Protein AF-A0A6I8LFM8-F1 (afdb_monomer)

InterPro domains:
  IPR029058 Alpha/Beta hydrolase fold [G3DSA:3.40.50.1820] (14-350)
  IPR029058 Alpha/Beta hydrolase fold [G3DSA:3.40.50.1820] (358-690)
  IPR029058 Alpha/Beta hydrolase fold [SSF53474] (108-346)
  IPR029058 Alpha/Beta hydrolase fold [SSF53474] (400-692)
  IPR041127 PET hydrolase/cutinase-like [PF12740] (112-236)

Sequence (700 aa):
MVTALTLALPVPASASPALSLAAPTGDRPVGITSLYLKDTSRPDPWVATVPYRELMVSLFYPAVSAQGMKKQFMTETEAQAVFDEAGITGIPASVMTAVRTDAAVDARPAGHHLPLIVLSPGFKRPRAELTSLAEDLASHGTAVVVVDHTYENVATTFPDGRVTGCAACGNYDEAFWKKLERGRAADVSFVLDSLTHSRWASLIDASRIGMAGHSVGGASALDAMVTDPRIKAGIDIDGTTDDPLLAPGLDRPFLFLGRANTYTPGTGVESGSWQRDWAQLTGWKRWLVVAGVAHPSFTDIGLVGEQLGLDFGATTPAARGQAVTAAYVRAFFEEHLEGRAQPLLDRPSSRYPEVSFAMTSTPYLPAPTGDRPVGSTQVYLKDTSRPDPWVPSMPYRELMVSLFYPAASPHGPKTRYVTAAESAALLSGSGLDVPPDLLTRLVTTSVADARPAGSRLPLVVLSPGYTKPRATLSALAEDLASHGYAVALVGHTYENTGTSFPDGRFAGCASCEVPHDAAFSEKLQRGRAADVSFVLDSLTHSKKWAPLIDASRIGMAGHSAGGASTLPTMVADARVRAGMDIDGTTAVPLTPPGLARPFMFVSHQLAATACAPNVPWERDWAQLTGWRRWIEVAGTQHASFTDVGLVGEELGVDIGATTTAVRTQEIIRTYVNAFFDRHLRGEARPVLDEPGYPEVSFCR

Foldseek 3Di:
DDDDDDDDDDDPDPDQDQFEFQAAPFDFQKAKEKDKDKAQPQAQPQDNVGNIFIKIKIKMAGAPDLDADFDQLDDQVQLVLVCVVVVNPPDRSCSSRPYTASHHYPGHHDDWAFFEEEEEEAFQDALSFCRNLQRNLRSHGHIYMGMDRALRHQWDADPVRDIGGRSLPDDDDLVSLVSVLLSVLVVVVSVLVVCCPDPNVGRHNLQRYAYDYAASSQLSSQNNVVVDVSHQEGEREAYQNSDAQDPVAAAGHYEYEHACCQQQQPNDPSVVSVVRNVVRHNHFYFYKHFYQDARSLCTRCLQSCVSVVHDRRGPDHSSLSPVVNSVVVSQRSCCRRVVDHDPVRVADDPVRNRMDTSAGLAFEFHAAPFDFAKAKEKDKDKAQPCAQPLDNVGNIFIKIKIKMAGAPDQDADFAQLDDLQLQLLVCVPLPDPHDSNRSRRYTYSHHYPGDHDDWAFFEEEEEEAFQAALSFCVSLNNNLRSNGHIYIRMGGFLRHSWDADPVRDIGGNSLVPPDPDLVSLVSLLLVVLVVVVSVLVCQCPDPVRVRRHNQQRYAYAYAASRLLSRQSNVVVDVSHQEGEREAYQHSDFADPVAAAGHYEYEHEQPDPDAQPDDPRCVRNVVRHPHHYWYKYFYQDDSSLCTVCQSRCSNSVNCPRGPDHSVVSPVVNSLVVSQRSCCRRVVDHDCCRVDPPDPRMDTND

Solvent-accessible surface area (backbone atoms only — not comparable to full-atom values): 36166 Å² total; per-residue (Å²): 137,84,89,83,87,83,86,80,77,80,77,77,78,79,72,76,80,76,75,61,71,64,77,54,84,43,90,39,30,19,13,32,41,79,47,83,45,76,41,73,90,39,54,28,93,68,46,83,91,38,70,36,32,55,36,46,33,41,40,28,24,21,16,75,44,56,72,65,60,53,36,62,55,38,54,46,69,41,34,38,36,52,29,60,73,70,67,58,73,98,65,70,36,61,64,47,44,72,22,54,48,83,30,3,50,70,34,58,73,45,84,56,55,19,42,32,35,38,37,28,37,34,76,51,41,43,36,59,36,51,43,42,53,34,43,27,46,5,9,67,58,26,32,23,37,28,41,34,59,69,32,44,13,42,40,46,82,46,98,89,70,52,68,43,47,39,65,62,67,78,86,83,51,69,68,50,46,36,53,48,26,51,49,49,18,54,50,49,53,51,50,51,53,54,41,63,73,40,93,52,27,64,43,42,27,78,86,25,24,32,31,32,15,33,25,50,20,4,30,17,22,56,46,24,36,77,74,32,83,54,42,53,35,30,25,24,35,59,31,59,48,68,60,76,59,54,87,98,41,40,66,50,38,38,37,41,42,26,38,37,90,44,47,31,84,83,65,41,73,52,13,46,31,50,55,57,32,53,74,24,49,71,32,56,48,41,31,36,23,30,52,46,47,32,88,48,20,70,34,46,59,26,35,44,34,44,76,73,69,51,84,75,82,46,78,42,57,33,68,56,35,40,52,50,47,46,52,54,55,47,38,54,47,38,30,74,62,66,71,43,86,43,69,78,83,67,44,79,37,90,92,45,73,48,45,44,78,57,32,45,84,62,54,64,64,73,76,50,86,38,92,39,36,25,13,30,45,81,44,83,45,74,42,74,90,40,54,27,93,66,46,83,89,37,70,37,32,57,36,47,29,43,38,26,23,21,20,70,51,78,74,67,61,56,30,60,54,42,51,56,68,36,20,30,38,64,48,55,90,64,84,65,96,63,66,48,51,52,49,43,74,22,49,44,90,26,16,48,70,42,59,71,43,84,56,51,20,42,32,37,38,36,28,35,32,70,51,41,39,35,58,39,46,46,55,57,36,44,24,46,6,10,65,54,24,30,26,41,29,40,28,64,68,31,44,13,45,33,45,80,45,98,89,72,49,74,41,44,37,58,46,74,80,49,76,88,48,70,68,44,46,32,51,51,25,52,49,49,20,52,50,50,51,50,50,49,55,55,40,64,68,27,89,83,44,23,64,43,41,26,77,88,23,25,31,33,36,16,32,25,52,20,4,31,15,26,59,52,23,36,74,76,31,81,56,44,52,33,34,28,25,38,54,31,76,48,63,66,78,60,55,88,96,38,39,61,53,38,37,37,41,38,33,42,46,83,48,96,54,82,70,55,90,49,70,53,55,55,55,33,52,76,26,50,70,36,57,70,42,30,37,27,33,52,42,34,32,89,53,30,84,30,44,58,23,38,41,28,44,29,68,69,48,85,77,81,48,78,47,55,33,69,58,41,45,54,51,51,49,50,54,52,49,38,52,48,35,36,74,61,69,69,39,90,46,67,63,82,82,46,74,80,44,97,48,44,42,78,65,87

pLDDT: mean 93.22, std 10.13, range [30.89, 98.94]

Organism: NCBI:txid2606593

Secondary structure (DSSP, 8-state):
--------PPPP--PPPPP-PPPP-SSS-EEEEEEEEEESSS--SS-TT--SEEEEEEEEEEBS-S-SPEEES--HHHHHHHHHHTT--SS-THHHHT-EEEEEETPPB--SSEEEEEEE--TB--GGGGHHHHHHHHHTT-EEEEEEETTTBS-EE-TTS-EE--TT-S---HHHHHHHHHHHHHHHHHHHHHHHTSTTTTTEEEEEEEEEEETHHHHHHHHHHHH-TTEEEEEEES----S---TT-B-S-EEEEEEHHHHSTTSSHHHHHHHHHHTTB-SSEEEEEETT--GGGGSHHHHHHHHTT---S-SS-HHHHHHHHHHHHHHHHHHHHH----GGGTS-BTTBTTEEEEEESS---PPP-SSS-EEEEEEEEEETTS--SS-TT-SSEEEEEEEEEEBS-S-SPEEESS-HHHHHHHHTTS---S-TTGGGG-EEEEEETPPBPSSSEEEEEEEPPTB--GGGGHHHHHHHHHTT-EEEEEEETTSBS-EE-TTS-EE--GGGGS--SHHHHHHHHHHHHHHHHHHHHHHHH-TTTGGGEEEEEEEEEEETHHHHTHHHHHHH-TTEEEEEEES----S---TT-B-S-EEEEEE--SSSSS---HHHHHHHTTB-SSEEEEEETT--GGGGSHHHHHHHHTT---S-SS-HHHHHHHHHHHHHHHHIIIII----GGGTS--STTEEE--

Nearest PDB structures (foldseek):
  5yae-assembly1_A  TM=9.103E-01  e=8.572E-37  Streptomyces cinnamoneus
  5ye7-assembly1_A  TM=8.162E-01  e=2.878E-21  Homo sapiens
  5ye9-assembly1_A  TM=8.122E-01  e=9.240E-21  Homo sapiens
  5i8p-assembly2_B  TM=8.052E-01  e=1.070E-19  Homo sapiens
  3f98-assembly1_A  TM=7.819E-01  e=5.014E-20  Homo sapiens

Mean predicted aligned error: 9.93 Å

Structure (mmCIF, N/CA/C/O backbone):
data_AF-A0A6I8LFM8-F1
#
_entry.id   AF-A0A6I8LFM8-F1
#
loop_
_atom_site.group_PDB
_atom_site.id
_atom_site.type_symbol
_atom_site.label_atom_id
_atom_site.label_alt_id
_atom_site.label_comp_id
_atom_site.label_asym_id
_atom_site.label_entity_id
_atom_site.label_seq_id
_atom_site.pdbx_PDB_ins_code
_atom_site.Cartn_x
_atom_site.Cartn_y
_atom_site.Cartn_z
_atom_site.occupancy
_atom_site.B_iso_or_equiv
_atom_site.auth_seq_id
_atom_site.auth_com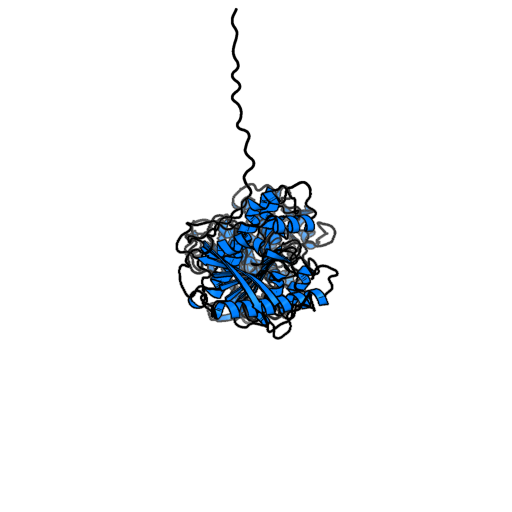p_id
_atom_site.auth_asym_id
_atom_site.auth_atom_id
_atom_site.pdbx_PDB_model_num
ATOM 1 N N . MET A 1 1 ? -60.903 45.041 -18.100 1.00 33.06 1 MET A N 1
ATOM 2 C CA . MET A 1 1 ? -61.269 43.664 -18.481 1.00 33.06 1 MET A CA 1
ATOM 3 C C . MET A 1 1 ? -60.042 42.783 -18.316 1.00 33.06 1 MET A C 1
ATOM 5 O O . MET A 1 1 ? -59.028 43.079 -18.923 1.00 33.06 1 MET A O 1
ATOM 9 N N . VAL A 1 2 ? -60.197 41.761 -17.472 1.00 31.78 2 VAL A N 1
ATOM 10 C CA . VAL A 1 2 ? -59.503 40.459 -17.440 1.00 31.78 2 VAL A CA 1
ATOM 11 C C . VAL A 1 2 ? -57.983 40.436 -17.190 1.00 31.78 2 VAL A C 1
ATOM 13 O O . VAL A 1 2 ? -57.155 40.410 -18.090 1.00 31.78 2 VAL A O 1
ATOM 16 N N . THR A 1 3 ? -57.690 40.392 -15.892 1.00 34.59 3 THR A N 1
ATOM 17 C CA . THR A 1 3 ? -56.731 39.550 -15.155 1.00 34.59 3 THR A CA 1
ATOM 18 C C . THR A 1 3 ? -56.159 38.326 -15.892 1.00 34.59 3 THR A C 1
ATOM 20 O O . THR A 1 3 ? -56.911 37.468 -16.346 1.00 34.59 3 THR A O 1
ATOM 23 N N . ALA A 1 4 ? -54.832 38.164 -15.854 1.00 31.64 4 ALA A N 1
ATOM 24 C CA . ALA A 1 4 ? -54.153 36.874 -15.999 1.00 31.64 4 ALA A CA 1
ATOM 25 C C . ALA A 1 4 ? -53.350 36.582 -14.721 1.00 31.64 4 ALA A C 1
ATOM 27 O O . ALA A 1 4 ? -52.559 37.399 -14.258 1.00 31.64 4 ALA A O 1
ATOM 28 N N . LEU A 1 5 ? -53.656 35.428 -14.135 1.00 32.91 5 LEU A N 1
ATOM 29 C CA . LEU A 1 5 ? -53.237 34.921 -12.835 1.00 32.91 5 LEU A CA 1
ATOM 30 C C . LEU A 1 5 ? -51.917 34.142 -13.000 1.00 32.91 5 LEU A C 1
ATOM 32 O O . LEU A 1 5 ? -51.900 33.128 -13.695 1.00 32.91 5 LEU A O 1
ATOM 36 N N . THR A 1 6 ? -50.824 34.571 -12.371 1.00 30.89 6 THR A N 1
ATOM 37 C CA . THR A 1 6 ? -49.602 33.760 -12.230 1.00 30.89 6 THR A CA 1
ATOM 38 C C . THR A 1 6 ? -49.638 33.031 -10.888 1.00 30.89 6 THR A C 1
ATOM 40 O O . THR A 1 6 ? -49.447 33.634 -9.835 1.00 30.89 6 THR A O 1
ATOM 43 N N . LEU A 1 7 ? -49.903 31.719 -10.917 1.00 34.72 7 LEU A N 1
ATOM 44 C CA . LEU A 1 7 ? -49.681 30.840 -9.768 1.00 34.72 7 LEU A CA 1
ATOM 45 C C . LEU A 1 7 ? -48.171 30.650 -9.566 1.00 34.72 7 LEU A C 1
ATOM 47 O O . LEU A 1 7 ? -47.516 29.997 -10.375 1.00 34.72 7 LEU A O 1
ATOM 51 N N . ALA A 1 8 ? -47.635 31.178 -8.468 1.00 33.62 8 ALA A N 1
ATOM 52 C CA . ALA A 1 8 ? -46.362 30.729 -7.922 1.00 33.62 8 ALA A CA 1
ATOM 53 C C . ALA A 1 8 ? -46.630 29.523 -7.008 1.00 33.62 8 ALA A C 1
ATOM 55 O O . ALA A 1 8 ? -47.299 29.652 -5.983 1.00 33.62 8 ALA A O 1
ATOM 56 N N . LEU A 1 9 ? -46.138 28.344 -7.392 1.00 37.53 9 LEU A N 1
ATOM 57 C CA . LEU A 1 9 ? -46.043 27.201 -6.484 1.00 37.53 9 LEU A CA 1
ATOM 58 C C . LEU A 1 9 ? -44.900 27.468 -5.491 1.00 37.53 9 LEU A C 1
ATOM 60 O O . LEU A 1 9 ? -43.814 27.854 -5.930 1.00 37.53 9 LEU A O 1
ATOM 64 N N . PRO A 1 10 ? -45.098 27.270 -4.177 1.00 37.16 10 PRO A N 1
ATOM 65 C CA . PRO A 1 10 ? -44.005 27.359 -3.226 1.00 37.16 10 PRO A CA 1
ATOM 66 C C . PRO A 1 10 ? -43.050 26.186 -3.462 1.00 37.16 10 PRO A C 1
ATOM 68 O O . PRO A 1 10 ? -43.445 25.021 -3.424 1.00 37.16 10 PRO A O 1
ATOM 71 N N . VAL A 1 11 ? -41.783 26.508 -3.710 1.00 37.06 11 VAL A N 1
ATOM 72 C CA . VAL A 1 11 ? -40.679 25.553 -3.591 1.00 37.06 11 VAL A CA 1
ATOM 73 C C . VAL A 1 11 ? -40.661 25.096 -2.127 1.00 37.06 11 VAL A C 1
ATOM 75 O O . VAL A 1 11 ? -40.646 25.962 -1.247 1.00 37.06 11 VAL A O 1
ATOM 78 N N . PRO A 1 12 ? -40.713 23.787 -1.818 1.00 38.00 12 PRO A N 1
ATOM 79 C CA . PRO A 1 12 ? -40.602 23.350 -0.438 1.00 38.00 12 PRO A CA 1
ATOM 80 C C . PRO A 1 12 ? -39.221 23.760 0.070 1.00 38.00 12 PRO A C 1
ATOM 82 O O . PRO A 1 12 ? -38.209 23.484 -0.573 1.00 38.00 12 PRO A O 1
ATOM 85 N N . ALA A 1 13 ? -39.194 24.455 1.206 1.00 38.81 13 ALA A N 1
ATOM 86 C CA . ALA A 1 13 ? -37.970 24.698 1.945 1.00 38.81 13 ALA A CA 1
ATOM 87 C C . ALA A 1 13 ? -37.310 23.339 2.208 1.00 38.81 13 ALA A C 1
ATOM 89 O O . ALA A 1 13 ? -37.890 22.496 2.893 1.00 38.81 13 ALA A O 1
ATOM 90 N N . SER A 1 14 ? -36.140 23.106 1.614 1.00 39.28 14 SER A N 1
ATOM 91 C CA . SER A 1 14 ? -35.315 21.945 1.921 1.00 39.28 14 SER A CA 1
ATOM 92 C C . SER A 1 14 ? -35.035 21.963 3.420 1.00 39.28 14 SER A C 1
ATOM 94 O O . SER A 1 14 ? -34.308 22.826 3.906 1.00 39.28 14 SER A O 1
ATOM 96 N N . ALA A 1 15 ? -35.669 21.056 4.163 1.00 40.69 15 ALA A N 1
ATOM 97 C CA . ALA A 1 15 ? -35.320 20.808 5.549 1.00 40.69 15 ALA A CA 1
ATOM 98 C C . ALA A 1 15 ? -33.843 20.400 5.579 1.00 40.69 15 ALA A C 1
ATOM 100 O O . ALA A 1 15 ? -33.455 19.468 4.871 1.00 40.69 15 ALA A O 1
ATOM 101 N N . SER A 1 16 ? -33.019 21.108 6.353 1.00 52.22 16 SER A N 1
ATOM 102 C CA . SER A 1 16 ? -31.657 20.656 6.637 1.00 52.22 16 SER A CA 1
ATOM 103 C C . SER A 1 16 ? -31.721 19.203 7.128 1.00 52.22 16 SER A C 1
ATOM 105 O O . SER A 1 16 ? -32.587 18.901 7.958 1.00 52.22 16 SER A O 1
ATOM 107 N N . PRO A 1 17 ? -30.882 18.288 6.611 1.00 56.84 17 PRO A N 1
ATOM 108 C CA . PRO A 1 17 ? -30.905 16.904 7.062 1.00 56.84 17 PRO A CA 1
ATOM 109 C C . PRO A 1 17 ? -30.646 16.858 8.572 1.00 56.84 17 PRO A C 1
ATOM 111 O O . PRO A 1 17 ? -29.787 17.571 9.088 1.00 56.84 17 PRO A O 1
ATOM 114 N N . ALA A 1 18 ? -31.436 16.058 9.288 1.00 83.50 18 ALA A N 1
ATOM 115 C CA . ALA A 1 18 ? -31.236 15.837 10.713 1.00 83.50 18 ALA A CA 1
ATOM 116 C C . ALA A 1 18 ? -29.858 15.198 10.956 1.00 83.50 18 ALA A C 1
ATOM 118 O O . ALA A 1 18 ? -29.428 14.353 10.169 1.00 83.50 18 ALA A O 1
ATOM 119 N N . LEU A 1 19 ? -29.192 15.587 12.050 1.00 92.56 19 LEU A N 1
ATOM 120 C CA . LEU A 1 19 ? -27.900 15.019 12.434 1.00 92.56 19 LEU A CA 1
ATOM 121 C C . LEU A 1 19 ? -28.001 13.496 12.594 1.00 92.56 19 LEU A C 1
ATOM 123 O O . LEU A 1 19 ? -28.939 12.994 13.220 1.00 92.56 19 LEU A O 1
ATOM 127 N N . SER A 1 20 ? -27.031 12.766 12.050 1.00 94.38 20 SER A N 1
ATOM 128 C CA . SER A 1 20 ? -27.011 11.300 12.061 1.00 94.38 20 SER A CA 1
ATOM 129 C C . SER A 1 20 ? -25.596 10.733 12.155 1.00 94.38 20 SER A C 1
ATOM 131 O O . SER A 1 20 ? -24.627 11.367 11.736 1.00 94.38 20 SER A O 1
ATOM 133 N N . LEU A 1 21 ? -25.497 9.530 12.720 1.00 95.88 21 LEU A N 1
ATOM 134 C CA . LEU A 1 21 ? -24.278 8.725 12.742 1.00 95.88 21 LEU A CA 1
ATOM 135 C C . LEU A 1 21 ? -24.168 7.866 11.475 1.00 95.88 21 LEU A C 1
ATOM 137 O O . LEU A 1 21 ? -25.112 7.791 10.682 1.00 95.88 21 LEU A O 1
ATOM 141 N N . ALA A 1 22 ? -23.018 7.224 11.267 1.00 95.75 22 ALA A N 1
ATOM 142 C CA . ALA A 1 22 ? -22.859 6.305 10.149 1.00 95.75 22 ALA A CA 1
ATOM 143 C C . ALA A 1 22 ? -23.629 5.008 10.432 1.00 95.75 22 ALA A C 1
ATOM 145 O O . ALA A 1 22 ? -23.439 4.378 11.468 1.00 95.75 22 ALA A O 1
ATOM 146 N N . ALA A 1 23 ? -24.482 4.603 9.491 1.00 94.94 23 ALA A N 1
ATOM 147 C CA . ALA A 1 23 ? -25.263 3.383 9.635 1.00 94.94 23 ALA A CA 1
ATOM 148 C C . ALA A 1 23 ? -24.352 2.135 9.608 1.00 94.94 23 ALA A C 1
ATOM 150 O O . ALA A 1 23 ? -23.475 2.048 8.736 1.00 94.94 23 ALA A O 1
ATOM 151 N N . PRO A 1 24 ? -24.586 1.138 10.481 1.00 96.56 24 PRO A N 1
ATOM 152 C CA . PRO A 1 24 ? -23.895 -0.147 10.433 1.00 96.56 24 PRO A CA 1
ATOM 153 C C . PRO A 1 24 ? -24.098 -0.844 9.088 1.00 96.56 24 PRO A C 1
ATOM 155 O O . PRO A 1 24 ? -25.194 -0.838 8.524 1.00 96.56 24 PRO A O 1
ATOM 158 N N . THR A 1 25 ? -23.048 -1.480 8.575 1.00 97.12 25 THR A N 1
ATOM 159 C CA . THR A 1 25 ? -23.082 -2.146 7.262 1.00 97.12 25 THR A CA 1
ATOM 160 C C . THR A 1 25 ? -23.419 -3.636 7.333 1.00 97.12 25 THR A C 1
ATOM 162 O O . THR A 1 25 ? -23.565 -4.273 6.289 1.00 97.12 25 THR A O 1
ATOM 165 N N . GLY A 1 26 ? -23.526 -4.196 8.541 1.00 96.50 26 GLY A N 1
ATOM 166 C CA . GLY A 1 26 ? -23.776 -5.617 8.770 1.00 96.50 26 GLY A CA 1
ATOM 167 C C . GLY A 1 26 ? -25.252 -5.981 8.777 1.00 96.50 26 GLY A C 1
ATOM 168 O O . GLY A 1 26 ? -26.140 -5.131 8.750 1.00 96.50 26 GLY A O 1
ATOM 169 N N . ASP A 1 27 ? -25.519 -7.283 8.809 1.00 96.31 27 ASP A N 1
ATOM 170 C CA . ASP A 1 27 ? -26.867 -7.844 8.708 1.00 96.31 27 ASP A CA 1
ATOM 171 C C . ASP A 1 27 ? -27.525 -8.117 10.070 1.00 96.31 27 ASP A C 1
ATOM 173 O O . ASP A 1 27 ? -28.718 -8.435 10.133 1.00 96.31 27 ASP A O 1
ATOM 177 N N . ARG A 1 28 ? -26.775 -7.987 11.173 1.00 97.38 28 ARG A N 1
ATOM 178 C CA . ARG A 1 28 ? -27.281 -8.268 12.520 1.00 97.38 28 ARG A CA 1
ATOM 179 C C . ARG A 1 28 ? -27.783 -7.002 13.210 1.00 97.38 28 ARG A C 1
ATOM 181 O O . ARG A 1 28 ? -27.079 -5.993 13.221 1.00 97.38 28 ARG A O 1
ATOM 188 N N . PRO A 1 29 ? -28.946 -7.061 13.886 1.00 97.81 29 PRO A N 1
ATOM 189 C CA . PRO A 1 29 ? -29.331 -6.030 14.837 1.00 97.81 29 PRO A CA 1
ATOM 190 C C . PRO A 1 29 ? -28.260 -5.826 15.906 1.00 97.81 29 PRO A C 1
ATOM 192 O O . PRO A 1 29 ? -27.627 -6.790 16.333 1.00 97.81 29 PRO A O 1
ATOM 195 N N . VAL A 1 30 ? -28.118 -4.597 16.395 1.00 98.50 30 VAL A N 1
ATOM 196 C CA . VAL A 1 30 ? -27.153 -4.260 17.447 1.00 98.50 30 VAL A CA 1
ATOM 197 C C . VAL A 1 30 ? -27.883 -3.950 18.751 1.00 98.50 30 VAL A C 1
ATOM 199 O O . VAL A 1 30 ? -28.892 -3.240 18.769 1.00 98.50 30 VAL A O 1
ATOM 202 N N . GLY A 1 31 ? -27.378 -4.503 19.848 1.00 98.38 31 GLY A N 1
ATOM 203 C CA . GLY A 1 31 ? -27.748 -4.155 21.214 1.00 98.38 31 GLY A CA 1
ATOM 204 C C . GLY A 1 31 ? -26.612 -3.411 21.907 1.00 98.38 31 GLY A C 1
ATOM 205 O O . GLY A 1 31 ? -25.450 -3.581 21.541 1.00 98.38 31 GLY A O 1
ATOM 206 N N . ILE A 1 32 ? -26.948 -2.601 22.910 1.00 98.31 32 ILE A N 1
ATOM 207 C CA . ILE A 1 32 ? -25.970 -1.894 23.745 1.00 98.31 32 ILE A CA 1
ATOM 208 C C . ILE A 1 32 ? -26.371 -1.950 25.221 1.00 98.31 32 ILE A C 1
ATOM 210 O O . ILE A 1 32 ? -27.513 -1.649 25.567 1.00 98.31 32 ILE A O 1
ATOM 214 N N . THR A 1 33 ? -25.412 -2.241 26.100 1.00 97.94 33 THR A N 1
ATOM 215 C CA . THR A 1 33 ? -25.549 -2.056 27.552 1.00 97.94 33 THR A CA 1
ATOM 216 C C . THR A 1 33 ? -24.421 -1.172 28.083 1.00 97.94 33 THR A C 1
ATOM 218 O O . THR A 1 33 ? -23.250 -1.398 27.783 1.00 97.94 33 THR A O 1
ATOM 221 N N . SER A 1 34 ? -24.754 -0.175 28.909 1.00 97.50 34 SER A N 1
ATOM 222 C CA . SER A 1 34 ? -23.759 0.605 29.658 1.00 97.50 34 SER A CA 1
ATOM 223 C C . SER A 1 34 ? -23.449 -0.069 30.996 1.00 97.50 34 SER A C 1
ATOM 225 O O . SER A 1 34 ? -24.366 -0.452 31.721 1.00 97.50 34 SER A O 1
ATOM 227 N N . LEU A 1 35 ? -22.168 -0.203 31.334 1.00 97.94 35 LEU A N 1
ATOM 228 C CA . LEU A 1 35 ? -21.706 -0.806 32.584 1.00 97.94 35 LEU A CA 1
ATOM 229 C C . LEU A 1 35 ? -20.848 0.199 33.356 1.00 97.94 35 LEU A C 1
ATOM 231 O O . LEU A 1 35 ? -20.052 0.928 32.767 1.00 97.94 35 LEU A O 1
ATOM 235 N N . TYR A 1 36 ? -21.010 0.195 34.675 1.00 98.12 36 TYR A N 1
ATOM 236 C CA . TYR A 1 36 ? -20.142 0.891 35.616 1.00 98.12 36 TYR A CA 1
ATOM 237 C C . TYR A 1 36 ? -19.242 -0.138 36.289 1.00 98.12 36 TYR A C 1
ATOM 239 O O . TYR A 1 36 ? -19.737 -1.094 36.894 1.00 98.12 36 TYR A O 1
ATOM 247 N N . LEU A 1 37 ? -17.934 0.048 36.155 1.00 98.44 37 LEU A N 1
ATOM 248 C CA . LEU A 1 37 ? -16.918 -0.841 36.699 1.00 98.44 37 LEU A CA 1
ATOM 249 C C . LEU A 1 37 ? -16.070 -0.071 37.711 1.00 98.44 37 LEU A C 1
ATOM 251 O O . LEU A 1 37 ? -15.690 1.075 37.475 1.00 98.44 37 LEU A O 1
ATOM 255 N N . LYS A 1 38 ? -15.777 -0.707 38.845 1.00 97.81 38 LYS A N 1
ATOM 256 C CA . LYS A 1 38 ? -15.017 -0.109 39.944 1.00 97.81 38 LYS A CA 1
ATOM 257 C C . LYS A 1 38 ? -13.873 -1.027 40.347 1.00 97.81 38 LYS A C 1
ATOM 259 O O . LYS A 1 38 ? -14.098 -2.061 40.972 1.00 97.81 38 LYS A O 1
ATOM 264 N N . ASP A 1 39 ? -12.660 -0.624 40.009 1.00 98.19 39 ASP A N 1
ATOM 265 C CA . ASP A 1 39 ? -11.427 -1.296 40.386 1.00 98.19 39 ASP A CA 1
ATOM 266 C C . ASP A 1 39 ? -10.971 -0.795 41.758 1.00 98.19 39 ASP A C 1
ATOM 268 O O . ASP A 1 39 ? -10.412 0.292 41.905 1.00 98.19 39 ASP A O 1
ATOM 272 N N . THR A 1 40 ? -11.236 -1.587 42.793 1.00 97.75 40 THR A N 1
ATOM 273 C CA . THR A 1 40 ? -10.801 -1.277 44.161 1.00 97.75 40 THR A CA 1
ATOM 274 C C . THR A 1 40 ? -9.353 -1.681 44.437 1.00 97.75 40 THR A C 1
ATOM 276 O O . THR A 1 40 ? -8.889 -1.493 45.559 1.00 97.75 40 THR A O 1
ATOM 279 N N . SER A 1 41 ? -8.652 -2.278 43.467 1.00 97.44 41 SER A N 1
ATOM 280 C CA . SER A 1 41 ? -7.252 -2.696 43.617 1.00 97.44 41 SER A CA 1
ATOM 281 C C . SER A 1 41 ? -6.257 -1.595 43.241 1.00 97.44 41 SER A C 1
ATOM 283 O O . SER A 1 41 ? -5.113 -1.627 43.696 1.00 97.44 41 SER A O 1
ATOM 285 N N . ARG A 1 42 ? -6.690 -0.598 42.456 1.00 97.06 42 ARG A N 1
ATOM 286 C CA . ARG A 1 42 ? -5.865 0.530 42.005 1.00 97.06 42 ARG A CA 1
ATOM 287 C C . ARG A 1 42 ? -6.485 1.864 42.425 1.00 97.06 42 ARG A C 1
ATOM 289 O O . ARG A 1 42 ? -7.672 2.053 42.179 1.00 97.06 42 ARG A O 1
ATOM 296 N N . PRO A 1 43 ? -5.721 2.808 43.004 1.00 97.62 43 PRO A N 1
ATOM 297 C CA . PRO A 1 43 ? -6.188 4.183 43.169 1.00 97.62 43 PRO A CA 1
ATOM 298 C C . PRO A 1 43 ? -6.353 4.877 41.810 1.00 97.62 43 PRO A C 1
ATOM 300 O O . PRO A 1 43 ? -5.763 4.447 40.816 1.00 97.62 43 PRO A O 1
ATOM 303 N N . ASP A 1 44 ? -7.122 5.967 41.764 1.00 97.88 44 ASP A N 1
ATOM 304 C CA . ASP A 1 44 ? -7.230 6.756 40.538 1.00 97.88 44 ASP A CA 1
ATOM 305 C C . ASP A 1 44 ? -5.881 7.436 40.210 1.00 97.88 44 ASP A C 1
ATOM 307 O O . ASP A 1 44 ? -5.269 8.054 41.089 1.00 97.88 44 ASP A O 1
ATOM 311 N N . PRO A 1 45 ? -5.384 7.341 38.962 1.00 96.19 45 PRO A N 1
ATOM 312 C CA . PRO A 1 45 ? -4.075 7.877 38.601 1.00 96.19 45 PRO A CA 1
ATOM 313 C C . PRO A 1 45 ? -4.027 9.411 38.536 1.00 96.19 45 PRO A C 1
ATOM 315 O O . PRO A 1 45 ? -2.926 9.973 38.547 1.00 96.19 45 PRO A O 1
ATOM 318 N N . TRP A 1 46 ? -5.168 10.098 38.459 1.00 96.56 46 TRP A N 1
ATOM 319 C CA . TRP A 1 46 ? -5.247 11.550 38.257 1.00 96.56 46 TRP A CA 1
ATOM 320 C C . TRP A 1 46 ? -5.729 12.283 39.508 1.00 96.56 46 TRP A C 1
ATOM 322 O O . TRP A 1 46 ? -5.267 13.389 39.791 1.00 96.56 46 TRP A O 1
ATOM 332 N N . VAL A 1 47 ? -6.599 11.656 40.298 1.00 96.31 47 VAL A N 1
ATOM 333 C CA . VAL A 1 47 ? -7.166 12.231 41.519 1.00 96.31 47 VAL A CA 1
ATOM 334 C C . VAL A 1 47 ? -6.712 11.430 42.738 1.00 96.31 47 VAL A C 1
ATOM 336 O O . VAL A 1 47 ? -7.363 10.483 43.167 1.00 96.31 47 VAL A O 1
ATOM 339 N N . ALA A 1 48 ? -5.609 11.864 43.355 1.00 94.19 48 ALA A N 1
ATOM 340 C CA . ALA A 1 48 ? -4.946 11.152 44.457 1.00 94.19 48 ALA A CA 1
ATOM 341 C C . ALA A 1 48 ? -5.834 10.876 45.690 1.00 94.19 48 ALA A C 1
ATOM 343 O O . ALA A 1 48 ? -5.531 9.990 46.487 1.00 94.19 48 ALA A O 1
ATOM 344 N N . THR A 1 49 ? -6.916 11.636 45.877 1.00 96.50 49 THR A N 1
ATOM 345 C CA . THR A 1 49 ? -7.872 11.436 46.976 1.00 96.50 49 THR A CA 1
ATOM 346 C C . THR A 1 49 ? -8.882 10.317 46.712 1.00 96.50 49 THR A C 1
ATOM 348 O O . THR A 1 49 ? -9.612 9.947 47.632 1.00 96.50 49 THR A O 1
ATOM 351 N N . VAL A 1 50 ? -8.939 9.768 45.495 1.00 97.00 50 VAL A N 1
ATOM 352 C CA . VAL A 1 50 ? -9.855 8.688 45.112 1.00 97.00 50 VAL A CA 1
ATOM 353 C C . VAL A 1 50 ? -9.101 7.347 45.163 1.00 97.00 50 VAL A C 1
ATOM 355 O O . VAL A 1 50 ? -8.254 7.078 44.312 1.00 97.00 50 VAL A O 1
ATOM 358 N N . PRO A 1 51 ? -9.385 6.467 46.146 1.00 97.44 51 PRO A N 1
ATOM 359 C CA . PRO A 1 51 ? -8.599 5.254 46.393 1.00 97.44 51 PRO A CA 1
ATOM 360 C C . PRO A 1 51 ? -9.017 4.058 45.517 1.00 97.44 51 PRO A C 1
ATOM 362 O O . PRO A 1 51 ? -8.741 2.914 45.863 1.00 97.44 51 PRO A O 1
ATOM 365 N N . TYR A 1 52 ? -9.730 4.306 44.421 1.00 97.75 52 TYR A N 1
ATOM 366 C CA . TYR A 1 52 ? -10.213 3.298 43.478 1.00 97.75 52 TYR A CA 1
ATOM 367 C C . TYR A 1 52 ? -10.263 3.895 42.064 1.00 97.75 52 TYR A C 1
ATOM 369 O O . TYR A 1 52 ? -10.440 5.104 41.920 1.00 97.75 52 TYR A O 1
ATOM 377 N N . ARG A 1 53 ? -10.176 3.066 41.024 1.00 98.12 53 ARG A N 1
ATOM 378 C CA . ARG A 1 53 ? -10.318 3.488 39.625 1.00 98.12 53 ARG A CA 1
ATOM 379 C C . ARG A 1 53 ? -11.702 3.105 39.111 1.00 98.12 53 ARG A C 1
ATOM 381 O O . ARG A 1 53 ? -12.082 1.939 39.121 1.00 98.12 53 ARG A O 1
ATOM 388 N N . GLU A 1 54 ? -12.490 4.088 38.695 1.00 97.75 54 GLU A N 1
ATOM 389 C CA . GLU A 1 54 ? -13.825 3.861 38.124 1.00 97.75 54 GLU A CA 1
ATOM 390 C C . GLU A 1 54 ? -13.765 3.963 36.606 1.00 97.75 54 GLU A C 1
ATOM 392 O O . GLU A 1 54 ? -13.017 4.788 36.089 1.00 97.75 54 GLU A O 1
ATOM 397 N N . LEU A 1 55 ? -14.566 3.170 35.896 1.00 98.38 55 LEU A N 1
ATOM 398 C CA . LEU A 1 55 ? -14.684 3.214 34.440 1.00 98.38 55 LEU A CA 1
ATOM 399 C C . LEU A 1 55 ? -16.149 3.057 34.034 1.00 98.38 55 LEU A C 1
ATOM 401 O O . LEU A 1 55 ? -16.865 2.191 34.548 1.00 98.38 55 LEU A O 1
ATOM 405 N N . MET A 1 56 ? -16.575 3.866 33.070 1.00 98.12 56 MET A N 1
ATOM 406 C CA . MET A 1 56 ? -17.817 3.639 32.340 1.00 98.12 56 MET A CA 1
ATOM 407 C C . MET A 1 56 ? -17.491 2.941 31.027 1.00 98.12 56 MET A C 1
ATOM 409 O O . MET A 1 56 ? -16.596 3.362 30.300 1.00 98.12 56 MET A O 1
ATOM 413 N N . VAL A 1 57 ? -18.228 1.884 30.695 1.00 98.31 57 VAL A N 1
ATOM 414 C CA . VAL A 1 57 ? -18.048 1.184 29.419 1.00 98.31 57 VAL A CA 1
ATOM 415 C C . VAL A 1 57 ? -19.375 0.989 28.698 1.00 98.31 57 VAL A C 1
ATOM 417 O O . VAL A 1 57 ? -20.427 0.838 29.325 1.00 98.31 57 VAL A O 1
ATOM 420 N N . SER A 1 58 ? -19.332 0.986 27.369 1.00 98.50 58 SER A N 1
ATOM 421 C CA . SER A 1 58 ? -20.456 0.612 26.507 1.00 98.50 58 SER A CA 1
ATOM 422 C C . SER A 1 58 ? -20.153 -0.729 25.847 1.00 98.50 58 SER A C 1
ATOM 424 O O . SER A 1 58 ? -19.221 -0.813 25.052 1.00 98.50 58 SER A O 1
ATOM 426 N N . LEU A 1 59 ? -20.928 -1.765 26.170 1.00 98.62 59 LEU A N 1
ATOM 427 C CA . LEU A 1 59 ? -20.836 -3.081 25.541 1.00 98.62 59 LEU A CA 1
ATOM 428 C C . LEU A 1 59 ? -21.871 -3.178 24.415 1.00 98.62 59 LEU A C 1
ATOM 430 O O . LEU A 1 59 ? -23.069 -3.255 24.691 1.00 98.62 59 LEU A O 1
ATOM 434 N N . PHE A 1 60 ? -21.402 -3.181 23.172 1.00 98.75 60 PHE A N 1
ATOM 435 C CA . PHE A 1 60 ? -22.180 -3.432 21.963 1.00 98.75 60 PHE A CA 1
ATOM 436 C C . PHE A 1 60 ? -22.084 -4.905 21.566 1.00 98.75 60 PHE A C 1
ATOM 438 O O . PHE A 1 60 ? -21.048 -5.548 21.750 1.00 98.75 60 PHE A O 1
ATOM 445 N N . TYR A 1 61 ? -23.166 -5.462 21.035 1.00 98.62 61 TYR A N 1
ATOM 446 C CA . TYR A 1 61 ? -23.222 -6.874 20.659 1.00 98.62 61 TYR A CA 1
ATOM 447 C C . TYR A 1 61 ? -24.331 -7.147 19.635 1.00 98.62 61 TYR A C 1
ATOM 449 O O . TYR A 1 61 ? -25.311 -6.399 19.585 1.00 98.62 61 TYR A O 1
ATOM 457 N N . PRO A 1 62 ? -24.245 -8.242 18.858 1.00 98.50 62 PRO A N 1
ATOM 458 C CA . PRO A 1 62 ? -25.362 -8.708 18.048 1.00 98.50 62 PRO A CA 1
ATOM 459 C C . PRO A 1 62 ? -26.584 -8.964 18.931 1.00 98.50 62 PRO A C 1
ATOM 461 O O . PRO A 1 62 ? -26.485 -9.647 19.951 1.00 98.50 62 PRO A O 1
ATOM 464 N N . ALA A 1 63 ? -27.743 -8.447 18.547 1.00 98.00 63 ALA A N 1
ATOM 465 C CA . ALA A 1 63 ? -28.997 -8.583 19.272 1.00 98.00 63 ALA A CA 1
ATOM 466 C C . ALA A 1 63 ? -30.005 -9.446 18.509 1.00 98.00 63 ALA A C 1
ATOM 468 O O . ALA A 1 63 ? -29.984 -9.548 17.284 1.00 98.00 63 ALA A O 1
ATOM 469 N N . VAL A 1 64 ? -30.936 -10.053 19.248 1.00 97.12 64 VAL A N 1
ATOM 470 C CA . VAL A 1 64 ? -32.016 -10.872 18.665 1.00 97.12 64 VAL A CA 1
ATOM 471 C C . VAL A 1 64 ? -32.997 -10.019 17.848 1.00 97.12 64 VAL A C 1
ATOM 473 O O . VAL A 1 64 ? -33.640 -10.521 16.931 1.00 97.12 64 VAL A O 1
ATOM 476 N N . SER A 1 65 ? -33.138 -8.734 18.180 1.00 94.12 65 SER A N 1
ATOM 477 C CA . SER A 1 65 ? -34.047 -7.807 17.508 1.00 94.12 65 SER A CA 1
ATOM 478 C C . SER A 1 65 ? -33.500 -6.386 17.554 1.00 94.12 65 SER A C 1
ATOM 480 O O . SER A 1 65 ? -32.874 -5.991 18.535 1.00 94.12 65 SER A O 1
ATOM 482 N N . ALA A 1 66 ? -33.788 -5.610 16.508 1.00 91.75 66 ALA A N 1
ATOM 483 C CA . ALA A 1 66 ? -33.508 -4.175 16.460 1.00 91.75 66 ALA A CA 1
ATOM 484 C C . ALA A 1 66 ? -34.585 -3.341 17.180 1.00 91.75 66 ALA A C 1
ATOM 486 O O . ALA A 1 66 ? -34.425 -2.124 17.314 1.00 91.75 66 ALA A O 1
ATOM 487 N N . GLN A 1 67 ? -35.691 -3.974 17.595 1.00 91.69 67 GLN A N 1
ATOM 488 C CA . GLN A 1 67 ? -36.801 -3.322 18.288 1.00 91.69 67 GLN A CA 1
ATOM 489 C C . GLN A 1 67 ? -36.391 -2.910 19.702 1.00 91.69 67 GLN A C 1
ATOM 491 O O . GLN A 1 67 ? -35.812 -3.697 20.447 1.00 91.69 67 GLN A O 1
ATOM 496 N N . GLY A 1 68 ? -36.755 -1.690 20.084 1.00 91.38 68 GLY A N 1
ATOM 497 C CA . GLY A 1 68 ? -36.473 -1.139 21.403 1.00 91.38 68 GLY A CA 1
ATOM 498 C C . GLY A 1 68 ? -36.130 0.342 21.331 1.00 91.38 68 GLY A C 1
ATOM 499 O O . GLY A 1 68 ? -36.109 0.945 20.257 1.00 91.38 68 GLY A O 1
ATOM 500 N N . MET A 1 69 ? -35.861 0.927 22.495 1.00 95.06 69 MET A N 1
ATOM 501 C CA . MET A 1 69 ? -35.371 2.296 22.585 1.00 95.06 69 MET A CA 1
ATOM 502 C C . MET A 1 69 ? -33.948 2.358 22.028 1.00 95.06 69 MET A C 1
ATOM 504 O O . MET A 1 69 ? -33.068 1.629 22.485 1.00 95.06 69 MET A O 1
ATOM 508 N N . LYS A 1 70 ? -33.728 3.235 21.047 1.00 95.50 70 LYS A N 1
ATOM 509 C CA . LYS A 1 70 ? -32.391 3.509 20.518 1.00 95.50 70 LYS A CA 1
ATOM 510 C C . LYS A 1 70 ? -31.592 4.361 21.492 1.00 95.50 70 LYS A C 1
ATOM 512 O O . LYS A 1 70 ? -32.145 5.273 22.118 1.00 95.50 70 LYS A O 1
ATOM 517 N N . LYS A 1 71 ? -30.303 4.060 21.636 1.00 94.19 71 LYS A N 1
ATOM 518 C CA . LYS A 1 71 ? -29.425 4.807 22.538 1.00 94.19 71 LYS A CA 1
ATOM 519 C C . LYS A 1 71 ? -29.309 6.260 22.060 1.00 94.19 71 LYS A C 1
ATOM 521 O O . LYS A 1 71 ? -29.339 6.565 20.871 1.00 94.19 71 LYS A O 1
ATOM 526 N N . GLN A 1 72 ? -29.257 7.180 23.018 1.00 93.88 72 GLN A N 1
ATOM 527 C CA . GLN A 1 72 ? -28.895 8.571 22.763 1.00 93.88 72 GLN A CA 1
ATOM 528 C C . GLN A 1 72 ? -27.392 8.670 22.528 1.00 93.88 72 GLN A C 1
ATOM 530 O O . GLN A 1 72 ? -26.648 8.086 23.315 1.00 93.88 72 GLN A O 1
ATOM 535 N N . PHE A 1 73 ? -26.965 9.430 21.520 1.00 93.81 73 PHE A N 1
ATOM 536 C CA . PHE A 1 73 ? -25.542 9.614 21.244 1.00 93.81 73 PHE A CA 1
ATOM 537 C C . PHE A 1 73 ? -24.801 10.263 22.423 1.00 93.81 73 PHE A C 1
ATOM 539 O O . PHE A 1 73 ? -23.876 9.670 22.970 1.00 93.81 73 PHE A O 1
ATOM 546 N N . MET A 1 74 ? -25.261 11.438 22.863 1.00 92.00 74 MET A N 1
ATOM 547 C CA . MET A 1 74 ? -24.706 12.163 24.011 1.00 92.00 74 MET A CA 1
ATOM 548 C C . MET A 1 74 ? -25.812 12.813 24.842 1.00 92.00 74 MET A C 1
ATOM 550 O O . MET A 1 74 ? -26.857 13.215 24.316 1.00 92.00 74 MET A O 1
ATOM 554 N N . THR A 1 75 ? -25.573 12.943 26.146 1.00 91.69 75 THR A N 1
ATOM 555 C CA . THR A 1 75 ? -26.365 13.850 26.987 1.00 91.69 75 THR A CA 1
ATOM 556 C C . THR A 1 75 ? -26.041 15.309 26.653 1.00 91.69 75 THR A C 1
ATOM 558 O O . THR A 1 75 ? -25.004 15.608 26.063 1.00 91.69 75 THR A O 1
ATOM 561 N N . GLU A 1 76 ? -26.912 16.244 27.043 1.00 92.62 76 GLU A N 1
ATOM 562 C CA . GLU A 1 76 ? -26.660 17.675 26.818 1.00 92.62 76 GLU A CA 1
ATOM 563 C C . GLU A 1 76 ? -25.402 18.155 27.554 1.00 92.62 76 GLU A C 1
ATOM 565 O O . GLU A 1 76 ? -24.630 18.931 27.005 1.00 92.62 76 GLU A O 1
ATOM 570 N N . THR A 1 77 ? -25.152 17.644 28.764 1.00 91.81 77 THR A N 1
ATOM 571 C CA . THR A 1 77 ? -23.957 17.981 29.548 1.00 91.81 77 THR A CA 1
ATOM 572 C C . THR A 1 77 ? -22.673 17.478 28.891 1.00 91.81 77 THR A C 1
ATOM 574 O O . THR A 1 77 ? -21.697 18.219 28.827 1.00 91.81 77 THR A O 1
ATOM 577 N N . GLU A 1 78 ? -22.670 16.248 28.368 1.00 92.75 78 GLU A N 1
ATOM 578 C CA . GLU A 1 78 ? -21.521 15.713 27.625 1.00 92.75 78 GLU A CA 1
ATOM 579 C C . GLU A 1 78 ? -21.283 16.498 26.332 1.00 92.75 78 GLU A C 1
ATOM 581 O O . GLU A 1 78 ? -20.154 16.901 26.060 1.00 92.75 78 GLU A O 1
ATOM 586 N N . ALA A 1 79 ? -22.346 16.782 25.576 1.00 94.19 79 ALA A N 1
ATOM 587 C CA . ALA A 1 79 ? -22.263 17.569 24.351 1.00 94.19 79 ALA A CA 1
ATOM 588 C C . ALA A 1 79 ? -21.748 18.994 24.610 1.00 94.19 79 ALA A C 1
ATOM 590 O O . ALA A 1 79 ? -20.910 19.486 23.857 1.00 94.19 79 ALA A O 1
ATOM 591 N N . GLN A 1 80 ? -22.199 19.638 25.692 1.00 95.00 80 GLN A N 1
ATOM 592 C CA . GLN A 1 80 ? -21.728 20.969 26.068 1.00 95.00 80 GLN A CA 1
ATOM 593 C C . GLN A 1 80 ? -20.238 20.950 26.412 1.00 95.00 80 GLN A C 1
ATOM 595 O O . GLN A 1 80 ? -19.500 21.789 25.910 1.00 95.00 80 GLN A O 1
ATOM 600 N N . ALA A 1 81 ? -19.770 19.968 27.187 1.00 94.12 81 ALA A N 1
ATOM 601 C CA . ALA A 1 81 ? -18.352 19.849 27.528 1.00 94.12 81 ALA A CA 1
ATOM 602 C C . ALA A 1 81 ? -17.464 19.607 26.293 1.00 94.12 81 ALA A C 1
ATOM 604 O O . ALA A 1 81 ? -16.358 20.142 26.211 1.00 94.12 81 ALA A O 1
ATOM 605 N N . VAL A 1 82 ? -17.951 18.830 25.320 1.00 92.94 82 VAL A N 1
ATOM 606 C CA . VAL A 1 82 ? -17.275 18.627 24.029 1.00 92.94 82 VAL A CA 1
ATOM 607 C C . VAL A 1 82 ? -17.213 19.929 23.226 1.00 92.94 82 VAL A C 1
ATOM 609 O O . VAL A 1 82 ? -16.163 20.253 22.672 1.00 92.94 82 VAL A O 1
ATOM 612 N N . PHE A 1 83 ? -18.305 20.696 23.176 1.00 94.12 83 PHE A N 1
ATOM 613 C CA . PHE A 1 83 ? -18.338 21.982 22.472 1.00 94.12 83 PHE A CA 1
ATOM 614 C C . PHE A 1 83 ? -17.427 23.017 23.134 1.00 94.12 83 PHE A C 1
ATOM 616 O O . PHE A 1 83 ? -16.683 23.699 22.431 1.00 94.12 83 PHE A O 1
ATOM 623 N N . ASP A 1 84 ? -17.438 23.092 24.465 1.00 93.81 84 ASP A N 1
ATOM 624 C CA . ASP A 1 84 ? -16.592 24.000 25.239 1.00 93.81 84 ASP A CA 1
ATOM 625 C C . ASP A 1 84 ? -15.103 23.701 25.013 1.00 93.81 84 ASP A C 1
ATOM 627 O O . ASP A 1 84 ? -14.313 24.624 24.810 1.00 93.81 84 ASP A O 1
ATOM 631 N N . GLU A 1 85 ? -14.714 22.421 24.988 1.00 91.06 85 GLU A N 1
ATOM 632 C CA . GLU A 1 85 ? -13.332 22.021 24.694 1.00 91.06 85 GLU A CA 1
ATOM 633 C C . GLU A 1 85 ? -12.906 22.379 23.270 1.00 91.06 85 GLU A C 1
ATOM 635 O O . GLU A 1 85 ? -11.788 22.857 23.071 1.00 91.06 85 GLU A O 1
ATOM 640 N N . ALA A 1 86 ? -13.801 22.202 22.300 1.00 88.62 86 ALA A N 1
ATOM 641 C CA . ALA A 1 86 ? -13.546 22.529 20.902 1.00 88.62 86 ALA A CA 1
ATOM 642 C C . ALA A 1 86 ? -13.680 24.035 20.593 1.00 88.62 86 ALA A C 1
ATOM 644 O O . ALA A 1 86 ? -13.441 24.452 19.459 1.00 88.62 86 ALA A O 1
ATOM 645 N N . GLY A 1 87 ? -14.079 24.862 21.568 1.00 91.12 87 GLY A N 1
ATOM 646 C CA . GLY A 1 87 ? -14.336 26.292 21.372 1.00 91.12 87 GLY A CA 1
ATOM 647 C C . GLY A 1 87 ? -15.532 26.587 20.457 1.00 91.12 87 GLY A C 1
ATOM 648 O O . GLY A 1 87 ? -15.614 27.669 19.870 1.00 91.12 87 GLY A O 1
ATOM 649 N N . ILE A 1 88 ? -16.457 25.636 20.311 1.00 90.06 88 ILE A N 1
ATOM 650 C CA . ILE A 1 88 ? -17.642 25.773 19.465 1.00 90.06 88 ILE A CA 1
ATOM 651 C C . ILE A 1 88 ? -18.639 26.690 20.172 1.00 90.06 88 ILE A C 1
ATOM 653 O O . ILE A 1 88 ? -19.147 26.388 21.248 1.00 90.06 88 ILE A O 1
ATOM 657 N N . THR A 1 89 ? -18.954 27.817 19.535 1.00 89.81 89 THR A N 1
ATOM 658 C CA . THR A 1 89 ? -19.945 28.782 20.025 1.00 89.81 89 THR A CA 1
ATOM 659 C C . THR A 1 89 ? -21.051 28.980 18.993 1.00 89.81 89 THR A C 1
ATOM 661 O O . THR A 1 89 ? -20.854 28.774 17.798 1.00 89.81 89 THR A O 1
ATOM 664 N N . GLY A 1 90 ? -22.250 29.354 19.446 1.00 90.12 90 GLY A N 1
ATOM 665 C CA . GLY A 1 90 ? -23.389 29.636 18.562 1.00 90.12 90 GLY A CA 1
ATOM 666 C C . GLY A 1 90 ? -24.192 28.414 18.097 1.00 90.12 90 GLY A C 1
ATOM 667 O O . GLY A 1 90 ? -25.268 28.597 17.531 1.00 90.12 90 GLY A O 1
ATOM 668 N N . ILE A 1 91 ? -23.740 27.190 18.388 1.00 92.44 91 ILE A N 1
ATOM 669 C CA . ILE A 1 91 ? -24.501 25.949 18.181 1.00 92.44 91 ILE A CA 1
ATOM 670 C C . ILE A 1 91 ? -24.960 25.428 19.552 1.00 92.44 91 ILE A C 1
ATOM 672 O O . ILE A 1 91 ? -24.112 25.151 20.399 1.00 92.44 91 ILE A O 1
ATOM 676 N N . PRO A 1 92 ? -26.273 25.287 19.814 1.00 93.56 92 PRO A N 1
ATOM 677 C CA . PRO A 1 92 ? -26.751 24.727 21.077 1.00 93.56 92 PRO A CA 1
ATOM 678 C C . PRO A 1 92 ? -26.338 23.259 21.228 1.00 93.56 92 PRO A C 1
ATOM 680 O O . PRO A 1 92 ? -26.645 22.455 20.353 1.00 93.56 92 PRO A O 1
ATOM 683 N N . ALA A 1 93 ? -25.727 22.873 22.353 1.00 93.06 93 ALA A N 1
ATOM 684 C CA . ALA A 1 93 ? -25.344 21.479 22.617 1.00 93.06 93 ALA A CA 1
ATOM 685 C C . ALA A 1 93 ? -26.536 20.501 22.575 1.00 93.06 93 ALA A C 1
ATOM 687 O O . ALA A 1 93 ? -26.381 19.323 22.244 1.00 93.06 93 ALA A O 1
ATOM 688 N N . SER A 1 94 ? -27.752 21.000 22.828 1.00 93.25 94 SER A N 1
ATOM 689 C CA . SER A 1 94 ? -28.993 20.230 22.738 1.00 93.25 94 SER A CA 1
ATOM 690 C C . SER A 1 94 ? -29.235 19.594 21.363 1.00 93.25 94 SER A C 1
ATOM 692 O O . SER A 1 94 ? -29.929 18.578 21.299 1.00 93.25 94 SER A O 1
ATOM 694 N N . VAL A 1 95 ? -28.624 20.084 20.274 1.00 93.31 95 VAL A N 1
ATOM 695 C CA . VAL A 1 95 ? -28.731 19.441 18.946 1.00 93.31 95 VAL A CA 1
ATOM 696 C C . VAL A 1 95 ? -28.191 18.007 18.949 1.00 93.31 95 VAL A C 1
ATOM 698 O O . VAL A 1 95 ? -28.755 17.135 18.289 1.00 93.31 95 VAL A O 1
ATOM 701 N N . MET A 1 96 ? -27.167 17.728 19.761 1.00 92.62 96 MET A N 1
ATOM 702 C CA . MET A 1 96 ? -26.554 16.399 19.881 1.00 92.62 96 MET A CA 1
ATOM 703 C C . MET A 1 96 ? -27.469 15.402 20.599 1.00 92.62 96 MET A C 1
ATOM 705 O O . MET A 1 96 ? -27.392 14.195 20.374 1.00 92.62 96 MET A O 1
ATOM 709 N N . THR A 1 97 ? -28.392 15.897 21.428 1.00 91.94 97 THR A N 1
ATOM 710 C CA . THR A 1 97 ? -29.318 15.060 22.205 1.00 91.94 97 THR A CA 1
ATOM 711 C C . THR A 1 97 ? -30.380 14.388 21.334 1.00 91.94 97 THR A C 1
ATOM 713 O O . THR A 1 97 ? -30.963 13.377 21.745 1.00 91.94 97 THR A O 1
ATOM 716 N N . ALA A 1 98 ? -30.634 14.941 20.143 1.00 91.62 98 ALA A N 1
ATOM 717 C CA . ALA A 1 98 ? -31.578 14.405 19.173 1.00 91.62 98 ALA A CA 1
ATOM 718 C C . ALA A 1 98 ? -30.987 13.248 18.352 1.00 91.62 98 ALA A C 1
ATOM 720 O O . ALA A 1 98 ? -31.750 12.455 17.796 1.00 91.62 98 ALA A O 1
ATOM 721 N N . VAL A 1 99 ? -29.656 13.118 18.312 1.00 94.81 99 VAL A N 1
ATOM 722 C CA . VAL A 1 99 ? -28.967 12.058 17.573 1.00 94.81 99 VAL A CA 1
ATOM 723 C C . VAL A 1 99 ? -29.190 10.717 18.274 1.00 94.81 99 VAL A C 1
ATOM 725 O O . VAL A 1 99 ? -28.939 10.553 19.476 1.00 94.81 99 VAL A O 1
ATOM 728 N N . ARG A 1 100 ? -29.694 9.746 17.512 1.00 94.25 100 ARG A N 1
ATOM 729 C CA . ARG A 1 100 ? -29.904 8.365 17.955 1.00 94.25 100 ARG A CA 1
ATOM 730 C C . ARG A 1 100 ? -28.928 7.448 17.243 1.00 94.25 100 ARG A C 1
ATOM 732 O O . ARG A 1 100 ? -28.643 7.653 16.069 1.00 94.25 100 ARG A O 1
ATOM 739 N N . THR A 1 101 ? -28.451 6.456 17.978 1.00 95.19 101 THR A N 1
ATOM 740 C CA . THR A 1 101 ? -27.624 5.377 17.440 1.00 95.19 101 THR A CA 1
ATOM 741 C C . THR A 1 101 ? -28.518 4.270 16.864 1.00 95.19 101 THR A C 1
ATOM 743 O O . THR A 1 101 ? -29.739 4.275 17.081 1.00 95.19 101 THR A O 1
ATOM 746 N N . ASP A 1 102 ? -27.945 3.299 16.155 1.00 95.38 102 ASP A N 1
ATOM 747 C CA . ASP A 1 102 ? -28.701 2.166 15.610 1.00 95.38 102 ASP A CA 1
ATOM 748 C C . ASP A 1 102 ? -28.900 1.018 16.623 1.00 95.38 102 ASP A C 1
ATOM 750 O O . ASP A 1 102 ? -29.764 0.150 16.435 1.00 95.38 102 ASP A O 1
ATOM 754 N N . ALA A 1 103 ? -28.190 1.029 17.750 1.00 97.38 103 ALA A N 1
ATOM 755 C CA . ALA A 1 103 ? -28.273 0.025 18.803 1.00 97.38 103 ALA A CA 1
ATOM 756 C C . ALA A 1 103 ? -29.505 0.184 19.707 1.00 97.38 103 ALA A C 1
ATOM 758 O O . ALA A 1 103 ? -29.841 1.267 20.200 1.00 97.38 103 ALA A O 1
ATOM 759 N N . ALA A 1 104 ? -30.164 -0.941 19.983 1.00 98.00 104 ALA A N 1
ATOM 760 C CA . ALA A 1 104 ? -31.251 -1.028 20.950 1.00 98.00 104 ALA A CA 1
ATOM 761 C C . ALA A 1 104 ? -30.701 -1.221 22.377 1.00 98.00 104 ALA A C 1
ATOM 763 O O . ALA A 1 104 ? -29.940 -2.153 22.650 1.00 98.00 104 ALA A O 1
ATOM 764 N N . VAL A 1 105 ? -31.103 -0.341 23.296 1.00 97.81 105 VAL A N 1
ATOM 765 C CA . VAL A 1 105 ? -30.666 -0.371 24.700 1.00 97.81 105 VAL A CA 1
ATOM 766 C C . VAL A 1 105 ? -31.143 -1.653 25.381 1.00 97.81 105 VAL A C 1
ATOM 768 O O . VAL A 1 105 ? -32.327 -1.984 25.324 1.00 97.81 105 VAL A O 1
ATOM 771 N N . ASP A 1 106 ? -30.206 -2.362 26.014 1.00 96.81 106 ASP A N 1
ATOM 772 C CA . ASP A 1 106 ? -30.408 -3.596 26.782 1.00 96.81 106 ASP A CA 1
ATOM 773 C C . ASP A 1 106 ? -31.186 -4.688 26.029 1.00 96.81 106 ASP A C 1
ATOM 775 O O . ASP A 1 106 ? -31.841 -5.551 26.624 1.00 96.81 106 ASP A O 1
ATOM 779 N N . ALA A 1 107 ? -31.093 -4.684 24.695 1.00 97.06 107 ALA A N 1
ATOM 780 C CA . ALA A 1 107 ? -31.652 -5.740 23.870 1.00 97.06 107 ALA A CA 1
ATOM 781 C C . ALA A 1 107 ? -31.021 -7.091 24.232 1.00 97.06 107 ALA A C 1
ATOM 783 O O . ALA A 1 107 ? -29.858 -7.176 24.633 1.00 97.06 107 ALA A O 1
ATOM 784 N N . ARG A 1 108 ? -31.782 -8.177 24.070 1.00 96.94 108 ARG A N 1
ATOM 785 C CA . ARG A 1 108 ? -31.273 -9.526 24.340 1.00 96.94 108 ARG A CA 1
ATOM 786 C C . ARG A 1 108 ? -30.127 -9.858 23.366 1.00 96.94 108 ARG A C 1
ATOM 788 O O . ARG A 1 108 ? -30.365 -9.791 22.156 1.00 96.94 108 ARG A O 1
ATOM 795 N N . PRO A 1 109 ? -28.940 -10.270 23.855 1.00 97.19 109 PRO A N 1
ATOM 796 C CA . PRO A 1 109 ? -27.846 -10.699 22.989 1.00 97.19 109 PRO A CA 1
ATOM 797 C C . PRO A 1 109 ? -28.227 -11.902 22.123 1.00 97.19 109 PRO A C 1
ATOM 799 O O . PRO A 1 109 ? -28.948 -12.801 22.569 1.00 97.19 109 PRO A O 1
ATOM 802 N N . ALA A 1 110 ? -27.713 -11.924 20.899 1.00 96.44 110 ALA A N 1
ATOM 803 C CA . ALA A 1 110 ? -27.757 -13.043 19.973 1.00 96.44 110 ALA A CA 1
ATOM 804 C C . ALA A 1 110 ? -26.357 -13.655 19.830 1.00 96.44 110 ALA A C 1
ATOM 806 O O . ALA A 1 110 ? -25.371 -12.949 19.635 1.00 96.44 110 ALA A O 1
ATOM 807 N N . GLY A 1 111 ? -26.284 -14.986 19.881 1.00 91.81 111 GLY A N 1
ATOM 808 C CA . GLY A 1 111 ? -25.026 -15.731 19.804 1.00 91.81 111 GLY A CA 1
ATOM 809 C C . GLY A 1 111 ? -24.404 -16.046 21.168 1.00 91.81 111 GLY A C 1
ATOM 810 O O . GLY A 1 111 ? -25.003 -15.822 22.219 1.00 91.81 111 GLY A O 1
ATOM 811 N N . HIS A 1 112 ? -23.220 -16.645 21.119 1.00 94.88 112 HIS A N 1
ATOM 812 C CA . HIS A 1 112 ? -22.376 -17.049 22.244 1.00 94.88 112 HIS A CA 1
ATOM 813 C C . HIS A 1 112 ? -20.933 -17.137 21.735 1.00 94.88 112 HIS A C 1
ATOM 815 O O . HIS A 1 112 ? -20.741 -17.340 20.535 1.00 94.88 112 HIS A O 1
ATOM 821 N N . HIS A 1 113 ? -19.942 -17.010 22.623 1.00 96.44 113 HIS A N 1
ATOM 822 C CA . HIS A 1 113 ? -18.519 -17.078 22.258 1.00 96.44 113 HIS A CA 1
ATOM 823 C C . HIS A 1 113 ? -18.172 -16.216 21.027 1.00 96.44 113 HIS A C 1
ATOM 825 O O . HIS A 1 113 ? -17.651 -16.703 20.028 1.00 96.44 113 HIS A O 1
ATOM 831 N N . LEU A 1 114 ? -18.521 -14.936 21.059 1.00 98.19 114 LEU A N 1
ATOM 832 C CA . LEU A 1 114 ? -18.174 -13.970 20.023 1.00 98.19 114 LEU A CA 1
ATOM 833 C C . LEU A 1 114 ? -16.737 -13.472 20.237 1.00 98.19 114 LEU A C 1
ATOM 835 O O . LEU A 1 114 ? -16.324 -13.353 21.395 1.00 98.19 114 LEU A O 1
ATOM 839 N N . PRO A 1 115 ? -15.988 -13.122 19.173 1.00 98.38 115 PRO A N 1
ATOM 840 C CA . PRO A 1 115 ? -14.798 -12.292 19.334 1.00 98.38 115 PRO A CA 1
ATOM 841 C C . PRO A 1 115 ? -15.135 -11.036 20.147 1.00 98.38 115 PRO A C 1
ATOM 843 O O . PRO A 1 115 ? -16.262 -10.538 20.068 1.00 98.38 115 PRO A O 1
ATOM 846 N N . LEU A 1 116 ? -14.177 -10.528 20.919 1.00 98.81 116 LEU A N 1
ATOM 847 C CA . LEU A 1 116 ? -14.312 -9.271 21.653 1.00 98.81 116 LEU A CA 1
ATOM 848 C C . LEU A 1 116 ? -13.310 -8.248 21.125 1.00 98.81 116 LEU A C 1
ATOM 850 O O . LEU A 1 116 ? -12.111 -8.511 21.113 1.00 98.81 116 LEU A O 1
ATOM 854 N N . ILE A 1 117 ? -13.788 -7.067 20.750 1.00 98.88 117 ILE A N 1
ATOM 855 C CA . ILE A 1 117 ? -12.937 -5.926 20.404 1.00 98.88 117 ILE A CA 1
ATOM 856 C C . ILE A 1 117 ? -13.071 -4.864 21.492 1.00 98.88 117 ILE A C 1
ATOM 858 O O . ILE A 1 117 ? -14.175 -4.423 21.811 1.00 98.88 117 ILE A O 1
ATOM 862 N N . VAL A 1 118 ? -11.947 -4.443 22.059 1.00 98.94 118 VAL A N 1
ATOM 863 C CA . VAL A 1 118 ? -11.878 -3.277 22.943 1.00 98.94 118 VAL A CA 1
ATOM 864 C C . VAL A 1 118 ? -11.611 -2.038 22.093 1.00 98.94 118 VAL A C 1
ATOM 866 O O . VAL A 1 118 ? -10.681 -2.040 21.292 1.00 98.94 118 VAL A O 1
ATOM 869 N N . LEU A 1 119 ? -12.412 -0.989 22.270 1.00 98.94 119 LEU A N 1
ATOM 870 C CA . LEU A 1 119 ? -12.222 0.315 21.646 1.00 98.94 119 LEU A CA 1
ATOM 871 C C . LEU A 1 119 ? -11.870 1.371 22.702 1.00 98.94 119 LEU A C 1
ATOM 873 O O . LEU A 1 119 ? -12.600 1.538 23.683 1.00 98.94 119 LEU A O 1
ATOM 877 N N . SER A 1 120 ? -10.772 2.099 22.488 1.00 98.75 120 SER A N 1
ATOM 878 C CA . SER A 1 120 ? -10.349 3.219 23.343 1.00 98.75 120 SER A CA 1
ATOM 879 C C . SER A 1 120 ? -10.386 4.549 22.562 1.00 98.75 120 SER A C 1
ATOM 881 O O . SER A 1 120 ? -9.809 4.623 21.474 1.00 98.75 120 SER A O 1
ATOM 883 N N . PRO A 1 121 ? -11.084 5.592 23.057 1.00 98.25 121 PRO A N 1
ATOM 884 C CA . PRO A 1 121 ? -11.212 6.890 22.380 1.00 98.25 121 PRO A CA 1
ATOM 885 C C . PRO A 1 121 ? -9.930 7.730 22.479 1.00 98.25 121 PRO A C 1
ATOM 887 O O . PRO A 1 121 ? -9.005 7.375 23.198 1.00 98.25 121 PRO A O 1
ATOM 890 N N . GLY A 1 122 ? -9.873 8.884 21.813 1.00 97.56 122 GLY A N 1
ATOM 891 C CA . GLY A 1 122 ? -8.757 9.822 21.969 1.00 97.56 122 GLY A CA 1
ATOM 892 C C . GLY A 1 122 ? -8.674 10.489 23.351 1.00 97.56 122 GLY A C 1
ATOM 893 O O . GLY A 1 122 ? -9.555 10.347 24.203 1.00 97.56 122 GLY A O 1
ATOM 894 N N . PHE A 1 123 ? -7.599 11.244 23.598 1.00 97.06 123 PHE A N 1
ATOM 895 C CA . PHE A 1 123 ? -7.493 12.066 24.807 1.00 97.06 123 PHE A CA 1
ATOM 896 C C . PHE A 1 123 ? -8.534 13.188 24.762 1.00 97.06 123 PHE A C 1
ATOM 898 O O . PHE A 1 123 ? -8.770 13.760 23.701 1.00 97.06 123 PHE A O 1
ATOM 905 N N . LYS A 1 124 ? -9.156 13.508 25.902 1.00 95.25 124 LYS A N 1
ATOM 906 C CA . LYS A 1 124 ? -10.279 14.456 26.045 1.00 95.25 124 LYS A CA 1
ATOM 907 C C . LYS A 1 124 ? -11.605 14.002 25.427 1.00 95.25 124 LYS A C 1
ATOM 909 O O . LYS A 1 124 ? -12.626 14.630 25.697 1.00 95.25 124 LYS A O 1
ATOM 914 N N . ARG A 1 125 ? -11.626 12.907 24.667 1.00 94.00 125 ARG A N 1
ATOM 915 C CA . ARG A 1 125 ? -12.797 12.451 23.909 1.00 94.00 125 ARG A CA 1
ATOM 916 C C . ARG A 1 125 ? -13.594 11.392 24.684 1.00 94.00 125 ARG A C 1
ATOM 918 O O . ARG A 1 125 ? -12.987 10.492 25.266 1.00 94.00 125 ARG A O 1
ATOM 925 N N . PRO A 1 126 ? -14.936 11.480 24.729 1.00 93.06 126 PRO A N 1
ATOM 926 C CA . PRO A 1 126 ? -15.770 10.465 25.364 1.00 93.06 126 PRO A CA 1
ATOM 927 C C . PRO A 1 126 ? -15.880 9.201 24.499 1.00 93.06 126 PRO A C 1
ATOM 929 O O . PRO A 1 126 ? -15.805 9.259 23.269 1.00 93.06 126 PRO A O 1
ATOM 932 N N . ARG A 1 127 ? -16.191 8.060 25.124 1.00 94.69 127 ARG A N 1
ATOM 933 C CA . ARG A 1 127 ? -16.433 6.769 24.447 1.00 94.69 127 ARG A CA 1
ATOM 934 C C . ARG A 1 127 ? -17.534 6.832 23.385 1.00 94.69 127 ARG A C 1
ATOM 936 O O . ARG A 1 127 ? -17.576 5.990 22.496 1.00 94.69 127 ARG A O 1
ATOM 943 N N . ALA A 1 128 ? -18.431 7.816 23.483 1.00 94.44 128 ALA A N 1
ATOM 944 C CA . ALA A 1 128 ? -19.489 8.038 22.505 1.00 94.44 128 ALA A CA 1
ATOM 945 C C . ALA A 1 128 ? -18.939 8.264 21.088 1.00 94.44 128 ALA A C 1
ATOM 947 O O . ALA A 1 128 ? -19.608 7.880 20.140 1.00 94.44 128 ALA A O 1
ATOM 948 N N . GLU A 1 129 ? -17.726 8.799 20.920 1.00 94.75 129 GLU A N 1
ATOM 949 C CA . GLU A 1 129 ? -17.173 9.098 19.590 1.00 94.75 129 GLU A CA 1
ATOM 950 C C . GLU A 1 129 ? -16.799 7.872 18.741 1.00 94.75 129 GLU A C 1
ATOM 952 O O . GLU A 1 129 ? -16.514 8.017 17.553 1.00 94.75 129 GLU A O 1
ATOM 957 N N . LEU A 1 130 ? -16.782 6.674 19.329 1.00 98.19 130 LEU A N 1
ATOM 958 C CA . LEU A 1 130 ? -16.513 5.417 18.622 1.00 98.19 130 LEU A CA 1
ATOM 959 C C . LEU A 1 130 ? -17.778 4.555 18.473 1.00 98.19 130 LEU A C 1
ATOM 961 O O . LEU A 1 130 ? -17.683 3.336 18.314 1.00 98.19 130 LEU A O 1
ATOM 965 N N . THR A 1 131 ? -18.964 5.166 18.540 1.00 98.12 131 THR A N 1
ATOM 966 C CA . THR A 1 131 ? -20.252 4.466 18.473 1.00 98.12 131 THR A CA 1
ATOM 967 C C . THR A 1 131 ? -20.474 3.842 17.104 1.00 98.12 131 THR A C 1
ATOM 969 O O . THR A 1 131 ? -20.732 2.641 17.058 1.00 98.12 131 THR A O 1
ATOM 972 N N . SER A 1 132 ? -20.331 4.585 15.997 1.00 98.25 132 SER A N 1
ATOM 973 C CA . SER A 1 132 ? -20.598 4.002 14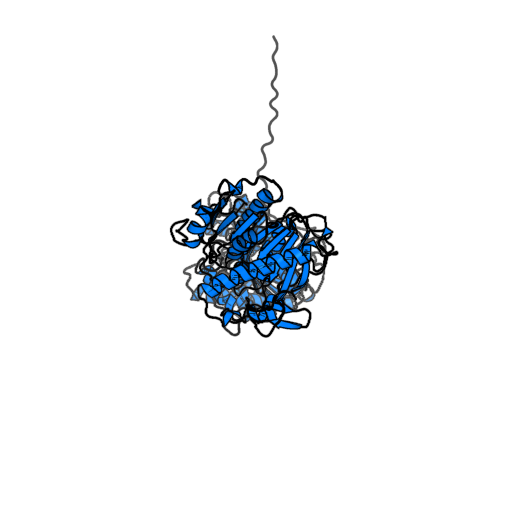.666 1.00 98.25 132 SER A CA 1
ATOM 974 C C . SER A 1 132 ? -19.668 2.827 14.366 1.00 98.25 132 SER A C 1
ATOM 976 O O . SER A 1 132 ? -20.104 1.809 13.833 1.00 98.25 132 SER A O 1
ATOM 978 N N . LEU A 1 133 ? -18.392 2.924 14.762 1.00 98.69 133 LEU A N 1
ATOM 979 C CA . LEU A 1 133 ? -17.431 1.829 14.608 1.00 98.69 133 LEU A CA 1
ATOM 980 C C . LEU A 1 133 ? -17.825 0.606 15.450 1.00 98.69 133 LEU A C 1
ATOM 982 O O . LEU A 1 133 ? -17.759 -0.526 14.966 1.00 98.69 133 LEU A O 1
ATOM 986 N N . ALA A 1 134 ? -18.258 0.818 16.696 1.00 98.81 134 ALA A N 1
ATOM 987 C CA . ALA A 1 134 ? -18.713 -0.263 17.562 1.00 98.81 134 ALA A CA 1
ATOM 988 C C . ALA A 1 134 ? -19.988 -0.937 17.032 1.00 98.81 134 ALA A C 1
ATOM 990 O O . ALA A 1 134 ? -20.090 -2.165 17.068 1.00 98.81 134 ALA A O 1
ATOM 991 N N . GLU A 1 135 ? -20.942 -0.159 16.514 1.00 98.62 135 GLU A N 1
ATOM 992 C CA . GLU A 1 135 ? -22.172 -0.685 15.921 1.00 98.62 135 GLU A CA 1
ATOM 993 C C . GLU A 1 135 ? -21.896 -1.436 14.614 1.00 98.62 135 GLU A C 1
ATOM 995 O O . GLU A 1 135 ? -22.448 -2.521 14.418 1.00 98.62 135 GLU A O 1
ATOM 1000 N N . ASP A 1 136 ? -20.997 -0.938 13.758 1.00 98.75 136 ASP A N 1
ATOM 1001 C CA . ASP A 1 136 ? -20.600 -1.647 12.538 1.00 98.75 136 ASP A CA 1
ATOM 1002 C C . ASP A 1 136 ? -19.962 -3.000 12.870 1.00 98.75 136 ASP A C 1
ATOM 1004 O O . ASP A 1 136 ? -20.439 -4.032 12.395 1.00 98.75 136 ASP A O 1
ATOM 1008 N N . LEU A 1 137 ? -18.973 -3.043 13.765 1.00 98.75 137 LEU A N 1
ATOM 1009 C CA . LEU A 1 137 ? -18.343 -4.297 14.192 1.00 98.75 137 LEU A CA 1
ATOM 1010 C C . LEU A 1 137 ? -19.352 -5.261 14.843 1.00 98.75 137 LEU A C 1
ATOM 1012 O O . LEU A 1 137 ? -19.364 -6.457 14.533 1.00 98.75 137 LEU A O 1
ATOM 1016 N N . ALA A 1 138 ? -20.247 -4.756 15.696 1.00 98.69 138 ALA A N 1
ATOM 1017 C CA . ALA A 1 138 ? -21.272 -5.579 16.330 1.00 98.69 138 ALA A CA 1
ATOM 1018 C C . ALA A 1 138 ? -22.291 -6.139 15.332 1.00 98.69 138 ALA A C 1
ATOM 1020 O O . ALA A 1 138 ? -22.678 -7.307 15.433 1.00 98.69 138 ALA A O 1
ATOM 1021 N N . SER A 1 139 ? -22.663 -5.360 14.316 1.00 98.62 139 SER A N 1
ATOM 1022 C CA . SER A 1 139 ? -23.552 -5.816 13.242 1.00 98.62 139 SER A CA 1
ATOM 1023 C C . SER A 1 139 ? -22.951 -6.952 12.395 1.00 98.62 139 SER A C 1
ATOM 1025 O O . SER A 1 139 ? -23.697 -7.654 11.714 1.00 98.62 139 SER A O 1
A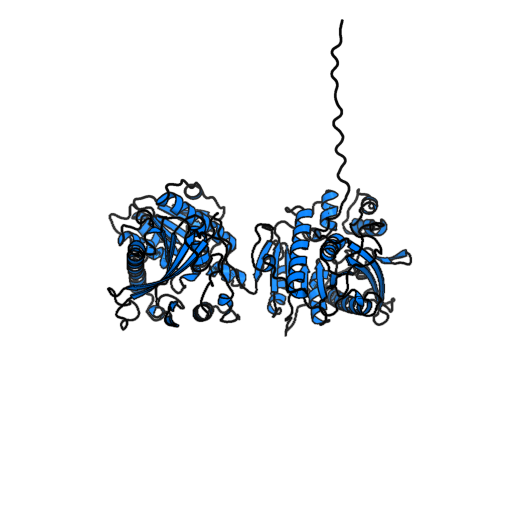TOM 1027 N N . HIS A 1 140 ? -21.636 -7.203 12.495 1.00 97.94 140 HIS A N 1
ATOM 1028 C CA . HIS A 1 140 ? -20.921 -8.304 11.827 1.00 97.94 140 HIS A CA 1
ATOM 1029 C C . HIS A 1 140 ? -20.690 -9.540 12.703 1.00 97.94 140 HIS A C 1
ATOM 1031 O O . HIS A 1 140 ? -20.088 -10.514 12.250 1.00 97.94 140 HIS A O 1
ATOM 1037 N N . GLY A 1 141 ? -21.215 -9.558 13.931 1.00 97.25 141 GLY A N 1
ATOM 1038 C CA . GLY A 1 141 ? -21.111 -10.730 14.802 1.00 97.25 141 GLY A CA 1
ATOM 1039 C C . GLY A 1 141 ? -20.052 -10.642 15.897 1.00 97.25 141 GLY A C 1
ATOM 1040 O O . GLY A 1 141 ? -19.742 -11.674 16.486 1.00 97.25 141 GLY A O 1
ATOM 1041 N N . THR A 1 142 ? -19.547 -9.450 16.203 1.00 97.94 142 THR A N 1
ATOM 1042 C CA . THR A 1 142 ? -18.496 -9.239 17.210 1.00 97.94 142 THR A CA 1
ATOM 1043 C C . THR A 1 142 ? -19.057 -8.571 18.466 1.00 97.94 142 THR A C 1
ATOM 1045 O O . THR A 1 142 ? -19.925 -7.708 18.385 1.00 97.94 142 THR A O 1
ATOM 1048 N N . ALA A 1 143 ? -18.596 -8.955 19.655 1.00 98.62 143 ALA A N 1
ATOM 1049 C CA . ALA A 1 143 ? -18.836 -8.152 20.852 1.00 98.62 143 ALA A CA 1
ATOM 1050 C C . ALA A 1 143 ? -17.827 -6.995 20.877 1.00 98.62 143 ALA A C 1
ATOM 1052 O O . ALA A 1 143 ? -16.648 -7.197 20.592 1.00 98.62 143 ALA A O 1
ATOM 1053 N N . VAL A 1 144 ? -18.262 -5.788 21.226 1.00 98.88 144 VAL A N 1
ATOM 1054 C CA . VAL A 1 144 ? -17.389 -4.610 21.269 1.00 98.88 144 VAL A CA 1
ATOM 1055 C C . VAL A 1 144 ? -17.567 -3.895 22.594 1.00 98.88 144 VAL A C 1
ATOM 1057 O O . VAL A 1 144 ? -18.691 -3.595 22.981 1.00 98.88 144 VAL A O 1
ATOM 1060 N N . VAL A 1 145 ? -16.478 -3.598 23.295 1.00 98.88 145 VAL A N 1
ATOM 1061 C CA . VAL A 1 145 ? -16.508 -2.775 24.506 1.00 98.88 145 VAL A CA 1
ATOM 1062 C C . VAL A 1 145 ? -15.764 -1.471 24.261 1.00 98.88 145 VAL A C 1
ATOM 1064 O O . VAL A 1 145 ? -14.580 -1.486 23.952 1.00 98.88 145 VAL A O 1
ATOM 1067 N N . VAL A 1 146 ? -16.452 -0.341 24.410 1.00 98.75 146 VAL A N 1
ATOM 1068 C CA . VAL A 1 146 ? -15.840 0.992 24.329 1.00 98.75 146 VAL A CA 1
ATOM 1069 C C . VAL A 1 146 ? -15.637 1.538 25.737 1.00 98.75 146 VAL A C 1
ATOM 1071 O O . VAL A 1 146 ? -16.589 1.552 26.525 1.00 98.75 146 VAL A O 1
ATOM 1074 N N . VAL A 1 147 ? -14.417 1.967 26.060 1.00 98.62 147 VAL A N 1
ATOM 1075 C CA . VAL A 1 147 ? -14.009 2.342 27.424 1.00 98.62 147 VAL A CA 1
ATOM 1076 C C . VAL A 1 147 ? -13.904 3.859 27.572 1.00 98.62 147 VAL A C 1
ATOM 1078 O O . VAL A 1 147 ? -13.190 4.503 26.812 1.00 98.62 147 VAL A O 1
ATOM 1081 N N . ASP A 1 148 ? -14.578 4.429 28.575 1.00 96.25 148 ASP A N 1
ATOM 1082 C CA . ASP A 1 148 ? -14.239 5.760 29.085 1.00 96.25 148 ASP A CA 1
ATOM 1083 C C . ASP A 1 148 ? -13.192 5.648 30.186 1.00 96.25 148 ASP A C 1
ATOM 1085 O O . ASP A 1 148 ? -13.410 5.002 31.215 1.00 96.25 148 ASP A O 1
ATOM 1089 N N . HIS A 1 149 ? -12.076 6.338 29.978 1.00 97.81 149 HIS A N 1
ATOM 1090 C CA . HIS A 1 149 ? -11.005 6.460 30.953 1.00 97.81 149 HIS A CA 1
ATOM 1091 C C . HIS A 1 149 ? -11.261 7.699 31.818 1.00 97.81 149 HIS A C 1
ATOM 1093 O O . HIS A 1 149 ? -11.074 8.839 31.387 1.00 97.81 149 HIS A O 1
ATOM 1099 N N . THR A 1 150 ? -11.769 7.477 33.031 1.00 97.12 150 THR A N 1
ATOM 1100 C CA . THR A 1 150 ? -12.247 8.547 33.919 1.00 97.12 150 THR A CA 1
ATOM 1101 C C . THR A 1 150 ? -11.174 9.613 34.150 1.00 97.12 150 THR A C 1
ATOM 1103 O O . THR A 1 150 ? -9.998 9.302 34.333 1.00 97.12 150 THR A O 1
ATOM 1106 N N . TYR A 1 151 ? -11.586 10.882 34.136 1.00 96.88 151 TYR A N 1
ATOM 1107 C CA . TYR A 1 151 ? -10.725 12.068 34.228 1.00 96.88 151 TYR A CA 1
ATOM 1108 C C . TYR A 1 151 ? -9.780 12.336 33.046 1.00 96.88 151 TYR A C 1
ATOM 1110 O O . TYR A 1 151 ? -9.056 13.333 33.083 1.00 96.88 151 TYR A O 1
ATOM 1118 N N . GLU A 1 152 ? -9.813 11.523 31.989 1.00 96.75 152 GLU A N 1
ATOM 1119 C CA . GLU A 1 152 ? -9.047 11.753 30.753 1.00 96.75 152 GLU A CA 1
ATOM 1120 C C . GLU A 1 152 ? -9.906 12.295 29.608 1.00 96.75 152 GLU A C 1
ATOM 1122 O O . GLU A 1 152 ? -9.365 12.719 28.589 1.00 96.75 152 GLU A O 1
ATOM 1127 N N . ASN A 1 153 ? -11.232 12.300 29.768 1.00 92.69 153 ASN A N 1
ATOM 1128 C CA . ASN A 1 153 ? -12.179 12.941 28.860 1.00 92.69 153 ASN A CA 1
ATOM 1129 C C . ASN A 1 153 ? -12.851 14.164 29.510 1.00 92.69 153 ASN A C 1
ATOM 1131 O O . ASN A 1 153 ? -12.781 14.362 30.725 1.00 92.69 153 ASN A O 1
ATOM 1135 N N . VAL A 1 154 ? -13.479 15.011 28.690 1.00 93.25 154 VAL A N 1
ATOM 1136 C CA . VAL A 1 154 ? -14.102 16.270 29.147 1.00 93.25 154 VAL A CA 1
ATOM 1137 C C . VAL A 1 154 ? -15.389 16.071 29.943 1.00 93.25 154 VAL A C 1
ATOM 1139 O O . VAL A 1 154 ? -15.750 16.945 30.730 1.00 93.25 154 VAL A O 1
ATOM 1142 N N . ALA A 1 155 ? -16.063 14.938 29.759 1.00 92.69 155 ALA A N 1
ATOM 1143 C CA . ALA A 1 155 ? -17.272 14.584 30.483 1.00 92.69 155 ALA A CA 1
ATOM 1144 C C . ALA A 1 155 ? -17.490 13.068 30.475 1.00 92.69 155 ALA A C 1
ATOM 1146 O O . ALA A 1 155 ? -17.570 12.448 29.416 1.00 92.69 155 ALA A O 1
ATOM 1147 N N . THR A 1 156 ? -17.666 12.488 31.664 1.00 91.38 156 THR A N 1
ATOM 1148 C CA . THR A 1 156 ? -18.182 11.122 31.841 1.00 91.38 156 THR A CA 1
ATOM 1149 C C . THR A 1 156 ? -19.351 11.149 32.808 1.00 91.38 156 THR A C 1
ATOM 1151 O O . THR A 1 156 ? -19.172 11.518 33.970 1.00 91.38 156 THR A O 1
ATOM 1154 N N . THR A 1 157 ? -20.531 10.728 32.350 1.00 91.44 157 THR A N 1
ATOM 1155 C CA . THR A 1 157 ? -21.719 10.597 33.206 1.00 91.44 157 THR A CA 1
ATOM 1156 C C . THR A 1 157 ? -21.781 9.217 33.864 1.00 91.44 157 THR A C 1
ATOM 1158 O O . THR A 1 157 ? -21.802 8.188 33.180 1.00 91.44 157 THR A O 1
ATOM 1161 N N . PHE A 1 158 ? -21.859 9.194 35.194 1.00 93.88 158 PHE A N 1
ATOM 1162 C CA . PHE A 1 158 ? -21.987 7.991 36.018 1.00 93.88 158 PHE A CA 1
ATOM 1163 C C . PHE A 1 158 ? -23.453 7.679 36.376 1.00 93.88 158 PHE A C 1
ATOM 1165 O O . PHE A 1 158 ? -24.314 8.558 36.295 1.00 93.88 158 PHE A O 1
ATOM 1172 N N . PRO A 1 159 ? -23.773 6.438 36.805 1.00 92.44 159 PRO A N 1
ATOM 1173 C CA . PRO A 1 159 ? -25.147 6.044 37.135 1.00 92.44 159 PRO A CA 1
ATOM 1174 C C . PRO A 1 159 ? -25.778 6.821 38.298 1.00 92.44 159 PRO A C 1
ATOM 1176 O O . PRO A 1 159 ? -27.000 6.889 38.393 1.00 92.44 159 PRO A O 1
ATOM 1179 N N . ASP A 1 160 ? -24.960 7.393 39.182 1.00 92.31 160 ASP A N 1
ATOM 1180 C CA . ASP A 1 160 ? -25.387 8.248 40.298 1.00 92.31 160 ASP A CA 1
ATOM 1181 C C . ASP A 1 160 ? -25.699 9.697 39.865 1.00 92.31 160 ASP A C 1
ATOM 1183 O O . ASP A 1 160 ? -26.076 10.522 40.696 1.00 92.31 160 ASP A O 1
ATOM 1187 N N . GLY A 1 161 ? -25.556 10.012 38.572 1.00 89.38 161 GLY A N 1
ATOM 1188 C CA . GLY A 1 161 ? -25.755 11.344 38.001 1.00 89.38 161 GLY A CA 1
ATOM 1189 C C . GLY A 1 161 ? -24.527 12.253 38.091 1.00 89.38 161 GLY A C 1
ATOM 1190 O O . GLY A 1 161 ? -24.576 13.380 37.598 1.00 89.38 161 GLY A O 1
ATOM 1191 N N . ARG A 1 162 ? -23.418 11.794 38.687 1.00 93.06 162 ARG A N 1
ATOM 1192 C CA . ARG A 1 162 ? -22.162 12.547 38.704 1.00 93.06 162 ARG A CA 1
ATOM 1193 C C . ARG A 1 162 ? -21.599 12.639 37.290 1.00 93.06 162 ARG A C 1
ATOM 1195 O O . ARG A 1 162 ? -21.486 11.633 36.595 1.00 93.06 162 ARG A O 1
ATOM 1202 N N . VAL A 1 163 ? -21.174 13.840 36.907 1.00 91.88 163 VAL A N 1
ATOM 1203 C CA . VAL A 1 163 ? -20.387 14.070 35.693 1.00 91.88 163 VAL A CA 1
ATOM 1204 C C . VAL A 1 163 ? -18.983 14.483 36.105 1.00 91.88 163 VAL A C 1
ATOM 1206 O O . VAL A 1 163 ? -18.807 15.483 36.802 1.00 91.88 163 VAL A O 1
ATOM 1209 N N . THR A 1 164 ? -17.979 13.697 35.728 1.00 93.62 164 THR A N 1
ATOM 1210 C CA . THR A 1 164 ? -16.574 14.054 35.966 1.00 93.62 164 THR A CA 1
ATOM 1211 C C . THR A 1 164 ? -16.017 14.828 34.779 1.00 93.62 164 THR A C 1
ATOM 1213 O O . THR A 1 164 ? -16.240 14.416 33.644 1.00 93.62 164 THR A O 1
ATOM 1216 N N . GLY A 1 165 ? -15.267 15.901 35.041 1.00 92.25 165 GLY A N 1
ATOM 1217 C CA . GLY A 1 165 ? -14.457 16.586 34.028 1.00 92.25 165 GLY A CA 1
ATOM 1218 C C . GLY A 1 165 ? -13.073 15.952 33.842 1.00 92.25 165 GLY A C 1
ATOM 1219 O O . GLY A 1 165 ? -12.776 14.905 34.416 1.00 92.25 165 GLY A O 1
ATOM 1220 N N . CYS A 1 166 ? -12.198 16.627 33.098 1.00 95.50 166 CYS A N 1
ATOM 1221 C CA . CYS A 1 166 ? -10.855 16.140 32.775 1.00 95.50 166 CYS A CA 1
ATOM 1222 C C . CYS A 1 166 ? -9.808 16.576 33.820 1.00 95.50 166 CYS A C 1
ATOM 1224 O O . CYS A 1 166 ? -9.216 17.647 33.695 1.00 95.50 166 CYS A O 1
ATOM 1226 N N . ALA A 1 167 ? -9.553 15.764 34.852 1.00 96.00 167 ALA A N 1
ATOM 1227 C CA . ALA A 1 167 ? -8.498 16.065 35.835 1.00 96.00 167 ALA A CA 1
ATOM 1228 C C . ALA A 1 167 ? -7.077 15.849 35.278 1.00 96.00 167 ALA A C 1
ATOM 1230 O O . ALA A 1 167 ? -6.124 16.421 35.800 1.00 96.00 167 ALA A O 1
ATOM 1231 N N . ALA A 1 168 ? -6.934 15.055 34.212 1.00 95.31 168 ALA A N 1
ATOM 1232 C CA . ALA A 1 168 ? -5.674 14.876 33.493 1.00 95.31 168 ALA A CA 1
ATOM 1233 C C . ALA A 1 168 ? -5.326 16.071 32.580 1.00 95.31 168 ALA A C 1
ATOM 1235 O O . ALA A 1 168 ? -4.205 16.165 32.086 1.00 95.31 168 ALA A O 1
ATOM 1236 N N . CYS A 1 169 ? -6.271 16.983 32.325 1.00 92.56 169 CYS A N 1
ATOM 1237 C CA . CYS A 1 169 ? -6.052 18.124 31.443 1.00 92.56 169 CYS A CA 1
ATOM 1238 C C . CYS A 1 169 ? -5.154 19.175 32.111 1.00 92.56 169 CYS A C 1
ATOM 1240 O O . CYS A 1 169 ? -5.421 19.629 33.222 1.00 92.56 169 CYS A O 1
ATOM 1242 N N . GLY A 1 170 ? -4.099 19.593 31.410 1.00 87.12 170 GLY A N 1
ATOM 1243 C CA . GLY A 1 170 ? -3.101 20.520 31.937 1.00 87.12 170 GLY A CA 1
ATOM 1244 C C . GLY A 1 170 ? -1.880 20.619 31.027 1.00 87.12 170 GLY A C 1
ATOM 1245 O O . GLY A 1 170 ? -2.025 20.835 29.825 1.00 87.12 170 GLY A O 1
ATOM 1246 N N . ASN A 1 171 ? -0.691 20.469 31.610 1.00 86.19 171 ASN A N 1
ATOM 1247 C CA . ASN A 1 171 ? 0.570 20.429 30.871 1.00 86.19 171 ASN A CA 1
ATOM 1248 C C . ASN A 1 171 ? 0.885 18.992 30.447 1.00 86.19 171 ASN A C 1
ATOM 1250 O O . ASN A 1 171 ? 0.795 18.081 31.269 1.00 86.19 171 ASN A O 1
ATOM 1254 N N . TYR A 1 172 ? 1.290 18.817 29.191 1.00 92.88 172 TYR A N 1
ATOM 1255 C CA . TYR A 1 172 ? 1.589 17.512 28.605 1.00 92.88 172 TYR A CA 1
ATOM 1256 C C . TYR A 1 172 ? 3.074 17.451 28.258 1.00 92.88 172 TYR A C 1
ATOM 1258 O O . TYR A 1 172 ? 3.558 18.227 27.434 1.00 92.88 172 TYR A O 1
ATOM 1266 N N . ASP A 1 173 ? 3.790 16.551 28.916 1.00 92.62 173 ASP A N 1
ATOM 1267 C CA . ASP A 1 173 ? 5.160 16.174 28.598 1.00 92.62 173 ASP A CA 1
ATOM 1268 C C . ASP A 1 173 ? 5.222 14.672 28.275 1.00 92.62 173 ASP A C 1
ATOM 1270 O O . ASP A 1 173 ? 4.221 13.958 28.328 1.00 92.62 173 ASP A O 1
ATOM 1274 N N . GLU A 1 174 ? 6.403 14.173 27.926 1.00 90.75 174 GLU A N 1
ATOM 1275 C CA . GLU A 1 174 ? 6.600 12.752 27.616 1.00 90.75 174 GLU A CA 1
ATOM 1276 C C . GLU A 1 174 ? 6.201 11.835 28.792 1.00 90.75 174 GLU A C 1
ATOM 1278 O O . GLU A 1 174 ? 5.651 10.751 28.598 1.00 90.75 174 GLU A O 1
ATOM 1283 N N . ALA A 1 175 ? 6.438 12.270 30.035 1.00 94.88 175 ALA A N 1
ATOM 1284 C CA . ALA A 1 175 ? 6.092 11.490 31.221 1.00 94.88 175 ALA A CA 1
ATOM 1285 C C . ALA A 1 175 ? 4.572 11.386 31.419 1.00 94.88 175 ALA A C 1
ATOM 1287 O O . ALA A 1 175 ? 4.081 10.341 31.859 1.00 94.88 175 ALA A O 1
ATOM 1288 N N . PHE A 1 176 ? 3.828 12.443 31.084 1.00 96.88 176 PHE A N 1
ATOM 1289 C CA . PHE A 1 176 ? 2.372 12.439 31.069 1.00 96.88 176 PHE A CA 1
ATOM 1290 C C . PHE A 1 176 ? 1.829 11.389 30.099 1.00 96.88 176 PHE A C 1
ATOM 1292 O O . PHE A 1 176 ? 1.016 10.560 30.514 1.00 96.88 176 PHE A O 1
ATOM 1299 N N . TRP A 1 177 ? 2.297 11.389 28.848 1.00 96.19 177 TRP A N 1
ATOM 1300 C CA . TRP A 1 177 ? 1.782 10.479 27.825 1.00 96.19 177 TRP A CA 1
ATOM 1301 C C . TRP A 1 177 ? 2.078 9.017 28.157 1.00 96.19 177 TRP A C 1
ATOM 1303 O O . TRP A 1 177 ? 1.154 8.210 28.207 1.00 96.19 177 TRP A O 1
ATOM 1313 N N . LYS A 1 178 ? 3.308 8.706 28.586 1.00 96.06 178 LYS A N 1
ATOM 1314 C CA . LYS A 1 178 ? 3.671 7.363 29.077 1.00 96.06 178 LYS A CA 1
ATOM 1315 C C . LYS A 1 178 ? 2.816 6.904 30.254 1.00 96.06 178 LYS A C 1
ATOM 1317 O O . LYS A 1 178 ? 2.427 5.741 30.349 1.00 96.06 178 LYS A O 1
ATOM 1322 N N . LYS A 1 179 ? 2.535 7.805 31.201 1.00 96.81 179 LYS A N 1
ATOM 1323 C CA . LYS A 1 179 ? 1.663 7.497 32.342 1.00 96.81 179 LYS A CA 1
ATOM 1324 C C . LYS A 1 179 ? 0.236 7.206 31.877 1.00 96.81 179 LYS A C 1
ATOM 1326 O O . LYS A 1 179 ? -0.392 6.295 32.417 1.00 96.81 179 LYS A O 1
ATOM 1331 N N . LEU A 1 180 ? -0.269 7.989 30.928 1.00 97.88 180 LEU A N 1
ATOM 1332 C CA . LEU A 1 180 ? -1.608 7.837 30.383 1.00 97.88 180 LEU A CA 1
ATOM 1333 C C . LEU A 1 180 ? -1.744 6.507 29.632 1.00 97.88 180 LEU A C 1
ATOM 1335 O O . LEU A 1 180 ? -2.623 5.724 29.985 1.00 97.88 180 LEU A O 1
ATOM 1339 N N . GLU A 1 181 ? -0.858 6.210 28.682 1.00 97.75 181 GLU A N 1
ATOM 1340 C CA . GLU A 1 181 ? -0.921 4.996 27.851 1.00 97.75 181 GLU A CA 1
ATOM 1341 C C . GLU A 1 181 ? -0.862 3.713 28.701 1.00 97.75 181 GLU A C 1
ATOM 1343 O O . GLU A 1 181 ? -1.755 2.860 28.637 1.00 97.75 181 GLU A O 1
ATOM 1348 N N . ARG A 1 182 ? 0.091 3.634 29.642 1.00 97.25 182 ARG A N 1
ATOM 1349 C CA . ARG A 1 182 ? 0.174 2.528 30.618 1.00 97.25 182 ARG A CA 1
ATOM 1350 C C . ARG A 1 182 ? -1.046 2.443 31.536 1.00 97.25 182 ARG A C 1
ATOM 1352 O O . ARG A 1 182 ? -1.471 1.349 31.916 1.00 97.25 182 ARG A O 1
ATOM 1359 N N . GLY A 1 183 ? -1.608 3.588 31.923 1.00 98.00 183 GLY A N 1
ATOM 1360 C CA . GLY A 1 183 ? -2.832 3.655 32.719 1.00 98.00 183 GLY A CA 1
ATOM 1361 C C . GLY A 1 183 ? -4.017 3.038 31.978 1.00 98.00 183 GLY A C 1
ATOM 1362 O O . GLY A 1 183 ? -4.750 2.227 32.553 1.00 98.00 183 GLY A O 1
ATOM 1363 N N . ARG A 1 184 ? -4.152 3.349 30.685 1.00 98.44 184 ARG A N 1
ATOM 1364 C CA . ARG A 1 184 ? -5.183 2.779 29.813 1.00 98.44 184 ARG A CA 1
ATOM 1365 C C . ARG A 1 184 ? -4.991 1.289 29.576 1.00 98.44 184 ARG A C 1
ATOM 1367 O O . ARG A 1 184 ? -5.980 0.562 29.626 1.00 98.44 184 ARG A O 1
ATOM 1374 N N . ALA A 1 185 ? -3.757 0.816 29.409 1.00 98.44 185 ALA A N 1
ATOM 1375 C CA . ALA A 1 185 ? -3.464 -0.616 29.345 1.00 98.44 185 ALA A CA 1
ATOM 1376 C C . ALA A 1 185 ? -3.978 -1.359 30.592 1.00 98.44 185 ALA A C 1
ATOM 1378 O O . ALA A 1 185 ? -4.678 -2.365 30.474 1.00 98.44 185 ALA A O 1
ATOM 1379 N N . ALA A 1 186 ? -3.719 -0.821 31.788 1.00 98.56 186 ALA A N 1
ATOM 1380 C CA . ALA A 1 186 ? -4.222 -1.398 33.035 1.00 98.56 186 ALA A CA 1
ATOM 1381 C C . ALA A 1 186 ? -5.759 -1.327 33.157 1.00 98.56 186 ALA A C 1
ATOM 1383 O O . ALA A 1 186 ? -6.383 -2.266 33.656 1.00 98.56 186 ALA A O 1
ATOM 1384 N N . ASP A 1 187 ? -6.380 -0.243 32.682 1.00 98.81 187 ASP A N 1
ATOM 1385 C CA . ASP A 1 187 ? -7.841 -0.123 32.614 1.00 98.81 187 ASP A CA 1
ATOM 1386 C C . ASP A 1 187 ? -8.456 -1.186 31.697 1.00 98.81 187 ASP A C 1
ATOM 1388 O O . ASP A 1 187 ? -9.437 -1.826 32.077 1.00 98.81 187 ASP A O 1
ATOM 1392 N N . VAL A 1 188 ? -7.862 -1.428 30.526 1.00 98.75 188 VAL A N 1
ATOM 1393 C CA . VAL A 1 188 ? -8.318 -2.460 29.587 1.00 98.75 188 VAL A CA 1
ATOM 1394 C C . VAL A 1 188 ? -8.226 -3.850 30.211 1.00 98.75 188 VAL A C 1
ATOM 1396 O O . VAL A 1 188 ? -9.217 -4.580 30.180 1.00 98.75 188 VAL A O 1
ATOM 1399 N N . SER A 1 189 ? -7.106 -4.203 30.848 1.00 98.75 189 SER A N 1
ATOM 1400 C CA . SER A 1 189 ? -6.967 -5.494 31.536 1.00 98.75 189 SER A CA 1
ATOM 1401 C C . SER A 1 189 ? -8.056 -5.702 32.596 1.00 98.75 189 SER A C 1
ATOM 1403 O O . SER A 1 189 ? -8.660 -6.777 32.663 1.00 98.75 189 SER A O 1
ATOM 1405 N N . PHE A 1 190 ? -8.376 -4.659 33.370 1.00 98.81 190 PHE A N 1
ATOM 1406 C CA . PHE A 1 190 ? -9.448 -4.698 34.367 1.00 98.81 190 PHE A CA 1
ATOM 1407 C C . PHE A 1 190 ? -10.851 -4.821 33.740 1.00 98.81 190 PHE A C 1
ATOM 1409 O O . PHE A 1 190 ? -11.703 -5.553 34.257 1.00 98.81 190 PHE A O 1
ATOM 1416 N N . VAL A 1 191 ? -11.114 -4.140 32.619 1.00 98.81 191 VAL A N 1
ATOM 1417 C CA . VAL A 1 191 ? -12.374 -4.283 31.868 1.00 98.81 191 VAL A CA 1
ATOM 1418 C C . VAL A 1 191 ? -12.529 -5.714 31.358 1.00 98.81 191 VAL A C 1
ATOM 1420 O O . VAL A 1 191 ? -13.602 -6.301 31.513 1.00 98.81 191 VAL A O 1
ATOM 1423 N N . LEU A 1 192 ? -11.465 -6.295 30.796 1.00 98.69 192 LEU A N 1
ATOM 1424 C CA . LEU A 1 192 ? -11.464 -7.680 30.332 1.00 98.69 192 LEU A CA 1
ATOM 1425 C C . LEU A 1 192 ? -11.759 -8.643 31.485 1.00 98.69 192 LEU A C 1
ATOM 1427 O O . LEU A 1 192 ? -12.678 -9.452 31.358 1.00 98.69 192 LEU A O 1
ATOM 1431 N N . ASP A 1 193 ? -11.077 -8.497 32.627 1.00 98.38 193 ASP A N 1
ATOM 1432 C CA . ASP A 1 193 ? -11.351 -9.292 33.832 1.00 98.38 193 ASP A CA 1
ATOM 1433 C C . ASP A 1 193 ? -12.811 -9.167 34.273 1.00 98.38 193 ASP A C 1
ATOM 1435 O O . ASP A 1 193 ? -13.478 -10.171 34.537 1.00 98.38 193 ASP A O 1
ATOM 1439 N N . SER A 1 194 ? -13.331 -7.942 34.316 1.00 98.38 194 SER A N 1
ATOM 1440 C CA . SER A 1 194 ? -14.704 -7.670 34.736 1.00 98.38 194 SER A CA 1
ATOM 1441 C C . SER A 1 194 ? -15.726 -8.329 33.810 1.00 98.38 194 SER A C 1
ATOM 1443 O O . SER A 1 194 ? -16.705 -8.911 34.279 1.00 98.38 194 SER A O 1
ATOM 1445 N N . LEU A 1 195 ? -15.513 -8.281 32.492 1.00 98.06 195 LEU A N 1
ATOM 1446 C CA . LEU A 1 195 ? -16.426 -8.880 31.521 1.00 98.06 195 LEU A CA 1
ATOM 1447 C C . LEU A 1 195 ? -16.367 -10.411 31.549 1.00 98.06 195 LEU A C 1
ATOM 1449 O O . LEU A 1 195 ? -17.425 -11.048 31.612 1.00 98.06 195 LEU A O 1
ATOM 1453 N N . THR A 1 196 ? -15.168 -11.003 31.568 1.00 95.62 196 THR A N 1
ATOM 1454 C CA . THR A 1 196 ? -14.985 -12.465 31.520 1.00 95.62 196 THR A CA 1
ATOM 1455 C C . THR A 1 196 ? -15.389 -13.179 32.810 1.00 95.62 196 THR A C 1
ATOM 1457 O O . THR A 1 196 ? -15.573 -14.392 32.790 1.00 95.62 196 THR A O 1
ATOM 1460 N N . HIS A 1 197 ? -15.580 -12.450 33.914 1.00 95.12 197 HIS A N 1
ATOM 1461 C CA . HIS A 1 197 ? -16.075 -12.988 35.189 1.00 95.12 197 HIS A CA 1
ATOM 1462 C C . HIS A 1 197 ? -17.504 -12.533 35.533 1.00 95.12 197 HIS A C 1
ATOM 1464 O O . HIS A 1 197 ? -17.948 -12.658 36.674 1.00 95.12 197 HIS A O 1
ATOM 1470 N N . SER A 1 198 ? -18.248 -12.013 34.555 1.00 95.94 198 SER A N 1
ATOM 1471 C CA . SER A 1 198 ? -19.628 -11.548 34.735 1.00 95.94 198 SER A CA 1
ATOM 1472 C C . SER A 1 198 ? -20.639 -12.404 33.966 1.00 95.94 198 SER A C 1
ATOM 1474 O O . SER A 1 198 ? -20.297 -13.381 33.300 1.00 95.94 198 SER A O 1
ATOM 1476 N N . ARG A 1 199 ? -21.913 -11.986 33.972 1.00 95.62 199 ARG A N 1
ATOM 1477 C CA . ARG A 1 199 ? -22.964 -12.580 33.123 1.00 95.62 199 ARG A CA 1
ATOM 1478 C C . ARG A 1 199 ? -22.640 -12.551 31.621 1.00 95.62 199 ARG A C 1
ATOM 1480 O O . ARG A 1 199 ? -23.254 -13.295 30.861 1.00 95.62 199 ARG A O 1
ATOM 1487 N N . TRP A 1 200 ? -21.701 -11.706 31.197 1.00 97.25 200 TRP A N 1
ATOM 1488 C CA . TRP A 1 200 ? -21.272 -11.571 29.804 1.00 97.25 200 TRP A CA 1
ATOM 1489 C C . TRP A 1 200 ? -20.237 -12.615 29.377 1.00 97.25 200 TRP A C 1
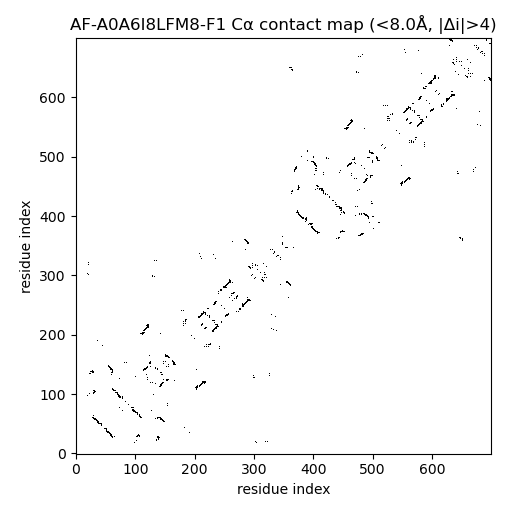ATOM 1491 O O . TRP A 1 200 ? -19.995 -12.757 28.183 1.00 97.25 200 TRP A O 1
ATOM 1501 N N . ALA A 1 201 ? -19.681 -13.395 30.310 1.00 96.69 201 ALA A N 1
ATOM 1502 C CA . ALA A 1 201 ? -18.643 -14.385 30.021 1.00 96.69 201 ALA A CA 1
ATOM 1503 C C . ALA A 1 201 ? -19.057 -15.400 28.941 1.00 96.69 201 ALA A C 1
ATOM 1505 O O . ALA A 1 201 ? -18.260 -15.753 28.084 1.00 96.69 201 ALA A O 1
ATOM 1506 N N . SER A 1 202 ? -20.324 -15.830 28.936 1.00 96.50 202 SER A N 1
ATOM 1507 C CA . SER A 1 202 ? -20.849 -16.765 27.923 1.00 96.50 202 SER A CA 1
ATOM 1508 C C . SER A 1 202 ? -20.993 -16.155 26.521 1.00 96.50 202 SER A C 1
ATOM 1510 O O . SER A 1 202 ? -21.009 -16.877 25.522 1.00 96.50 202 SER A O 1
ATOM 1512 N N . LEU A 1 203 ? -21.090 -14.826 26.432 1.00 97.75 203 LEU A N 1
ATOM 1513 C CA . LEU A 1 203 ? -21.175 -14.109 25.164 1.00 97.75 203 LEU A CA 1
ATOM 1514 C C . LEU A 1 203 ? -19.800 -13.956 24.512 1.00 97.75 203 LEU A C 1
ATOM 1516 O O . LEU A 1 203 ? -19.735 -13.854 23.296 1.00 97.75 203 LEU A O 1
ATOM 1520 N N . ILE A 1 204 ? -18.725 -13.945 25.300 1.00 97.75 204 ILE A N 1
ATOM 1521 C CA . ILE A 1 204 ? -17.372 -13.600 24.860 1.00 97.75 204 ILE A CA 1
ATOM 1522 C C . ILE A 1 204 ? -16.529 -14.866 24.692 1.00 97.75 204 ILE A C 1
ATOM 1524 O O . ILE A 1 204 ? -16.565 -15.788 25.505 1.00 97.75 204 ILE A O 1
ATOM 1528 N N . ASP A 1 205 ? -15.738 -14.908 23.630 1.00 97.44 205 ASP A N 1
ATOM 1529 C CA . ASP A 1 205 ? -14.646 -15.856 23.474 1.00 97.44 205 ASP A CA 1
ATOM 1530 C C . ASP A 1 205 ? -13.331 -15.208 23.916 1.00 97.44 205 ASP A C 1
ATOM 1532 O O . ASP A 1 205 ? -12.735 -14.404 23.200 1.00 97.44 205 ASP A O 1
ATOM 1536 N N . ALA A 1 206 ? -12.856 -15.588 25.103 1.00 94.75 206 ALA A N 1
ATOM 1537 C CA . ALA A 1 206 ? -11.631 -15.039 25.678 1.00 94.75 206 ALA A CA 1
ATOM 1538 C C . ALA A 1 206 ? -10.351 -15.408 24.899 1.00 94.75 206 ALA A C 1
ATOM 1540 O O . ALA A 1 206 ? -9.289 -14.854 25.178 1.00 94.75 206 ALA A O 1
ATOM 1541 N N . SER A 1 207 ? -10.425 -16.332 23.932 1.00 96.50 207 SER A N 1
ATOM 1542 C CA . SER A 1 207 ? -9.302 -16.651 23.041 1.00 96.50 207 SER A CA 1
ATOM 1543 C C . SER A 1 207 ? -9.205 -15.719 21.826 1.00 96.50 207 SER A C 1
ATOM 1545 O O . SER A 1 207 ? -8.155 -15.675 21.184 1.00 96.50 207 SER A O 1
ATOM 1547 N N . ARG A 1 208 ? -10.263 -14.947 21.538 1.00 98.25 208 ARG A N 1
ATOM 1548 C CA . ARG A 1 208 ? -10.388 -14.055 20.375 1.00 98.25 208 ARG A CA 1
ATOM 1549 C C . ARG A 1 208 ? -10.664 -12.621 20.818 1.00 98.25 208 ARG A C 1
ATOM 1551 O O . ARG A 1 208 ? -11.759 -12.098 20.622 1.00 98.25 208 ARG A O 1
ATOM 1558 N N . ILE A 1 209 ? -9.658 -11.996 21.425 1.00 98.88 209 ILE A N 1
ATOM 1559 C CA . ILE A 1 209 ? -9.731 -10.605 21.879 1.00 98.88 209 ILE A CA 1
ATOM 1560 C C . ILE A 1 209 ? -8.817 -9.738 21.017 1.00 98.88 209 ILE A C 1
ATOM 1562 O O . ILE A 1 209 ? -7.655 -10.079 20.823 1.00 98.88 209 ILE A O 1
ATOM 1566 N N . GLY A 1 210 ? -9.323 -8.616 20.522 1.00 98.81 210 GLY A N 1
ATOM 1567 C CA . GLY A 1 210 ? -8.545 -7.577 19.854 1.00 98.81 210 GLY A CA 1
ATOM 1568 C C . GLY A 1 210 ? -8.723 -6.222 20.532 1.00 98.81 210 GLY A C 1
ATOM 1569 O O . GLY A 1 210 ? -9.657 -6.032 21.314 1.00 98.81 210 GLY A O 1
ATOM 1570 N N . MET A 1 211 ? -7.841 -5.276 20.229 1.00 98.81 211 MET A N 1
ATOM 1571 C CA . MET A 1 211 ? -7.973 -3.892 20.680 1.00 98.81 211 MET A CA 1
ATOM 1572 C C . MET A 1 211 ? -7.700 -2.929 19.531 1.00 98.81 211 MET A C 1
ATOM 1574 O O . MET A 1 211 ? -6.769 -3.125 18.758 1.00 98.81 211 MET A O 1
ATOM 1578 N N . ALA A 1 212 ? -8.509 -1.888 19.420 1.00 98.88 212 ALA A N 1
ATOM 1579 C CA . ALA A 1 212 ? -8.243 -0.755 18.553 1.00 98.88 212 ALA A CA 1
ATOM 1580 C C . ALA A 1 212 ? -8.518 0.537 19.317 1.00 98.88 212 ALA A C 1
ATOM 1582 O O . ALA A 1 212 ? -9.261 0.553 20.301 1.00 98.88 212 ALA A O 1
ATOM 1583 N N . GLY A 1 213 ? -7.968 1.644 18.854 1.00 98.44 213 GLY A N 1
ATOM 1584 C CA . GLY A 1 213 ? -8.338 2.933 19.407 1.00 98.44 213 GLY A CA 1
ATOM 1585 C C . GLY A 1 213 ? -7.933 4.079 18.512 1.00 98.44 213 GLY A C 1
ATOM 1586 O O . GLY A 1 213 ? -7.136 3.909 17.594 1.00 98.44 213 GLY A O 1
ATOM 1587 N N . HIS A 1 214 ? -8.525 5.235 18.781 1.00 98.62 214 HIS A N 1
ATOM 1588 C CA . HIS A 1 214 ? -8.222 6.475 18.077 1.00 98.62 214 HIS A CA 1
ATOM 1589 C C . HIS A 1 214 ? -7.255 7.325 18.891 1.00 98.62 214 HIS A C 1
ATOM 1591 O O . HIS A 1 214 ? -7.409 7.437 20.111 1.00 98.62 214 HIS A O 1
ATOM 1597 N N . SER A 1 215 ? -6.298 7.966 18.216 1.00 98.00 215 SER A N 1
ATOM 1598 C CA . SER A 1 215 ? -5.329 8.859 18.849 1.00 98.00 215 SER A CA 1
ATOM 1599 C C . SER A 1 215 ? -4.585 8.121 19.976 1.00 98.00 215 SER A C 1
ATOM 1601 O O . SER A 1 215 ? -4.191 6.972 19.800 1.00 98.00 215 SER A O 1
ATOM 1603 N N . VAL A 1 216 ? -4.458 8.708 21.168 1.00 98.06 216 VAL A N 1
ATOM 1604 C CA . VAL A 1 216 ? -3.827 8.036 22.320 1.00 98.06 216 VAL A CA 1
ATOM 1605 C C . VAL A 1 216 ? -4.473 6.688 22.690 1.00 98.06 216 VAL A C 1
ATOM 1607 O O . VAL A 1 216 ? -3.822 5.832 23.280 1.00 98.06 216 VAL A O 1
ATOM 1610 N N . GLY A 1 217 ? -5.750 6.464 22.354 1.00 98.31 217 GLY A N 1
ATOM 1611 C CA . GLY A 1 217 ? -6.397 5.165 22.542 1.00 98.31 217 GLY A CA 1
ATOM 1612 C C . GLY A 1 217 ? -5.840 4.087 21.610 1.00 98.31 217 GLY A C 1
ATOM 1613 O O . GLY A 1 217 ? -5.815 2.915 21.984 1.00 98.31 217 GLY A O 1
ATOM 1614 N N . GLY A 1 218 ? -5.386 4.488 20.420 1.00 97.88 218 GLY A N 1
ATOM 1615 C CA . GLY A 1 218 ? -4.673 3.645 19.465 1.00 97.88 218 GLY A CA 1
ATOM 1616 C C . GLY A 1 218 ? -3.248 3.358 19.920 1.00 97.88 218 GLY A C 1
ATOM 1617 O O . GLY A 1 218 ? -2.873 2.192 20.008 1.00 97.88 218 GLY A O 1
ATOM 1618 N N . ALA A 1 219 ? -2.511 4.391 20.338 1.00 97.94 219 ALA A N 1
ATOM 1619 C CA . ALA A 1 219 ? -1.173 4.236 20.915 1.00 97.94 219 ALA A CA 1
ATOM 1620 C C . ALA A 1 219 ? -1.180 3.278 22.123 1.00 97.94 219 ALA A C 1
ATOM 1622 O O . ALA A 1 219 ? -0.426 2.306 22.171 1.00 97.94 219 ALA A O 1
ATOM 1623 N N . SER A 1 220 ? -2.156 3.446 23.026 1.00 98.50 220 SER A N 1
ATOM 1624 C CA . SER A 1 220 ? -2.356 2.573 24.196 1.00 98.50 220 SER A CA 1
ATOM 1625 C C . SER A 1 220 ? -2.652 1.108 23.840 1.00 98.50 220 SER A C 1
ATOM 1627 O O . SER A 1 220 ? -2.566 0.242 24.714 1.00 98.50 220 SER A O 1
ATOM 1629 N N . ALA A 1 221 ? -3.032 0.793 22.593 1.00 98.56 221 ALA A N 1
ATOM 1630 C CA . ALA A 1 221 ? -3.235 -0.589 22.165 1.00 98.56 221 ALA A CA 1
ATOM 1631 C C . ALA A 1 221 ? -1.919 -1.382 22.170 1.00 98.56 221 ALA A C 1
ATOM 1633 O O . ALA A 1 221 ? -1.948 -2.576 22.477 1.00 98.56 221 ALA A O 1
ATOM 1634 N N . LEU A 1 222 ? -0.772 -0.739 21.905 1.00 97.69 222 LEU A N 1
ATOM 1635 C CA . LEU A 1 222 ? 0.543 -1.376 22.038 1.00 97.69 222 LEU A CA 1
ATOM 1636 C C . LEU A 1 222 ? 0.817 -1.764 23.492 1.00 97.69 222 LEU A C 1
ATOM 1638 O O . LEU A 1 222 ? 1.064 -2.941 23.765 1.00 97.69 222 LEU A O 1
ATOM 1642 N N . ASP A 1 223 ? 0.700 -0.821 24.430 1.00 97.31 223 ASP A N 1
ATOM 1643 C CA . ASP A 1 223 ? 0.909 -1.083 25.860 1.00 97.31 223 ASP A CA 1
ATOM 1644 C C . ASP A 1 223 ? -0.042 -2.142 26.407 1.00 97.31 223 ASP A C 1
ATOM 1646 O O . ASP A 1 223 ? 0.365 -3.031 27.165 1.00 97.31 223 ASP A O 1
ATOM 1650 N N . ALA A 1 224 ? -1.313 -2.079 26.004 1.00 98.50 224 ALA A N 1
ATOM 1651 C CA . ALA A 1 224 ? -2.312 -3.060 26.392 1.00 98.50 224 ALA A CA 1
ATOM 1652 C C . ALA A 1 224 ? -1.939 -4.452 25.881 1.00 98.50 224 ALA A C 1
ATOM 1654 O O . ALA A 1 224 ? -1.999 -5.415 26.642 1.00 98.50 224 ALA A O 1
ATOM 1655 N N . MET A 1 225 ? -1.499 -4.575 24.625 1.00 98.50 225 MET A N 1
ATOM 1656 C CA . MET A 1 225 ? -1.045 -5.856 24.092 1.00 98.50 225 MET A CA 1
ATOM 1657 C C . MET A 1 225 ? 0.185 -6.362 24.835 1.00 98.50 225 MET A C 1
ATOM 1659 O O . MET A 1 225 ? 0.194 -7.522 25.246 1.00 98.50 225 MET A O 1
ATOM 1663 N N . VAL A 1 226 ? 1.209 -5.530 25.029 1.00 96.81 226 VAL A N 1
ATOM 1664 C CA . VAL A 1 226 ? 2.431 -5.906 25.760 1.00 96.81 226 VAL A CA 1
ATOM 1665 C C . VAL A 1 226 ? 2.096 -6.403 27.167 1.00 96.81 226 VAL A C 1
ATOM 1667 O O . VAL A 1 226 ? 2.624 -7.429 27.597 1.00 96.81 226 VAL A O 1
ATOM 1670 N N . THR A 1 227 ? 1.184 -5.718 27.854 1.00 96.25 227 THR A N 1
ATOM 1671 C CA . THR A 1 227 ? 0.822 -6.011 29.247 1.00 96.25 227 THR A CA 1
ATOM 1672 C C . THR A 1 227 ? -0.139 -7.194 29.375 1.00 96.25 227 THR A C 1
ATOM 1674 O O . THR A 1 227 ? -0.045 -7.957 30.338 1.00 96.25 227 THR A O 1
ATOM 1677 N N . ASP A 1 228 ? -1.056 -7.372 28.421 1.00 98.25 228 ASP A N 1
ATOM 1678 C CA . ASP A 1 228 ? -2.105 -8.388 28.473 1.00 98.25 228 ASP A CA 1
ATOM 1679 C C . ASP A 1 228 ? -2.006 -9.391 27.304 1.00 98.25 228 ASP A C 1
ATOM 1681 O O . ASP A 1 228 ? -2.352 -9.085 26.154 1.00 98.25 228 ASP A O 1
ATOM 1685 N N . PRO A 1 229 ? -1.591 -10.646 27.568 1.00 97.25 229 PRO A N 1
ATOM 1686 C CA . PRO A 1 229 ? -1.440 -11.666 26.533 1.00 97.25 229 PRO A CA 1
ATOM 1687 C C . PRO A 1 229 ? -2.777 -12.147 25.953 1.00 97.25 229 PRO A C 1
ATOM 1689 O O . PRO A 1 229 ? -2.780 -12.903 24.971 1.00 97.25 229 PRO A O 1
ATOM 1692 N N . ARG A 1 230 ? -3.922 -11.773 26.540 1.00 98.31 230 ARG A N 1
ATOM 1693 C CA . ARG A 1 230 ? -5.245 -12.118 26.002 1.00 98.31 230 ARG A CA 1
ATOM 1694 C C . ARG A 1 230 ? -5.545 -11.353 24.719 1.00 98.31 230 ARG A C 1
ATOM 1696 O O . ARG A 1 230 ? -6.202 -11.919 23.851 1.00 98.31 230 ARG A O 1
ATOM 1703 N N . ILE A 1 231 ? -5.023 -10.135 24.564 1.00 98.81 231 ILE A N 1
ATOM 1704 C CA . ILE A 1 231 ? -5.216 -9.315 23.361 1.00 98.81 231 ILE A CA 1
ATOM 1705 C C . ILE A 1 231 ? -4.351 -9.886 22.231 1.00 98.81 231 ILE A C 1
ATOM 1707 O O . ILE A 1 231 ? -3.126 -9.890 22.305 1.00 98.81 231 ILE A O 1
ATOM 1711 N N . LYS A 1 232 ? -4.978 -10.425 21.190 1.00 98.62 232 LYS A N 1
ATOM 1712 C CA . LYS A 1 232 ? -4.321 -11.166 20.105 1.00 98.62 232 LYS A CA 1
ATOM 1713 C C . LYS A 1 232 ? -3.961 -10.313 18.900 1.00 98.62 232 LYS A C 1
ATOM 1715 O O . LYS A 1 232 ? -3.069 -10.716 18.167 1.00 98.62 232 LYS A O 1
ATOM 1720 N N . ALA A 1 233 ? -4.614 -9.172 18.708 1.00 98.75 233 ALA A N 1
ATOM 1721 C CA . ALA A 1 233 ? -4.376 -8.278 17.580 1.00 98.75 233 ALA A CA 1
ATOM 1722 C C . ALA A 1 233 ? -4.694 -6.820 17.962 1.00 98.75 233 ALA A C 1
ATOM 1724 O O . ALA A 1 233 ? -5.642 -6.593 18.723 1.00 98.75 233 ALA A O 1
ATOM 1725 N N . GLY A 1 234 ? -3.920 -5.863 17.442 1.00 98.75 234 GLY A N 1
ATOM 1726 C CA . GLY A 1 234 ? -4.005 -4.440 17.796 1.00 98.75 234 GLY A CA 1
ATOM 1727 C C . GLY A 1 234 ? -4.099 -3.493 16.603 1.00 98.75 234 GLY A C 1
ATOM 1728 O O . GLY A 1 234 ? -3.491 -3.758 15.567 1.00 98.75 234 GLY A O 1
ATOM 1729 N N . ILE A 1 235 ? -4.819 -2.380 16.757 1.00 98.88 235 ILE A N 1
ATOM 1730 C CA . ILE A 1 235 ? -4.832 -1.279 15.786 1.00 98.88 235 ILE A CA 1
ATOM 1731 C C . ILE A 1 235 ? -4.590 0.052 16.493 1.00 98.88 235 ILE A C 1
ATOM 1733 O O . ILE A 1 235 ? -5.329 0.408 17.414 1.00 98.88 235 ILE A O 1
ATOM 1737 N N . ASP A 1 236 ? -3.630 0.814 15.986 1.00 98.81 236 ASP A N 1
ATOM 1738 C CA . ASP A 1 236 ? -3.495 2.236 16.279 1.00 98.81 236 ASP A CA 1
ATOM 1739 C C . ASP A 1 236 ? -4.091 3.064 15.131 1.00 98.81 236 ASP A C 1
ATOM 1741 O O . ASP A 1 236 ? -3.608 3.012 13.993 1.00 98.81 236 ASP A O 1
ATOM 1745 N N . ILE A 1 237 ? -5.179 3.788 15.421 1.00 98.81 237 ILE A N 1
ATOM 1746 C CA . ILE A 1 237 ? -5.852 4.680 14.477 1.00 98.81 237 ILE A CA 1
ATOM 1747 C C . ILE A 1 237 ? -5.411 6.120 14.760 1.00 98.81 237 ILE A C 1
ATOM 1749 O O . ILE A 1 237 ? -5.980 6.810 15.609 1.00 98.81 237 ILE A O 1
ATOM 1753 N N . ASP A 1 238 ? -4.441 6.592 13.981 1.00 98.31 238 ASP A N 1
ATOM 1754 C CA . ASP A 1 238 ? -3.977 7.983 13.952 1.00 98.31 238 ASP A CA 1
ATOM 1755 C C . ASP A 1 238 ? -3.372 8.498 15.281 1.00 98.31 238 ASP A C 1
ATOM 1757 O O . ASP A 1 238 ? -3.414 9.705 15.545 1.00 98.31 238 ASP A O 1
ATOM 1761 N N . GLY A 1 239 ? -2.830 7.617 16.132 1.00 97.81 239 GLY A N 1
ATOM 1762 C CA . GLY A 1 239 ? -2.178 7.952 17.402 1.00 97.81 239 GLY A CA 1
ATOM 1763 C C . GLY A 1 239 ? -0.657 8.035 17.333 1.00 97.81 239 GLY A C 1
ATOM 1764 O O . GLY A 1 239 ? -0.005 7.173 16.769 1.00 97.81 239 GLY A O 1
ATOM 1765 N N . THR A 1 240 ? -0.069 9.065 17.936 1.00 97.00 240 THR A N 1
ATOM 1766 C CA . THR A 1 240 ? 1.383 9.118 18.157 1.00 97.00 240 THR A CA 1
ATOM 1767 C C . THR A 1 240 ? 1.720 8.218 19.335 1.00 97.00 240 THR A C 1
ATOM 1769 O O . THR A 1 240 ? 1.041 8.292 20.354 1.00 97.00 240 THR A O 1
ATOM 1772 N N . THR A 1 241 ? 2.758 7.392 19.210 1.00 95.88 241 THR A N 1
ATOM 1773 C CA . THR A 1 241 ? 3.187 6.492 20.284 1.00 95.88 241 THR A CA 1
ATOM 1774 C C . THR A 1 241 ? 4.254 7.163 21.146 1.00 95.88 241 THR A C 1
ATOM 1776 O O . THR A 1 241 ? 5.401 7.366 20.718 1.00 95.88 241 THR A O 1
ATOM 1779 N N . ASP A 1 242 ? 3.888 7.531 22.371 1.00 93.62 242 ASP A N 1
ATOM 1780 C CA . ASP A 1 242 ? 4.782 8.245 23.285 1.00 93.62 242 ASP A CA 1
ATOM 1781 C C . ASP A 1 242 ? 5.557 7.303 24.220 1.00 93.62 242 ASP A C 1
ATOM 1783 O O . ASP A 1 242 ? 6.670 7.647 24.637 1.00 93.62 242 ASP A O 1
ATOM 1787 N N . ASP A 1 243 ? 5.037 6.106 24.518 1.00 94.38 243 ASP A N 1
ATOM 1788 C CA . ASP A 1 243 ? 5.786 5.024 25.158 1.00 94.38 243 ASP A CA 1
ATOM 1789 C C . ASP A 1 243 ? 6.389 4.063 24.116 1.00 94.38 243 ASP A C 1
ATOM 1791 O O . ASP A 1 243 ? 5.671 3.293 23.478 1.00 94.38 243 ASP A O 1
ATOM 1795 N N . PRO A 1 244 ? 7.719 4.086 23.897 1.00 92.94 244 PRO A N 1
ATOM 1796 C CA . PRO A 1 244 ? 8.346 3.251 22.883 1.00 92.94 244 PRO A CA 1
ATOM 1797 C C . PRO A 1 244 ? 8.142 1.760 23.134 1.00 92.94 244 PRO A C 1
ATOM 1799 O O . PRO A 1 244 ? 8.434 1.260 24.225 1.00 92.94 244 PRO A O 1
ATOM 1802 N N . LEU A 1 245 ? 7.796 1.020 22.080 1.00 93.00 245 LEU A N 1
ATOM 1803 C CA . LEU A 1 245 ? 7.888 -0.433 22.106 1.00 93.00 245 LEU A CA 1
ATOM 1804 C C . LEU A 1 245 ? 9.372 -0.820 22.214 1.00 93.00 245 LEU A C 1
ATOM 1806 O O . LEU A 1 245 ? 10.201 -0.374 21.422 1.00 93.00 245 LEU A O 1
ATOM 1810 N N . LEU A 1 246 ? 9.725 -1.635 23.209 1.00 88.62 246 LEU A N 1
ATOM 1811 C CA . LEU A 1 246 ? 11.104 -2.067 23.467 1.00 88.62 246 LEU A CA 1
ATOM 1812 C C . LEU A 1 246 ? 11.317 -3.539 23.083 1.00 88.62 246 LEU A C 1
ATOM 1814 O O . LEU A 1 246 ? 10.376 -4.331 23.045 1.00 88.62 246 LEU A O 1
ATOM 1818 N N . ALA A 1 247 ? 12.576 -3.927 22.857 1.00 77.44 247 ALA A N 1
ATOM 1819 C CA . ALA A 1 247 ? 12.958 -5.320 22.613 1.00 77.44 247 ALA A CA 1
ATOM 1820 C C . ALA A 1 247 ? 12.504 -6.248 23.770 1.00 77.44 247 ALA A C 1
ATOM 1822 O O . ALA A 1 247 ? 12.595 -5.848 24.935 1.00 77.44 247 ALA A O 1
ATOM 1823 N N . PRO A 1 248 ? 12.054 -7.493 23.495 1.00 84.50 248 PRO A N 1
ATOM 1824 C CA . PRO A 1 248 ? 12.112 -8.209 22.213 1.00 84.50 248 PRO A CA 1
ATOM 1825 C C . PRO A 1 248 ? 11.004 -7.836 21.211 1.00 84.50 248 PRO A C 1
ATOM 1827 O O . PRO A 1 248 ? 10.909 -8.470 20.161 1.00 84.50 248 PRO A O 1
ATOM 1830 N N . GLY A 1 249 ? 10.186 -6.827 21.517 1.00 92.25 249 GLY A N 1
ATOM 1831 C CA . GLY A 1 249 ? 9.132 -6.351 20.635 1.00 92.25 249 GLY A CA 1
ATOM 1832 C C . GLY A 1 249 ? 7.812 -7.108 20.781 1.00 92.25 249 GLY A C 1
ATOM 1833 O O . GLY A 1 249 ? 7.556 -7.749 21.803 1.00 92.25 249 GLY A O 1
ATOM 1834 N N . LEU A 1 250 ? 6.961 -7.018 19.755 1.00 94.75 250 LEU A N 1
ATOM 1835 C CA . LEU A 1 250 ? 5.622 -7.613 19.725 1.00 94.75 250 LEU A CA 1
ATOM 1836 C C . LEU A 1 250 ? 5.453 -8.508 18.490 1.00 94.75 250 LEU A C 1
ATOM 1838 O O . LEU A 1 250 ? 5.536 -8.051 17.351 1.00 94.75 250 LEU A O 1
ATOM 1842 N N . ASP A 1 251 ? 5.185 -9.790 18.728 1.00 94.00 251 ASP A N 1
ATOM 1843 C CA . ASP A 1 251 ? 5.045 -10.841 17.709 1.00 94.00 251 ASP A CA 1
ATOM 1844 C C . ASP A 1 251 ? 3.596 -11.059 17.232 1.00 94.00 251 ASP A C 1
ATOM 1846 O O . ASP A 1 251 ? 3.331 -11.848 16.321 1.00 94.00 251 ASP A O 1
ATOM 1850 N N . ARG A 1 252 ? 2.643 -10.350 17.837 1.00 96.62 252 ARG A N 1
ATOM 1851 C CA . ARG A 1 252 ? 1.218 -10.398 17.495 1.00 96.62 252 ARG A CA 1
ATOM 1852 C C . ARG A 1 252 ? 0.870 -9.398 16.384 1.00 96.62 252 ARG A C 1
ATOM 1854 O O . ARG A 1 252 ? 1.530 -8.365 16.286 1.00 96.62 252 ARG A O 1
ATOM 1861 N N . PRO A 1 253 ? -0.169 -9.672 15.568 1.00 98.12 253 PRO A N 1
ATOM 1862 C CA . PRO A 1 253 ? -0.614 -8.771 14.511 1.00 98.12 253 PRO A CA 1
ATOM 1863 C C . PRO A 1 253 ? -0.888 -7.346 14.995 1.00 98.12 253 PRO A C 1
ATOM 1865 O O . PRO A 1 253 ? -1.646 -7.154 15.950 1.00 98.12 253 PRO A O 1
ATOM 1868 N N . PHE A 1 254 ? -0.316 -6.361 14.302 1.00 98.56 254 PHE A N 1
ATOM 1869 C CA . PHE A 1 254 ? -0.529 -4.946 14.597 1.00 98.56 254 PHE A CA 1
ATOM 1870 C C . PHE A 1 254 ? -0.717 -4.107 13.324 1.00 98.56 254 PHE A C 1
ATOM 1872 O O . PHE A 1 254 ? 0.050 -4.235 12.367 1.00 98.56 254 PHE A O 1
ATOM 1879 N N . LEU A 1 255 ? -1.733 -3.245 13.305 1.00 98.62 255 LEU A N 1
ATOM 1880 C CA . LEU A 1 255 ? -2.019 -2.325 12.203 1.00 98.62 255 LEU A CA 1
ATOM 1881 C C . LEU A 1 255 ? -1.876 -0.874 12.666 1.00 98.62 255 LEU A C 1
ATOM 1883 O O . LEU A 1 255 ? -2.581 -0.425 13.562 1.00 98.62 255 LEU A O 1
ATOM 1887 N N . PHE A 1 256 ? -1.027 -0.129 11.973 1.00 98.56 256 PHE A N 1
ATOM 1888 C CA . PHE A 1 256 ? -1.012 1.325 12.006 1.00 98.56 256 PHE A CA 1
ATOM 1889 C C . PHE A 1 256 ? -1.913 1.868 10.886 1.00 98.56 256 PHE A C 1
ATOM 1891 O O . PHE A 1 256 ? -1.718 1.515 9.719 1.00 98.56 256 PHE A O 1
ATOM 1898 N N . LEU A 1 257 ? -2.903 2.701 11.218 1.00 98.62 257 LEU A N 1
ATOM 1899 C CA . LEU A 1 257 ? -3.830 3.328 10.268 1.00 98.62 257 LEU A CA 1
ATOM 1900 C C . LEU A 1 257 ? -3.907 4.835 10.533 1.00 98.62 257 LEU A C 1
ATOM 1902 O O . LEU A 1 257 ? -4.573 5.261 11.470 1.00 98.62 257 LEU A O 1
ATOM 1906 N N . GLY A 1 258 ? -3.227 5.647 9.725 1.00 97.69 258 GLY A N 1
ATOM 1907 C CA . GLY A 1 258 ? -3.080 7.085 9.991 1.00 97.69 258 GLY A CA 1
ATOM 1908 C C . GLY A 1 258 ? -3.409 7.966 8.796 1.00 97.69 258 GLY A C 1
ATOM 1909 O O . GLY A 1 258 ? -3.616 7.494 7.681 1.00 97.69 258 GLY A O 1
ATOM 1910 N N . ARG A 1 259 ? -3.446 9.279 8.995 1.00 96.50 259 ARG A N 1
ATOM 1911 C CA . ARG A 1 259 ? -3.566 10.254 7.902 1.00 96.50 259 ARG A CA 1
ATOM 1912 C C . ARG A 1 259 ? -2.241 10.432 7.153 1.00 96.50 259 ARG A C 1
ATOM 1914 O O . ARG A 1 259 ? -1.169 10.545 7.754 1.00 96.50 259 ARG A O 1
ATOM 1921 N N . ALA A 1 260 ? -2.316 10.518 5.826 1.00 91.94 260 ALA A N 1
ATOM 1922 C CA . ALA A 1 260 ? -1.134 10.555 4.962 1.00 91.94 260 ALA A CA 1
ATOM 1923 C C . ALA A 1 260 ? -0.224 11.773 5.186 1.00 91.94 260 ALA A C 1
ATOM 1925 O O . ALA A 1 260 ? 0.990 11.655 5.071 1.00 91.94 260 ALA A O 1
ATOM 1926 N N . ASN A 1 261 ? -0.770 12.933 5.550 1.00 88.06 261 ASN A N 1
ATOM 1927 C CA . ASN A 1 261 ? 0.019 14.153 5.758 1.00 88.06 261 ASN A CA 1
ATOM 1928 C C . ASN A 1 261 ? 0.813 14.189 7.081 1.00 88.06 261 ASN A C 1
ATOM 1930 O O . ASN A 1 261 ? 1.560 15.138 7.298 1.00 88.06 261 ASN A O 1
ATOM 1934 N N . THR A 1 262 ? 0.655 13.201 7.966 1.00 92.94 262 THR A N 1
ATOM 1935 C CA . THR A 1 262 ? 1.355 13.141 9.267 1.00 92.94 262 THR A CA 1
ATOM 1936 C C . THR A 1 262 ? 2.111 11.839 9.457 1.00 92.94 262 THR A C 1
ATOM 1938 O O . THR A 1 262 ? 3.227 11.851 9.973 1.00 92.94 262 THR A O 1
ATOM 1941 N N . TYR A 1 263 ? 1.516 10.730 9.023 1.00 94.50 263 TYR A N 1
ATOM 1942 C CA . TYR A 1 263 ? 2.047 9.392 9.244 1.00 94.50 263 TYR A CA 1
ATOM 1943 C C . TYR A 1 263 ? 2.581 8.758 7.960 1.00 94.50 263 TYR A C 1
ATOM 1945 O O . TYR A 1 263 ? 2.690 7.544 7.893 1.00 94.50 263 TYR A O 1
ATOM 1953 N N . THR A 1 264 ? 2.922 9.519 6.918 1.00 86.38 264 THR A N 1
ATOM 1954 C CA . THR A 1 264 ? 3.759 8.945 5.851 1.00 86.38 264 THR A CA 1
ATOM 1955 C C . THR A 1 264 ? 5.196 8.830 6.384 1.00 86.38 264 THR A C 1
ATOM 1957 O O . THR A 1 264 ? 5.666 9.756 7.040 1.00 86.38 264 THR A O 1
ATOM 1960 N N . PRO A 1 265 ? 5.918 7.717 6.168 1.00 83.06 265 PRO A N 1
ATOM 1961 C CA . PRO A 1 265 ? 7.294 7.574 6.628 1.00 83.06 265 PRO A CA 1
ATOM 1962 C C . PRO A 1 265 ? 8.163 8.783 6.252 1.00 83.06 265 PRO A C 1
ATOM 1964 O O . PRO A 1 265 ? 8.235 9.172 5.089 1.00 83.06 265 PRO A O 1
ATOM 1967 N N . GLY A 1 266 ? 8.812 9.384 7.252 1.00 77.19 266 GLY A N 1
ATOM 1968 C CA . GLY A 1 266 ? 9.717 10.522 7.071 1.00 77.19 266 GLY A CA 1
ATOM 1969 C C . GLY A 1 266 ? 9.063 11.908 7.111 1.00 77.19 266 GLY A C 1
ATOM 1970 O O . GLY A 1 266 ? 9.778 12.895 6.948 1.00 77.19 266 GLY A O 1
ATOM 1971 N N . THR A 1 267 ? 7.751 12.034 7.352 1.00 77.44 267 THR A N 1
ATOM 1972 C CA . THR A 1 267 ? 7.074 13.348 7.343 1.00 77.44 267 THR A CA 1
ATOM 1973 C C . THR A 1 267 ? 7.165 14.145 8.643 1.00 77.44 267 THR A C 1
ATOM 1975 O O . THR A 1 267 ? 6.874 15.339 8.630 1.00 77.44 267 THR A O 1
ATOM 1978 N N . GLY A 1 268 ? 7.552 13.537 9.766 1.00 86.12 268 GLY A N 1
ATOM 1979 C CA . GLY A 1 268 ? 7.598 14.246 11.048 1.00 86.12 268 GLY A CA 1
ATOM 1980 C C . GLY A 1 268 ? 7.825 13.355 12.264 1.00 86.12 268 GLY A C 1
ATOM 1981 O O . GLY A 1 268 ? 8.051 12.149 12.134 1.00 86.12 268 GLY A O 1
ATOM 1982 N N . VAL A 1 269 ? 7.749 13.964 13.451 1.00 89.62 269 VAL A N 1
ATOM 1983 C CA . VAL A 1 269 ? 7.967 13.288 14.743 1.00 89.62 269 VAL A CA 1
ATOM 1984 C C . VAL A 1 269 ? 6.942 12.181 14.990 1.00 89.62 269 VAL A C 1
ATOM 1986 O O . VAL A 1 269 ? 7.292 11.129 15.517 1.00 89.62 269 VAL A O 1
ATOM 1989 N N . GLU A 1 270 ? 5.712 12.372 14.518 1.00 93.06 270 GLU A N 1
ATOM 1990 C CA . GLU A 1 270 ? 4.618 11.411 14.616 1.00 93.06 270 GLU A CA 1
ATOM 1991 C C . GLU A 1 270 ? 4.923 10.158 13.784 1.00 93.06 270 GLU A C 1
ATOM 1993 O O . GLU A 1 270 ? 4.961 9.056 14.327 1.00 93.06 270 GLU A O 1
ATOM 1998 N N . SER A 1 271 ? 5.281 10.312 12.501 1.00 92.06 271 SER A N 1
ATOM 1999 C CA . SER A 1 271 ? 5.772 9.185 11.688 1.00 92.06 271 SER A CA 1
ATOM 2000 C C . SER A 1 271 ? 7.045 8.552 12.274 1.00 92.06 271 SER A C 1
ATOM 2002 O O . SER A 1 271 ? 7.238 7.344 12.179 1.00 92.06 271 SER A O 1
ATOM 2004 N N . GLY A 1 272 ? 7.897 9.343 12.935 1.00 91.31 272 GLY A N 1
ATOM 2005 C CA . GLY A 1 272 ? 9.093 8.851 13.620 1.00 91.31 272 GLY A CA 1
ATOM 2006 C C . GLY A 1 272 ? 8.768 7.913 14.785 1.00 91.31 272 GLY A C 1
ATOM 2007 O O . GLY A 1 272 ? 9.474 6.923 14.990 1.00 91.31 272 GLY A O 1
ATOM 2008 N N . SER A 1 273 ? 7.676 8.177 15.510 1.00 95.38 273 SER A N 1
ATOM 2009 C CA . SER A 1 273 ? 7.193 7.299 16.584 1.00 95.38 273 SER A CA 1
ATOM 2010 C C . SER A 1 273 ? 6.778 5.923 16.047 1.00 95.38 273 SER A C 1
ATOM 2012 O O . SER A 1 273 ? 7.259 4.896 16.528 1.00 95.38 273 SER A O 1
ATOM 2014 N N . TRP A 1 274 ? 6.028 5.896 14.941 1.00 96.31 274 TRP A N 1
ATOM 2015 C CA . TRP A 1 274 ? 5.636 4.654 14.274 1.00 96.31 274 TRP A CA 1
ATOM 2016 C C . TRP A 1 274 ? 6.823 3.930 13.641 1.00 96.31 274 TRP A C 1
ATOM 2018 O O . TRP A 1 274 ? 6.892 2.711 13.721 1.00 96.31 274 TRP A O 1
ATOM 2028 N N . GLN A 1 275 ? 7.794 4.639 13.054 1.00 91.50 275 GLN A N 1
ATOM 2029 C CA . GLN A 1 275 ? 9.024 4.033 12.516 1.00 91.50 275 GLN A CA 1
ATOM 2030 C C . GLN A 1 275 ? 9.822 3.307 13.599 1.00 91.50 275 GLN A C 1
ATOM 2032 O O . GLN A 1 275 ? 10.286 2.183 13.383 1.00 91.50 275 GLN A O 1
ATOM 2037 N N . ARG A 1 276 ? 9.964 3.941 14.766 1.00 92.81 276 ARG A N 1
ATOM 2038 C CA . ARG A 1 276 ? 10.644 3.362 15.926 1.00 92.81 276 ARG A CA 1
ATOM 2039 C C . ARG A 1 276 ? 9.962 2.068 16.370 1.00 92.81 276 ARG A C 1
ATOM 2041 O O . ARG A 1 276 ? 10.642 1.052 16.513 1.00 92.81 276 ARG A O 1
ATOM 2048 N N . ASP A 1 277 ? 8.644 2.082 16.537 1.00 95.62 277 ASP A N 1
ATOM 2049 C CA . ASP A 1 277 ? 7.920 0.911 17.045 1.00 95.62 277 ASP A CA 1
ATOM 2050 C C . ASP A 1 277 ? 7.739 -0.166 15.967 1.00 95.62 277 ASP A C 1
ATOM 2052 O O . ASP A 1 277 ? 7.815 -1.359 16.261 1.00 95.62 277 ASP A O 1
ATOM 2056 N N . TRP A 1 278 ? 7.631 0.222 14.692 1.00 93.62 278 TRP A N 1
ATOM 2057 C CA . TRP A 1 278 ? 7.619 -0.688 13.544 1.00 93.62 278 TRP A CA 1
ATOM 2058 C C . TRP A 1 278 ? 8.834 -1.614 13.516 1.00 93.62 278 TRP A C 1
ATOM 2060 O O . TRP A 1 278 ? 8.700 -2.786 13.154 1.00 93.62 278 TRP A O 1
ATOM 2070 N N . ALA A 1 279 ? 10.009 -1.119 13.915 1.00 88.56 279 ALA A N 1
ATOM 2071 C CA . ALA A 1 279 ? 11.226 -1.923 14.017 1.00 88.56 279 ALA A CA 1
ATOM 2072 C C . ALA A 1 279 ? 11.133 -3.017 15.100 1.00 88.56 279 ALA A C 1
ATOM 2074 O O . ALA A 1 279 ? 11.828 -4.025 15.007 1.00 88.56 279 ALA A O 1
ATOM 2075 N N . GLN A 1 280 ? 10.264 -2.838 16.099 1.00 93.88 280 GLN A N 1
ATOM 2076 C CA . GLN A 1 280 ? 10.033 -3.783 17.195 1.00 93.88 280 GLN A CA 1
ATOM 2077 C C . GLN A 1 280 ? 8.772 -4.641 16.991 1.00 93.88 280 GLN A C 1
ATOM 2079 O O . GLN A 1 280 ? 8.532 -5.587 17.736 1.00 93.88 280 GLN A O 1
ATOM 2084 N N . LEU A 1 281 ? 7.969 -4.380 15.959 1.00 93.19 281 LEU A N 1
ATOM 2085 C CA . LEU A 1 281 ? 6.906 -5.290 15.535 1.00 93.19 281 LEU A CA 1
ATOM 2086 C C . LEU A 1 281 ? 7.523 -6.457 14.747 1.00 93.19 281 LEU A C 1
ATOM 2088 O O . LEU A 1 281 ? 8.003 -6.281 13.622 1.00 93.19 281 LEU A O 1
ATOM 2092 N N . THR A 1 282 ? 7.514 -7.653 15.330 1.00 88.00 282 THR A N 1
ATOM 2093 C CA . THR A 1 282 ? 8.123 -8.872 14.761 1.00 88.00 282 THR A CA 1
ATOM 2094 C C . THR A 1 282 ? 7.092 -9.829 14.156 1.00 88.00 282 THR A C 1
ATOM 2096 O O . THR A 1 282 ? 7.457 -10.754 13.429 1.00 88.00 282 THR A O 1
ATOM 2099 N N . GLY A 1 283 ? 5.806 -9.588 14.422 1.00 87.56 283 GLY A N 1
ATOM 2100 C CA . GLY A 1 283 ? 4.675 -10.336 13.880 1.00 87.56 283 GLY A CA 1
ATOM 2101 C C . GLY A 1 283 ? 4.168 -9.838 12.526 1.00 87.56 283 GLY A C 1
ATOM 2102 O O . GLY A 1 283 ? 4.857 -9.154 11.765 1.00 87.56 283 GLY A O 1
ATOM 2103 N N . TRP A 1 284 ? 2.908 -10.172 12.226 1.00 92.69 284 TRP A N 1
ATOM 2104 C CA . TRP A 1 284 ? 2.185 -9.534 11.125 1.00 92.69 284 TRP A CA 1
ATOM 2105 C C . TRP A 1 284 ? 2.084 -8.031 11.396 1.00 92.69 284 TRP A C 1
ATOM 2107 O O . TRP A 1 284 ? 1.738 -7.619 12.502 1.00 92.69 284 TRP A O 1
ATOM 2117 N N . LYS A 1 285 ? 2.380 -7.210 10.388 1.00 93.06 285 LYS A N 1
ATOM 2118 C CA . LYS A 1 285 ? 2.303 -5.757 10.512 1.00 93.06 285 LYS A CA 1
ATOM 2119 C C . LYS A 1 285 ? 1.960 -5.076 9.199 1.00 93.06 285 LYS A C 1
ATOM 2121 O O . LYS A 1 285 ? 2.417 -5.502 8.129 1.00 93.06 285 LYS A O 1
ATOM 2126 N N . ARG A 1 286 ? 1.173 -4.007 9.285 1.00 93.25 286 ARG A N 1
ATOM 2127 C CA . ARG A 1 286 ? 0.861 -3.096 8.175 1.00 93.25 286 ARG A CA 1
ATOM 2128 C C . ARG A 1 286 ? 0.851 -1.665 8.674 1.00 93.25 286 ARG A C 1
ATOM 2130 O O . ARG A 1 286 ? 0.410 -1.398 9.788 1.00 93.25 286 ARG A O 1
ATOM 2137 N N . TRP A 1 287 ? 1.333 -0.770 7.828 1.00 94.88 287 TRP A N 1
ATOM 2138 C CA . TRP A 1 287 ? 1.237 0.663 8.023 1.00 94.88 287 TRP A CA 1
ATOM 2139 C C . TRP A 1 287 ? 0.491 1.231 6.831 1.00 94.88 287 TRP A C 1
ATOM 2141 O O . TRP A 1 287 ? 1.002 1.273 5.710 1.00 94.88 287 TRP A O 1
ATOM 2151 N N . LEU A 1 288 ? -0.744 1.636 7.088 1.00 96.31 288 LEU A N 1
ATOM 2152 C CA . LEU A 1 288 ? -1.646 2.197 6.106 1.00 96.31 288 LEU A CA 1
ATOM 2153 C C . LEU A 1 288 ? -1.826 3.684 6.373 1.00 96.31 288 LEU A C 1
ATOM 2155 O O . LEU A 1 288 ? -1.967 4.114 7.519 1.00 96.31 288 LEU A O 1
ATOM 2159 N N . VAL A 1 289 ? -1.841 4.460 5.297 1.00 96.44 289 VAL A N 1
ATOM 2160 C CA . VAL A 1 289 ? -2.137 5.886 5.355 1.00 96.44 289 VAL A CA 1
ATOM 2161 C C . VAL A 1 289 ? -3.342 6.227 4.496 1.00 96.44 289 VAL A C 1
ATOM 2163 O O . VAL A 1 289 ? -3.518 5.662 3.418 1.00 96.44 289 VAL A O 1
ATOM 2166 N N . VAL A 1 290 ? -4.167 7.156 4.969 1.00 97.31 290 VAL A N 1
ATOM 2167 C CA . VAL A 1 290 ? -5.393 7.594 4.299 1.00 97.31 290 VAL A CA 1
ATOM 2168 C C . VAL A 1 290 ? -5.234 9.039 3.830 1.00 97.31 290 VAL A C 1
ATOM 2170 O O . VAL A 1 290 ? -4.918 9.938 4.615 1.00 97.31 290 VAL A O 1
ATOM 2173 N N . ALA A 1 291 ? -5.428 9.275 2.536 1.00 93.62 291 ALA A N 1
ATOM 2174 C CA . ALA A 1 291 ? -5.357 10.594 1.926 1.00 93.62 291 ALA A CA 1
ATOM 2175 C C . ALA A 1 291 ? -6.637 11.412 2.173 1.00 93.62 291 ALA A C 1
ATOM 2177 O O . ALA A 1 291 ? -7.753 10.888 2.201 1.00 93.62 291 ALA A O 1
ATOM 2178 N N . GLY A 1 292 ? -6.468 12.726 2.331 1.00 92.31 292 GLY A N 1
ATOM 2179 C CA . GLY A 1 292 ? -7.569 13.689 2.420 1.00 92.31 292 GLY A CA 1
ATOM 2180 C C . GLY A 1 292 ? -8.384 13.661 3.716 1.00 92.31 292 GLY A C 1
ATOM 2181 O O . GLY A 1 292 ? -9.325 14.437 3.844 1.00 92.31 292 GLY A O 1
ATOM 2182 N N . VAL A 1 293 ? -8.040 12.814 4.688 1.00 97.06 293 VAL A N 1
ATOM 2183 C CA . VAL A 1 293 ? -8.691 12.792 6.007 1.00 97.06 293 VAL A CA 1
ATOM 2184 C C . VAL A 1 293 ? -7.962 13.683 7.017 1.00 97.06 293 VAL A C 1
ATOM 2186 O O . VAL A 1 293 ? -6.758 13.917 6.909 1.00 97.06 293 VAL A O 1
ATOM 2189 N N . ALA A 1 294 ? -8.697 14.153 8.023 1.00 96.44 294 ALA A N 1
ATOM 2190 C CA . ALA A 1 294 ? -8.169 14.854 9.190 1.00 96.44 294 ALA A CA 1
ATOM 2191 C C . ALA A 1 294 ? -8.274 13.967 10.446 1.00 96.44 294 ALA A C 1
ATOM 2193 O O . ALA A 1 294 ? -8.936 12.932 10.429 1.00 96.44 294 ALA A O 1
ATOM 2194 N N . HIS A 1 295 ? -7.664 14.389 11.561 1.00 96.69 295 HIS A N 1
ATOM 2195 C CA . HIS A 1 295 ? -7.682 13.611 12.813 1.00 96.69 295 HIS A CA 1
ATOM 2196 C C . HIS A 1 295 ? -9.091 13.194 13.285 1.00 96.69 295 HIS A C 1
ATOM 2198 O O . HIS A 1 295 ? -9.265 12.032 13.648 1.00 96.69 295 HIS A O 1
ATOM 2204 N N . PRO A 1 296 ? -10.121 14.069 13.267 1.00 95.56 296 PRO A N 1
ATOM 2205 C CA . PRO A 1 296 ? -11.468 13.674 13.685 1.00 95.56 296 PRO A CA 1
ATOM 2206 C C . PRO A 1 296 ? -12.219 12.841 12.636 1.00 95.56 296 PRO A C 1
ATOM 2208 O O . PRO A 1 296 ? -13.260 12.277 12.954 1.00 95.56 296 PRO A O 1
ATOM 2211 N N . SER A 1 297 ? -11.727 12.717 11.396 1.00 96.00 297 SER A N 1
ATOM 2212 C CA . SER A 1 297 ? -12.406 11.947 10.338 1.00 96.00 297 SER A CA 1
ATOM 2213 C C . SER A 1 297 ? -12.553 10.457 10.678 1.00 96.00 297 SER A C 1
ATOM 2215 O O . SER A 1 297 ? -13.414 9.778 10.117 1.00 96.00 297 SER A O 1
ATOM 2217 N N . PHE A 1 298 ? -11.734 9.947 11.602 1.00 97.44 298 PHE A N 1
ATOM 2218 C CA . PHE A 1 298 ? -11.788 8.567 12.082 1.00 97.44 298 PHE A CA 1
ATOM 2219 C C . PHE A 1 298 ? -12.867 8.325 13.151 1.00 97.44 298 PHE A C 1
ATOM 2221 O O . PHE A 1 298 ? -13.121 7.168 13.483 1.00 97.44 298 PHE A O 1
ATOM 2228 N N . THR A 1 299 ? -13.547 9.365 13.655 1.00 97.25 299 THR A N 1
ATOM 2229 C CA . THR A 1 299 ? -14.555 9.244 14.726 1.00 97.25 299 THR A CA 1
ATOM 2230 C C . THR A 1 299 ? -15.900 9.894 14.378 1.00 97.25 299 THR A C 1
ATOM 2232 O O . THR A 1 299 ? -16.032 10.646 13.405 1.00 97.25 299 THR A O 1
ATOM 2235 N N . ASP A 1 300 ? -16.918 9.615 15.196 1.00 97.12 300 ASP A N 1
ATOM 2236 C CA . ASP A 1 300 ? -18.269 10.164 15.039 1.00 97.12 300 ASP A CA 1
ATOM 2237 C C . ASP A 1 300 ? -18.299 11.694 15.140 1.00 97.12 300 ASP A C 1
ATOM 2239 O O . ASP A 1 300 ? -19.158 12.336 14.533 1.00 97.12 300 ASP A O 1
ATOM 2243 N N . ILE A 1 301 ? -17.351 12.304 15.864 1.00 92.31 301 ILE A N 1
ATOM 2244 C CA . ILE A 1 301 ? -17.303 13.764 16.004 1.00 92.31 301 ILE A CA 1
ATOM 2245 C C . ILE A 1 301 ? -16.931 14.450 14.689 1.00 92.31 301 ILE A C 1
ATOM 2247 O O . ILE A 1 301 ? -17.437 15.536 14.415 1.00 92.31 301 ILE A O 1
ATOM 2251 N N . GLY A 1 302 ? -16.104 13.817 13.849 1.00 93.94 302 GLY A N 1
ATOM 2252 C CA . GLY A 1 302 ? -15.793 14.341 12.522 1.00 93.94 302 GLY A CA 1
ATOM 2253 C C . GLY A 1 302 ? -17.027 14.351 11.630 1.00 93.94 302 GLY A C 1
ATOM 2254 O O . GLY A 1 302 ? -17.303 15.351 10.972 1.00 93.94 302 GLY A O 1
ATOM 2255 N N . LEU A 1 303 ? -17.811 13.268 11.665 1.00 95.88 303 LEU A N 1
ATOM 2256 C CA . LEU A 1 303 ? -19.050 13.153 10.896 1.00 95.88 303 LEU A CA 1
ATOM 2257 C C . LEU A 1 303 ? -20.110 14.156 11.357 1.00 95.88 303 LEU A C 1
ATOM 2259 O O . LEU A 1 303 ? -20.671 14.882 10.536 1.00 95.88 303 LEU A O 1
ATOM 2263 N N . VAL A 1 304 ? -20.391 14.210 12.659 1.00 95.19 304 VAL A N 1
ATOM 2264 C CA . VAL A 1 304 ? -21.410 15.127 13.181 1.00 95.19 304 VAL A CA 1
ATOM 2265 C C . VAL A 1 304 ? -20.945 16.581 13.075 1.00 95.19 304 VAL A C 1
ATOM 2267 O O . VAL A 1 304 ? -21.744 17.452 12.743 1.00 95.19 304 VAL A O 1
ATOM 2270 N N . GLY A 1 305 ? -19.655 16.851 13.279 1.00 93.94 305 GLY A N 1
ATOM 2271 C CA . GLY A 1 305 ? -19.075 18.178 13.097 1.00 93.94 305 GLY A CA 1
ATOM 2272 C C . GLY A 1 305 ? -19.188 18.682 11.657 1.00 93.94 305 GLY A C 1
ATOM 2273 O O . GLY A 1 305 ? -19.614 19.816 11.455 1.00 93.94 305 GLY A O 1
ATOM 2274 N N . GLU A 1 306 ? -18.914 17.838 10.656 1.00 95.06 306 GLU A N 1
ATOM 2275 C CA . GLU A 1 306 ? -19.114 18.184 9.238 1.00 95.06 306 GLU A CA 1
ATOM 2276 C C . GLU A 1 306 ? -20.591 18.512 8.945 1.00 95.06 306 GLU A C 1
ATOM 2278 O O . GLU A 1 306 ? -20.890 19.510 8.290 1.00 95.06 306 GLU A O 1
ATOM 2283 N N . GLN A 1 307 ? -21.536 17.739 9.497 1.00 95.25 307 GLN A N 1
ATOM 2284 C CA . GLN A 1 307 ? -22.976 18.015 9.361 1.00 95.25 307 GLN A CA 1
ATOM 2285 C C . GLN A 1 307 ? -23.409 19.320 10.051 1.00 95.25 307 GLN A C 1
ATOM 2287 O O . GLN A 1 307 ? -24.381 19.950 9.631 1.00 95.25 307 GLN A O 1
ATOM 2292 N N . LEU A 1 308 ? -22.684 19.741 11.090 1.00 93.50 308 LEU A N 1
ATOM 2293 C CA . LEU A 1 308 ? -22.841 21.034 11.760 1.00 93.50 308 LEU A CA 1
ATOM 2294 C C . LEU A 1 308 ? -22.140 22.190 11.021 1.00 93.50 308 LEU A C 1
ATOM 2296 O O . LEU A 1 308 ? -22.258 23.339 11.447 1.00 93.50 308 LEU A O 1
ATOM 2300 N N . GLY A 1 309 ? -21.442 21.912 9.916 1.00 93.25 309 GLY A N 1
ATOM 2301 C CA . GLY A 1 309 ? -20.713 22.904 9.125 1.00 93.25 309 GLY A CA 1
ATOM 2302 C C . GLY A 1 309 ? -19.338 23.272 9.686 1.00 93.25 309 GLY A C 1
ATOM 2303 O O . GLY A 1 309 ? -18.812 24.329 9.340 1.00 93.25 309 GLY A O 1
ATOM 2304 N N . LEU A 1 310 ? -18.762 22.438 10.558 1.00 92.19 310 LEU A N 1
ATOM 2305 C CA . LEU A 1 310 ? -17.401 22.616 11.063 1.00 92.19 310 LEU A CA 1
ATOM 2306 C C . LEU A 1 310 ? -16.387 22.121 10.027 1.00 92.19 310 LEU A C 1
ATOM 2308 O O . LEU A 1 310 ? -16.520 21.020 9.494 1.00 92.19 310 LEU A O 1
ATOM 2312 N N . ASP A 1 311 ? -15.358 22.927 9.776 1.00 91.81 311 ASP A N 1
ATOM 2313 C CA . ASP A 1 311 ? -14.257 22.579 8.880 1.00 91.81 311 ASP A CA 1
ATOM 2314 C C . ASP A 1 311 ? -13.045 22.095 9.686 1.00 91.81 311 ASP A C 1
ATOM 2316 O O . ASP A 1 311 ? -12.470 22.835 10.487 1.00 91.81 311 ASP A O 1
ATOM 2320 N N . PHE A 1 312 ? -12.656 20.840 9.461 1.00 89.88 312 PHE A N 1
ATOM 2321 C CA . PHE A 1 312 ? -11.489 20.209 10.082 1.00 89.88 312 PHE A CA 1
ATOM 2322 C C . PHE A 1 312 ? -10.281 20.114 9.136 1.00 89.88 312 PHE A C 1
ATOM 2324 O O . PHE A 1 312 ? -9.282 19.479 9.482 1.00 89.88 312 PHE A O 1
ATOM 2331 N N . GLY A 1 313 ? -10.363 20.704 7.938 1.00 91.88 313 GLY A N 1
ATOM 2332 C CA . GLY A 1 313 ? -9.310 20.663 6.922 1.00 91.88 313 GLY A CA 1
ATOM 2333 C C . GLY A 1 313 ? -9.215 19.338 6.158 1.00 91.88 313 GLY A C 1
ATOM 2334 O O . GLY A 1 313 ? -8.198 19.076 5.516 1.00 91.88 313 GLY A O 1
ATOM 2335 N N . ALA A 1 314 ? -10.245 18.490 6.230 1.00 94.50 314 ALA A N 1
ATOM 2336 C CA . ALA A 1 314 ? -10.341 17.275 5.426 1.00 94.50 314 ALA A CA 1
ATOM 2337 C C . ALA A 1 314 ? -10.849 17.604 4.011 1.00 94.50 314 ALA A C 1
ATOM 2339 O O . ALA A 1 314 ? -11.760 18.409 3.837 1.00 94.50 314 ALA A O 1
ATOM 2340 N N . THR A 1 315 ? -10.286 16.956 2.992 1.00 95.69 315 THR A N 1
ATOM 2341 C CA . THR A 1 315 ? -10.787 17.011 1.605 1.00 95.69 315 THR A CA 1
ATOM 2342 C C . THR A 1 315 ? -11.640 15.795 1.245 1.00 95.69 315 THR A C 1
ATOM 2344 O O . THR A 1 315 ? -12.412 15.834 0.288 1.00 95.69 315 THR A O 1
ATOM 2347 N N . THR A 1 316 ? -11.523 14.721 2.025 1.00 94.69 316 THR A N 1
ATOM 2348 C CA . THR A 1 316 ? -12.368 13.531 1.959 1.00 94.69 316 THR A CA 1
ATOM 2349 C C . THR A 1 316 ? -13.577 13.730 2.880 1.00 94.69 316 THR A C 1
ATOM 2351 O O . THR A 1 316 ? -13.370 14.008 4.062 1.00 94.69 316 THR A O 1
ATOM 2354 N N . PRO A 1 317 ? -14.823 13.538 2.397 1.00 96.56 317 PRO A N 1
ATOM 2355 C CA . PRO A 1 317 ? -16.020 13.672 3.231 1.00 96.56 317 PRO A CA 1
ATOM 2356 C C . PRO A 1 317 ? -15.964 12.796 4.488 1.00 96.56 317 PRO A C 1
ATOM 2358 O O . PRO A 1 317 ? -15.546 11.633 4.417 1.00 96.56 317 PRO A O 1
ATOM 2361 N N . ALA A 1 318 ? -16.443 13.292 5.627 1.00 94.81 318 ALA A N 1
ATOM 2362 C CA . ALA A 1 318 ? -16.341 12.583 6.905 1.00 94.81 318 ALA A CA 1
ATOM 2363 C C . ALA A 1 318 ? -17.041 11.212 6.886 1.00 94.81 318 ALA A C 1
ATOM 2365 O O . ALA A 1 318 ? -16.498 10.230 7.392 1.00 94.81 318 ALA A O 1
ATOM 2366 N N . ALA A 1 319 ? -18.192 11.099 6.211 1.00 95.56 319 ALA A N 1
ATOM 2367 C CA . ALA A 1 319 ? -18.880 9.816 6.018 1.00 95.56 319 ALA A CA 1
ATOM 2368 C C . ALA A 1 319 ? -18.020 8.792 5.252 1.00 95.56 319 ALA A C 1
ATOM 2370 O O . ALA A 1 319 ? -18.077 7.588 5.510 1.00 95.56 319 ALA A O 1
ATOM 2371 N N . ARG A 1 320 ? -17.191 9.268 4.316 1.00 96.56 320 ARG A N 1
ATOM 2372 C CA . ARG A 1 320 ? -16.253 8.430 3.572 1.00 96.56 320 ARG A CA 1
ATOM 2373 C C . ARG A 1 320 ? -15.067 8.014 4.444 1.00 96.56 320 ARG A C 1
ATOM 2375 O O . ARG A 1 320 ? -14.696 6.843 4.397 1.00 96.56 320 ARG A O 1
ATOM 2382 N N . GLY A 1 321 ? -14.542 8.925 5.267 1.00 96.25 321 GLY A N 1
ATOM 2383 C CA . GLY A 1 321 ? -13.536 8.619 6.291 1.00 96.25 321 GLY A CA 1
ATOM 2384 C C . GLY A 1 321 ? -14.009 7.524 7.252 1.00 96.25 321 GLY A C 1
ATOM 2385 O O . GLY A 1 321 ? -13.338 6.506 7.394 1.00 96.25 321 GLY A O 1
ATOM 2386 N N . GLN A 1 322 ? -15.220 7.658 7.801 1.00 96.00 322 GLN A N 1
ATOM 2387 C CA . GLN A 1 322 ? -15.863 6.637 8.640 1.00 96.00 322 GLN A CA 1
ATOM 2388 C C . GLN A 1 322 ? -15.975 5.277 7.934 1.00 96.00 322 GLN A C 1
ATOM 2390 O O . GLN A 1 322 ? -15.624 4.244 8.505 1.00 96.00 322 GLN A O 1
ATOM 2395 N N . ALA A 1 323 ? -16.410 5.266 6.670 1.00 97.06 323 ALA A N 1
ATOM 2396 C CA . ALA A 1 323 ? -16.536 4.033 5.895 1.00 97.06 323 ALA A CA 1
ATOM 2397 C C . ALA A 1 323 ? -15.184 3.345 5.627 1.00 97.06 323 ALA A C 1
ATOM 2399 O O . ALA A 1 323 ? -15.128 2.114 5.581 1.00 97.06 323 ALA A O 1
ATOM 2400 N N . VAL A 1 324 ? -14.106 4.117 5.438 1.00 97.94 324 VAL A N 1
ATOM 2401 C CA . VAL A 1 324 ? -12.735 3.591 5.336 1.00 97.94 324 VAL A CA 1
ATOM 2402 C C . VAL A 1 324 ? -12.317 2.977 6.672 1.00 97.94 324 VAL A C 1
ATOM 2404 O O . VAL A 1 324 ? -11.934 1.807 6.698 1.00 97.94 324 VAL A O 1
ATOM 2407 N N . THR A 1 325 ? -12.459 3.714 7.777 1.00 98.12 325 THR A N 1
ATOM 2408 C CA . THR A 1 325 ? -12.103 3.247 9.127 1.00 98.12 325 THR A CA 1
ATOM 2409 C C . THR A 1 325 ? -12.805 1.935 9.464 1.00 98.12 325 THR A C 1
ATOM 2411 O O . THR A 1 325 ? -12.141 0.946 9.767 1.00 98.12 325 THR A O 1
ATOM 2414 N N . ALA A 1 326 ? -14.134 1.881 9.328 1.00 98.12 326 ALA A N 1
ATOM 2415 C CA . ALA A 1 326 ? -14.915 0.680 9.616 1.00 98.12 326 ALA A CA 1
ATOM 2416 C C . ALA A 1 326 ? -14.490 -0.514 8.746 1.00 98.12 326 ALA A C 1
ATOM 2418 O O . ALA A 1 326 ? -14.302 -1.621 9.251 1.00 98.12 326 ALA A O 1
ATOM 2419 N N . ALA A 1 327 ? -14.260 -0.297 7.446 1.00 98.44 327 ALA A N 1
ATOM 2420 C CA . ALA A 1 327 ? -13.866 -1.369 6.537 1.00 98.44 327 ALA A CA 1
ATOM 2421 C C . ALA A 1 327 ? -12.501 -1.980 6.883 1.00 98.44 327 ALA A C 1
ATOM 2423 O O . ALA A 1 327 ? -12.386 -3.206 6.893 1.00 98.44 327 ALA A O 1
ATOM 2424 N N . TYR A 1 328 ? -11.495 -1.152 7.174 1.00 98.62 328 TYR A N 1
ATOM 2425 C CA . TYR A 1 328 ? -10.138 -1.621 7.469 1.00 98.62 328 TYR A CA 1
ATOM 2426 C C . TYR A 1 328 ? -10.005 -2.196 8.881 1.00 98.62 328 TYR A C 1
ATOM 2428 O O . TYR A 1 328 ? -9.351 -3.224 9.051 1.00 98.62 328 TYR A O 1
ATOM 2436 N N . VAL A 1 329 ? -10.686 -1.609 9.873 1.00 98.75 329 VAL A N 1
ATOM 2437 C CA . VAL A 1 329 ? -10.737 -2.157 11.238 1.00 98.75 329 VAL A CA 1
ATOM 2438 C C . VAL A 1 329 ? -11.431 -3.520 11.249 1.00 98.75 329 VAL A C 1
ATOM 2440 O O . VAL A 1 329 ? -10.899 -4.478 11.811 1.00 98.75 329 VAL A O 1
ATOM 2443 N N . ARG A 1 330 ? -12.587 -3.647 10.580 1.00 98.50 330 ARG A N 1
ATOM 2444 C CA . ARG A 1 330 ? -13.288 -4.933 10.444 1.00 98.50 330 ARG A CA 1
ATOM 2445 C C . ARG A 1 330 ? -12.425 -5.960 9.722 1.00 98.50 330 ARG A C 1
ATOM 2447 O O . ARG A 1 330 ? -12.291 -7.070 10.224 1.00 98.50 330 ARG A O 1
ATOM 2454 N N . ALA A 1 331 ? -11.830 -5.598 8.582 1.00 98.50 331 ALA A N 1
ATOM 2455 C CA . ALA A 1 331 ? -10.953 -6.498 7.843 1.00 98.50 331 ALA A CA 1
ATOM 2456 C C . ALA A 1 331 ? -9.835 -7.038 8.753 1.00 98.50 331 ALA A C 1
ATOM 2458 O O . ALA A 1 331 ? -9.682 -8.246 8.904 1.00 98.50 331 ALA A O 1
ATOM 2459 N N . PHE A 1 332 ? -9.116 -6.160 9.447 1.00 98.69 332 PHE A N 1
ATOM 2460 C CA . PHE A 1 332 ? -8.038 -6.572 10.344 1.00 98.69 332 PHE A CA 1
ATOM 2461 C C . PHE A 1 332 ? -8.478 -7.614 11.385 1.00 98.69 332 PHE A C 1
ATOM 2463 O O . PHE A 1 332 ? -7.835 -8.655 11.541 1.00 98.69 332 PHE A O 1
ATOM 2470 N N . PHE A 1 333 ? -9.604 -7.391 12.065 1.00 98.75 333 PHE A N 1
ATOM 2471 C CA . PHE A 1 333 ? -10.075 -8.342 13.071 1.00 98.75 333 PHE A CA 1
ATOM 2472 C C . PHE A 1 333 ? -10.674 -9.623 12.477 1.00 98.75 333 PHE A C 1
ATOM 2474 O O . PHE A 1 333 ? -10.471 -10.694 13.050 1.00 98.75 333 PHE A O 1
ATOM 2481 N N . GLU A 1 334 ? -11.337 -9.564 11.320 1.00 98.19 334 GLU A N 1
ATOM 2482 C CA . GLU A 1 334 ? -11.800 -10.767 10.616 1.00 98.19 334 GLU A CA 1
ATOM 2483 C C . GLU A 1 334 ? -10.622 -11.652 10.166 1.00 98.19 334 GLU A C 1
ATOM 2485 O O . GLU A 1 334 ? -10.713 -12.882 10.225 1.00 98.19 334 GLU A O 1
ATOM 2490 N N . GLU A 1 335 ? -9.494 -11.059 9.767 1.00 97.50 335 GLU A N 1
ATOM 2491 C CA . GLU A 1 335 ? -8.291 -11.818 9.418 1.00 97.50 335 GLU A CA 1
ATOM 2492 C C . GLU A 1 335 ? -7.648 -12.463 10.646 1.00 97.50 335 GLU A C 1
ATOM 2494 O O . GLU A 1 335 ? -7.408 -13.673 10.658 1.00 97.50 335 GLU A O 1
ATOM 2499 N N . HIS A 1 336 ? -7.405 -11.687 11.702 1.00 97.81 336 HIS A N 1
ATOM 2500 C CA . HIS A 1 336 ? -6.557 -12.142 12.807 1.00 97.81 336 HIS A CA 1
ATOM 2501 C C . HIS A 1 336 ? -7.294 -12.817 13.961 1.00 97.81 336 HIS A C 1
ATOM 2503 O O . HIS A 1 336 ? -6.680 -13.600 14.685 1.00 97.81 336 HIS A O 1
ATOM 2509 N N . LEU A 1 337 ? -8.589 -12.553 14.145 1.00 98.06 337 LEU A N 1
ATOM 2510 C CA . LEU A 1 337 ? -9.393 -13.217 15.177 1.00 98.06 337 LEU A CA 1
ATOM 2511 C C . LEU A 1 337 ? -10.267 -14.332 14.603 1.00 98.06 337 LEU A C 1
ATOM 2513 O O . LEU A 1 337 ? -10.665 -15.230 15.344 1.00 98.06 337 LEU A O 1
ATOM 2517 N N . GLU A 1 338 ? -10.565 -14.299 13.303 1.00 95.94 338 GLU A N 1
ATOM 2518 C CA . GLU A 1 338 ? -11.489 -15.250 12.675 1.00 95.94 338 GLU A CA 1
ATOM 2519 C C . GLU A 1 338 ? -10.886 -16.051 11.514 1.00 95.94 338 GLU A C 1
ATOM 2521 O O . GLU A 1 338 ? -11.537 -16.966 11.008 1.00 95.94 338 GLU A O 1
ATOM 2526 N N . GLY A 1 339 ? -9.648 -15.758 11.103 1.00 91.50 339 GLY A N 1
ATOM 2527 C CA . GLY A 1 339 ? -8.950 -16.498 10.050 1.00 91.50 339 GLY A CA 1
ATOM 2528 C C . GLY A 1 339 ? -9.536 -16.295 8.650 1.00 91.50 339 GLY A C 1
ATOM 2529 O O . GLY A 1 339 ? -9.342 -17.143 7.776 1.00 91.50 339 GLY A O 1
ATOM 2530 N N . ARG A 1 340 ? -10.279 -15.205 8.420 1.00 92.25 340 ARG A N 1
ATOM 2531 C CA . ARG A 1 340 ? -10.851 -14.874 7.109 1.00 92.25 340 ARG A CA 1
ATOM 2532 C C . ARG A 1 340 ? -9.887 -13.959 6.357 1.00 92.25 340 ARG A C 1
ATOM 2534 O O . ARG A 1 340 ? -9.732 -12.813 6.744 1.00 92.25 340 ARG A O 1
ATOM 2541 N N . ALA A 1 341 ? -9.258 -14.441 5.286 1.00 86.81 341 ALA A N 1
ATOM 2542 C CA . ALA A 1 341 ? -8.300 -13.641 4.513 1.00 86.81 341 ALA A CA 1
ATOM 2543 C C . ALA A 1 341 ? -8.921 -12.338 3.973 1.00 86.81 341 ALA A C 1
ATOM 2545 O O . ALA A 1 341 ? -10.002 -12.382 3.373 1.00 86.81 341 ALA A O 1
ATOM 2546 N N . GLN A 1 342 ? -8.224 -11.205 4.124 1.00 92.00 342 GLN A N 1
ATOM 2547 C CA . GLN A 1 342 ? -8.729 -9.893 3.719 1.00 92.00 342 GLN A CA 1
ATOM 2548 C C . GLN A 1 342 ? -7.828 -9.214 2.688 1.00 92.00 342 GLN A C 1
ATOM 2550 O O . GLN A 1 342 ? -6.858 -8.546 3.038 1.00 92.00 342 GLN A O 1
ATOM 2555 N N . PRO A 1 343 ? -8.212 -9.228 1.398 1.00 84.56 343 PRO A N 1
ATOM 2556 C CA . PRO A 1 343 ? -7.437 -8.563 0.353 1.00 84.56 343 PRO A CA 1
ATOM 2557 C C . PRO A 1 343 ? -7.226 -7.057 0.566 1.00 84.56 343 PRO A C 1
ATOM 2559 O O . PRO A 1 343 ? -6.314 -6.497 -0.035 1.00 84.56 343 PRO A O 1
ATOM 2562 N N . LEU A 1 344 ? -8.063 -6.404 1.388 1.00 91.88 344 LEU A N 1
ATOM 2563 C CA . LEU A 1 344 ? -7.894 -4.996 1.768 1.00 91.88 344 LEU A CA 1
ATOM 2564 C C . LEU A 1 344 ? -6.585 -4.737 2.525 1.00 91.88 344 LEU A C 1
ATOM 2566 O O . LEU A 1 344 ? -6.080 -3.622 2.464 1.00 91.88 344 LEU A O 1
ATOM 2570 N N . LEU A 1 345 ? -6.042 -5.745 3.214 1.00 90.69 345 LEU A N 1
ATOM 2571 C CA . LEU A 1 345 ? -4.836 -5.636 4.039 1.00 90.69 345 LEU A CA 1
ATOM 2572 C C . LEU A 1 345 ? -3.563 -6.095 3.319 1.00 90.69 345 LEU A C 1
ATOM 2574 O O . LEU A 1 345 ? -2.479 -6.026 3.895 1.00 90.69 345 LEU A O 1
ATOM 2578 N N . ASP A 1 346 ? -3.677 -6.539 2.067 1.00 79.62 346 ASP A N 1
ATOM 2579 C CA . ASP A 1 346 ? -2.550 -7.068 1.290 1.00 79.62 346 ASP A CA 1
ATOM 2580 C C . ASP A 1 346 ? -2.189 -6.213 0.078 1.00 79.62 346 ASP A C 1
ATOM 2582 O O . ASP A 1 346 ? -1.085 -6.327 -0.450 1.00 79.62 346 ASP A O 1
ATOM 2586 N N . ARG A 1 347 ? -3.126 -5.397 -0.410 1.00 76.88 347 ARG A N 1
ATOM 2587 C CA . ARG A 1 347 ? -2.933 -4.578 -1.609 1.00 76.88 347 ARG A CA 1
ATOM 2588 C C . ARG A 1 347 ? -3.898 -3.393 -1.652 1.00 76.88 347 ARG A C 1
ATOM 2590 O O . ARG A 1 347 ? -4.979 -3.464 -1.061 1.00 76.88 347 ARG A O 1
ATOM 2597 N N . PRO A 1 348 ? -3.569 -2.339 -2.419 1.00 78.75 348 PRO A N 1
ATOM 2598 C CA . PRO A 1 348 ? -4.473 -1.237 -2.693 1.00 78.75 348 PRO A CA 1
ATOM 2599 C C . PRO A 1 348 ? -5.818 -1.719 -3.233 1.00 78.75 348 PRO A C 1
ATOM 2601 O O . PRO A 1 348 ? -5.911 -2.681 -4.007 1.00 78.75 348 PRO A O 1
ATOM 2604 N N . SER A 1 349 ? -6.872 -1.014 -2.837 1.00 82.81 349 SER A N 1
ATOM 2605 C CA . SER A 1 349 ? -8.241 -1.324 -3.219 1.00 82.81 349 SER A CA 1
ATOM 2606 C C . SER A 1 349 ? -8.802 -0.208 -4.082 1.00 82.81 349 SER A C 1
ATOM 2608 O O . SER A 1 349 ? -8.899 0.930 -3.641 1.00 82.81 349 SER A O 1
ATOM 2610 N N . SER A 1 350 ? -9.278 -0.533 -5.285 1.00 78.50 350 SER A N 1
ATOM 2611 C CA . SER A 1 350 ? -9.992 0.439 -6.125 1.00 78.50 350 SER A CA 1
ATOM 2612 C C . SER A 1 350 ? -11.293 0.939 -5.484 1.00 78.50 350 SER A C 1
ATOM 2614 O O . SER A 1 350 ? -11.799 1.992 -5.859 1.00 78.50 350 SER A O 1
ATOM 2616 N N . ARG A 1 351 ? -11.836 0.206 -4.499 1.00 89.12 351 ARG A N 1
ATOM 2617 C CA . ARG A 1 351 ? -12.979 0.647 -3.688 1.00 89.12 351 ARG A CA 1
ATOM 2618 C C . ARG A 1 351 ? -12.586 1.682 -2.636 1.00 89.12 351 ARG A C 1
ATOM 2620 O O . ARG A 1 351 ? -13.473 2.410 -2.199 1.00 89.12 351 ARG A O 1
ATOM 2627 N N . TYR A 1 352 ? -11.318 1.736 -2.233 1.00 91.06 352 TYR A N 1
ATOM 2628 C CA . TYR A 1 352 ? -10.766 2.654 -1.232 1.00 91.06 352 TYR A CA 1
ATOM 2629 C C . TYR A 1 352 ? -9.461 3.277 -1.754 1.00 91.06 352 TYR A C 1
ATOM 2631 O O . TYR A 1 352 ? -8.396 3.013 -1.197 1.00 91.06 352 TYR A O 1
ATOM 2639 N N . PRO A 1 353 ? -9.520 4.056 -2.855 1.00 84.06 353 PRO A N 1
ATOM 2640 C CA . PRO A 1 353 ? -8.334 4.652 -3.475 1.00 84.06 353 PRO A CA 1
ATOM 2641 C C . PRO A 1 353 ? -7.605 5.648 -2.563 1.00 84.06 353 PRO A C 1
ATOM 2643 O O . PRO A 1 353 ? -6.474 6.022 -2.850 1.00 84.06 353 PRO A O 1
ATOM 2646 N N . GLU A 1 354 ? -8.244 6.087 -1.479 1.00 90.94 354 GLU A N 1
ATOM 2647 C CA . GLU A 1 354 ? -7.659 6.969 -0.475 1.00 90.94 354 GLU A CA 1
ATOM 2648 C C . GLU A 1 354 ? -6.616 6.258 0.396 1.00 90.94 354 GLU A C 1
ATOM 2650 O O . GLU A 1 354 ? -5.822 6.936 1.042 1.00 90.94 354 GLU A O 1
ATOM 2655 N N . VAL A 1 355 ? -6.628 4.921 0.449 1.00 93.31 355 VAL A N 1
ATOM 2656 C CA . VAL A 1 355 ? -5.749 4.139 1.325 1.00 93.31 355 VAL A CA 1
ATOM 2657 C C . VAL A 1 355 ? -4.524 3.644 0.569 1.00 93.31 355 VAL A C 1
ATOM 2659 O O . VAL A 1 355 ? -4.634 2.898 -0.407 1.00 93.31 355 VAL A O 1
ATOM 2662 N N . SER A 1 356 ? -3.354 3.990 1.094 1.00 85.94 356 SER A N 1
ATOM 2663 C CA . SER A 1 356 ? -2.052 3.568 0.588 1.00 85.94 356 SER A CA 1
ATOM 2664 C C . SER A 1 356 ? -1.305 2.739 1.627 1.00 85.94 356 SER A C 1
ATOM 2666 O O . SER A 1 356 ? -1.408 2.971 2.832 1.00 85.94 356 SER A O 1
ATOM 2668 N N . PHE A 1 357 ? -0.514 1.785 1.147 1.00 86.94 357 PHE A N 1
ATOM 2669 C CA . PHE A 1 357 ? 0.402 1.002 1.969 1.00 86.94 357 PHE A CA 1
ATOM 2670 C C . PHE A 1 357 ? 1.704 1.778 2.103 1.00 86.94 357 PHE A C 1
ATOM 2672 O O . PHE A 1 357 ? 2.461 1.865 1.142 1.00 86.94 357 PHE A O 1
ATOM 2679 N N . ALA A 1 358 ? 1.938 2.358 3.275 1.00 82.00 358 ALA A N 1
ATOM 2680 C CA . ALA A 1 358 ? 3.166 3.081 3.566 1.00 82.00 358 ALA A CA 1
ATOM 2681 C C . ALA A 1 358 ? 4.322 2.127 3.895 1.00 82.00 358 ALA A C 1
ATOM 2683 O O . ALA A 1 358 ? 5.434 2.346 3.434 1.00 82.00 358 ALA A O 1
ATOM 2684 N N . MET A 1 359 ? 4.058 1.057 4.655 1.00 75.50 359 MET A N 1
ATOM 2685 C CA . MET A 1 359 ? 4.995 -0.053 4.865 1.00 75.50 359 MET A CA 1
ATOM 2686 C C . MET A 1 359 ? 4.251 -1.382 5.047 1.00 75.50 359 MET A C 1
ATOM 2688 O O . MET A 1 359 ? 3.156 -1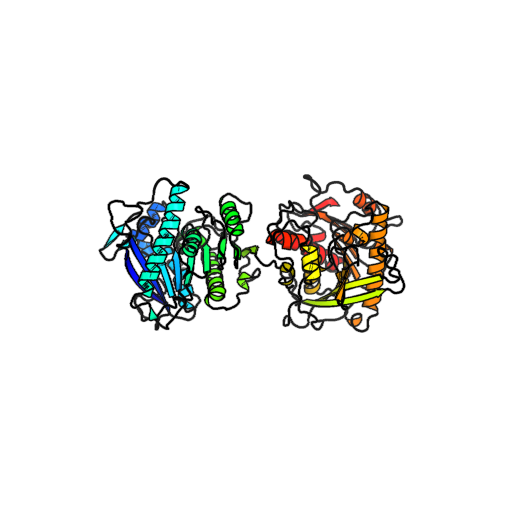.446 5.620 1.00 75.50 359 MET A O 1
ATOM 2692 N N . THR A 1 360 ? 4.860 -2.471 4.575 1.00 70.88 360 THR A N 1
ATOM 2693 C CA . THR A 1 360 ? 4.311 -3.835 4.658 1.00 70.88 360 THR A CA 1
ATOM 2694 C C . THR A 1 360 ? 5.399 -4.855 4.996 1.00 70.88 360 THR A C 1
ATOM 2696 O O . THR A 1 360 ? 6.575 -4.655 4.713 1.00 70.88 360 THR A O 1
ATOM 2699 N N . SER A 1 361 ? 5.013 -5.978 5.610 1.00 68.19 361 SER A N 1
ATOM 2700 C CA . SER A 1 361 ? 5.911 -7.122 5.821 1.00 68.19 361 SER A CA 1
ATOM 2701 C C . SER A 1 361 ? 6.025 -8.041 4.601 1.00 68.19 361 SER A C 1
ATOM 2703 O O . SER A 1 361 ? 6.829 -8.970 4.597 1.00 68.19 361 SER A O 1
ATOM 2705 N N . THR A 1 362 ? 5.198 -7.846 3.573 1.00 73.62 362 THR A N 1
ATOM 2706 C CA . THR A 1 362 ? 5.279 -8.555 2.290 1.00 73.62 362 THR A CA 1
ATOM 2707 C C . THR A 1 362 ? 5.002 -7.551 1.181 1.00 73.62 362 THR A C 1
ATOM 2709 O O . THR A 1 362 ? 3.873 -7.060 1.113 1.00 73.62 362 THR A O 1
ATOM 2712 N N . PRO A 1 363 ? 6.006 -7.224 0.351 1.00 81.12 363 PRO A N 1
ATOM 2713 C CA . PRO A 1 363 ? 5.819 -6.250 -0.710 1.00 81.12 363 PRO A CA 1
ATOM 2714 C C . PRO A 1 363 ? 4.831 -6.748 -1.765 1.00 81.12 363 PRO A C 1
ATOM 2716 O O . PRO A 1 363 ? 4.671 -7.964 -1.940 1.00 81.12 363 PRO A O 1
ATOM 2719 N N . TYR A 1 364 ? 4.202 -5.833 -2.494 1.00 84.94 364 TYR A N 1
ATOM 2720 C CA . TYR A 1 364 ? 3.328 -6.146 -3.625 1.00 84.94 364 TYR A CA 1
ATOM 2721 C C . TYR A 1 364 ? 3.748 -5.371 -4.883 1.00 84.94 364 TYR A C 1
ATOM 2723 O O . TYR A 1 364 ? 4.664 -4.560 -4.870 1.00 84.94 364 TYR A O 1
ATOM 2731 N N . LEU A 1 365 ? 3.112 -5.665 -6.020 1.00 88.69 365 LEU A N 1
ATOM 2732 C CA . LEU A 1 365 ? 3.218 -4.822 -7.213 1.00 88.69 365 LEU A CA 1
ATOM 2733 C C . LEU A 1 365 ? 1.861 -4.158 -7.469 1.00 88.69 365 LEU A C 1
ATOM 2735 O O . LEU A 1 365 ? 0.832 -4.837 -7.365 1.00 88.69 365 LEU A O 1
ATOM 2739 N N . PRO A 1 366 ? 1.819 -2.861 -7.820 1.00 85.81 366 PRO A N 1
ATOM 2740 C CA . PRO A 1 366 ? 0.569 -2.182 -8.113 1.00 85.81 366 PRO A CA 1
ATOM 2741 C C . PRO A 1 366 ? -0.124 -2.840 -9.305 1.00 85.81 366 PRO A C 1
ATOM 2743 O O . PRO A 1 366 ? 0.514 -3.176 -10.311 1.00 85.81 366 PRO A O 1
ATOM 2746 N N . ALA A 1 367 ? -1.446 -2.985 -9.196 1.00 86.75 367 ALA A N 1
ATOM 2747 C CA . ALA A 1 367 ? -2.266 -3.567 -10.249 1.00 86.75 367 ALA A CA 1
ATOM 2748 C C . ALA A 1 367 ? -2.029 -2.844 -11.592 1.00 86.75 367 ALA A C 1
ATOM 2750 O O . ALA A 1 367 ? -1.776 -1.632 -11.605 1.00 86.75 367 ALA A O 1
ATOM 2751 N N . PRO A 1 368 ? -2.076 -3.569 -12.721 1.00 94.19 368 PRO A N 1
ATOM 2752 C CA . PRO A 1 368 ? -2.017 -2.947 -14.035 1.00 94.19 368 PRO A CA 1
ATOM 2753 C C . PRO A 1 368 ? -3.272 -2.093 -14.278 1.00 94.19 368 PRO A C 1
ATOM 2755 O O . PRO A 1 368 ? -4.339 -2.396 -13.740 1.00 94.19 368 PRO A O 1
ATOM 2758 N N . THR A 1 369 ? -3.151 -1.027 -15.069 1.00 93.38 369 THR A N 1
ATOM 2759 C CA . THR A 1 369 ? -4.229 -0.038 -15.264 1.00 93.38 369 THR A CA 1
ATOM 2760 C C . THR A 1 369 ? -5.137 -0.336 -16.461 1.00 93.38 369 THR A C 1
ATOM 2762 O O . THR A 1 369 ? -6.186 0.292 -16.599 1.00 93.38 369 THR A O 1
ATOM 2765 N N . GLY A 1 370 ? -4.776 -1.309 -17.303 1.00 92.88 370 GLY A N 1
ATOM 2766 C CA . GLY A 1 370 ? -5.575 -1.718 -18.455 1.00 92.88 370 GLY A CA 1
ATOM 2767 C C . GLY A 1 370 ? -6.782 -2.586 -18.092 1.00 92.88 370 GLY A C 1
ATOM 2768 O O . GLY A 1 370 ? -6.924 -3.098 -16.982 1.00 92.88 370 GLY A O 1
ATOM 2769 N N . ASP A 1 371 ? -7.668 -2.777 -19.067 1.00 93.56 371 ASP A N 1
ATOM 2770 C CA . ASP A 1 371 ? -8.975 -3.422 -18.895 1.00 93.56 371 ASP A CA 1
ATOM 2771 C C . ASP A 1 371 ? -8.954 -4.950 -19.077 1.00 93.56 371 ASP A C 1
ATOM 2773 O O . ASP A 1 371 ? -9.970 -5.622 -18.870 1.00 93.56 371 ASP A O 1
ATOM 2777 N N . ARG A 1 372 ? -7.807 -5.526 -19.461 1.00 95.38 372 ARG A N 1
ATOM 2778 C CA . ARG A 1 372 ? -7.679 -6.964 -19.734 1.00 95.38 372 ARG A CA 1
ATOM 2779 C C . ARG A 1 372 ? -7.001 -7.698 -18.583 1.00 95.38 372 ARG A C 1
ATOM 2781 O O . ARG A 1 372 ? -5.960 -7.250 -18.101 1.00 95.38 372 ARG A O 1
ATOM 2788 N N . PRO A 1 373 ? -7.499 -8.888 -18.198 1.00 96.62 373 PRO A N 1
ATOM 2789 C CA . PRO A 1 373 ? -6.742 -9.757 -17.310 1.00 96.62 373 PRO A CA 1
ATOM 2790 C C . PRO A 1 373 ? -5.427 -10.162 -17.978 1.00 96.62 373 PRO A C 1
ATOM 2792 O O . PRO A 1 373 ? -5.359 -10.314 -19.198 1.00 96.62 373 PRO A O 1
ATOM 2795 N N . VAL A 1 374 ? -4.388 -10.373 -17.175 1.00 98.44 374 VAL A N 1
ATOM 2796 C CA . VAL A 1 374 ? -3.042 -10.691 -17.665 1.00 98.44 374 VAL A CA 1
ATOM 2797 C C . VAL A 1 374 ? -2.713 -12.151 -17.382 1.00 98.44 374 VAL A C 1
ATOM 2799 O O . VAL A 1 374 ? -2.979 -12.663 -16.296 1.00 98.44 374 VAL A O 1
ATOM 2802 N N . GLY A 1 375 ? -2.123 -12.823 -18.363 1.00 98.12 375 GLY A N 1
ATOM 2803 C CA . GLY A 1 375 ? -1.504 -14.135 -18.236 1.00 98.12 375 GLY A CA 1
ATOM 2804 C C . GLY A 1 375 ? 0.006 -14.012 -18.362 1.00 98.12 375 GLY A C 1
ATOM 2805 O O . GLY A 1 375 ? 0.496 -13.120 -19.058 1.00 98.12 375 GLY A O 1
ATOM 2806 N N . SER A 1 376 ? 0.745 -14.901 -17.703 1.00 98.19 376 SER A N 1
ATOM 2807 C CA . SER A 1 376 ? 2.197 -14.962 -17.863 1.00 98.19 376 SER A CA 1
ATOM 2808 C C . SER A 1 376 ? 2.738 -16.386 -17.858 1.00 98.19 376 SER A C 1
ATOM 2810 O O . SER A 1 376 ? 2.131 -17.303 -17.315 1.00 98.19 376 SER A O 1
ATOM 2812 N N . THR A 1 377 ? 3.872 -16.593 -18.522 1.00 97.50 377 THR A N 1
ATOM 2813 C CA . THR A 1 377 ? 4.560 -17.892 -18.608 1.00 97.50 377 THR A CA 1
ATOM 2814 C C . THR A 1 377 ? 6.059 -17.682 -18.803 1.00 97.50 377 THR A C 1
ATOM 2816 O O . THR A 1 377 ? 6.500 -16.604 -19.207 1.00 97.50 377 THR A O 1
ATOM 2819 N N . GLN A 1 378 ? 6.845 -18.719 -18.537 1.00 96.88 378 GLN A N 1
ATOM 2820 C CA . GLN A 1 378 ? 8.299 -18.696 -18.665 1.00 96.88 378 GLN A CA 1
ATOM 2821 C C . GLN A 1 378 ? 8.735 -19.476 -19.908 1.00 96.88 378 GLN A C 1
ATOM 2823 O O . GLN A 1 378 ? 8.252 -20.578 -20.174 1.00 96.88 378 GLN A O 1
ATOM 2828 N N . VAL A 1 379 ? 9.672 -18.917 -20.671 1.00 97.94 379 VAL A N 1
ATOM 2829 C CA . VAL A 1 379 ? 10.237 -19.531 -21.874 1.00 97.94 379 VAL A CA 1
ATOM 2830 C C . VAL A 1 379 ? 11.750 -19.610 -21.732 1.00 97.94 379 VAL A C 1
ATOM 2832 O O . VAL A 1 379 ? 12.427 -18.596 -21.591 1.00 97.94 379 VAL A O 1
ATOM 2835 N N . TYR A 1 380 ? 12.273 -20.830 -21.793 1.00 98.12 380 TYR A N 1
ATOM 2836 C CA . TYR A 1 380 ? 13.703 -21.096 -21.888 1.00 98.12 380 TYR A CA 1
ATOM 2837 C C . TYR A 1 380 ? 14.114 -21.162 -23.358 1.00 98.12 380 TYR A C 1
ATOM 2839 O O . TYR A 1 380 ? 13.515 -21.910 -24.136 1.00 98.12 380 TYR A O 1
ATOM 2847 N N . LEU A 1 381 ? 15.133 -20.389 -23.727 1.00 98.44 381 LEU A N 1
ATOM 2848 C CA . LEU A 1 381 ? 15.688 -20.354 -25.074 1.00 98.44 381 LEU A CA 1
ATOM 2849 C C . LEU A 1 381 ? 17.188 -20.650 -25.035 1.00 98.44 381 LEU A C 1
ATOM 2851 O O . LEU A 1 381 ? 17.911 -20.151 -24.173 1.00 98.44 381 LEU A O 1
ATOM 2855 N N . LYS A 1 382 ? 17.652 -21.442 -26.004 1.00 97.81 382 LYS A N 1
ATOM 2856 C CA . LYS A 1 382 ? 19.050 -21.850 -26.146 1.00 97.81 382 LYS A CA 1
ATOM 2857 C C . LYS A 1 382 ? 19.534 -21.564 -27.561 1.00 97.81 382 LYS A C 1
ATOM 2859 O O . LYS A 1 382 ? 19.131 -22.240 -28.504 1.00 97.81 382 LYS A O 1
ATOM 2864 N N . ASP A 1 383 ? 20.405 -20.576 -27.689 1.00 98.12 383 ASP A N 1
ATOM 2865 C CA . ASP A 1 383 ? 21.067 -20.201 -28.929 1.00 98.12 383 ASP A CA 1
ATOM 2866 C C . ASP A 1 383 ? 22.354 -21.013 -29.090 1.00 98.12 383 ASP A C 1
ATOM 2868 O O . ASP A 1 383 ? 23.387 -20.722 -28.486 1.00 98.12 383 ASP A O 1
ATOM 2872 N N . THR A 1 384 ? 22.290 -22.065 -29.901 1.00 97.69 384 THR A N 1
ATOM 2873 C CA . THR A 1 384 ? 23.454 -22.907 -30.208 1.00 97.69 384 THR A CA 1
ATOM 2874 C C . THR A 1 384 ? 24.354 -22.312 -31.290 1.00 97.69 384 THR A C 1
ATOM 2876 O O . THR A 1 384 ? 25.354 -22.933 -31.638 1.00 97.69 384 THR A O 1
ATOM 2879 N N . SER A 1 385 ? 23.996 -21.159 -31.864 1.00 97.44 385 SER A N 1
ATOM 2880 C CA . SER A 1 385 ? 24.790 -20.495 -32.905 1.00 97.44 385 SER A CA 1
ATOM 2881 C C . SER A 1 385 ? 25.833 -19.531 -32.335 1.00 97.44 385 SER A C 1
ATOM 2883 O O . SER A 1 385 ? 26.787 -19.183 -33.031 1.00 97.44 385 SER A O 1
ATOM 2885 N N . ARG A 1 386 ? 25.683 -19.122 -31.067 1.00 96.94 386 ARG A N 1
ATOM 2886 C CA . ARG A 1 386 ? 26.585 -18.189 -30.381 1.00 96.94 386 ARG A CA 1
ATOM 2887 C C . ARG A 1 386 ? 27.092 -18.783 -29.066 1.00 96.94 386 ARG A C 1
ATOM 2889 O O . ARG A 1 386 ? 26.262 -19.224 -28.277 1.00 96.94 386 ARG A O 1
ATOM 2896 N N . PRO A 1 387 ? 28.405 -18.750 -28.780 1.00 97.38 387 PRO A N 1
ATOM 2897 C CA . PRO A 1 387 ? 28.910 -19.050 -27.442 1.00 97.38 387 PRO A CA 1
ATOM 2898 C C . PRO A 1 387 ? 28.447 -17.998 -26.425 1.00 97.38 387 PRO A C 1
ATOM 2900 O O . PRO A 1 387 ? 28.094 -16.875 -26.803 1.00 97.38 387 PRO A O 1
ATOM 2903 N N . ASP A 1 388 ? 28.468 -18.340 -25.136 1.00 97.81 388 ASP A N 1
ATOM 2904 C CA . ASP A 1 388 ? 28.153 -17.365 -24.094 1.00 97.81 388 ASP A CA 1
ATOM 2905 C C . ASP A 1 388 ? 29.241 -16.270 -24.031 1.00 97.81 388 ASP A C 1
ATOM 2907 O O . ASP A 1 388 ? 30.436 -16.580 -24.022 1.00 97.81 388 ASP A O 1
ATOM 2911 N N . PRO A 1 389 ? 28.867 -14.977 -23.995 1.00 96.19 389 PRO A N 1
ATOM 2912 C CA . PRO A 1 389 ? 29.839 -13.889 -24.020 1.00 96.19 389 PRO A CA 1
ATOM 2913 C C . PRO A 1 389 ? 30.628 -13.727 -22.713 1.00 96.19 389 PRO A C 1
ATOM 2915 O O . PRO A 1 389 ? 31.672 -13.068 -22.732 1.00 96.19 389 PRO A O 1
ATOM 2918 N N . TRP A 1 390 ? 30.162 -14.281 -21.592 1.00 97.06 390 TRP A N 1
ATOM 2919 C CA . TRP A 1 390 ? 30.750 -14.078 -20.261 1.00 97.06 390 TRP A CA 1
ATOM 2920 C C . TRP A 1 390 ? 31.416 -15.333 -19.712 1.00 97.06 390 TRP A C 1
ATOM 2922 O O . TRP A 1 390 ? 32.374 -15.224 -18.950 1.00 97.06 390 TRP A O 1
ATOM 2932 N N . VAL A 1 391 ? 30.957 -16.512 -20.131 1.00 96.38 391 VAL A N 1
ATOM 2933 C CA . VAL A 1 391 ? 31.495 -17.806 -19.707 1.00 96.38 391 VAL A CA 1
ATOM 2934 C C . VAL A 1 391 ? 32.088 -18.540 -20.918 1.00 96.38 391 VAL A C 1
ATOM 2936 O O . VAL A 1 391 ? 31.374 -19.273 -21.599 1.00 96.38 391 VAL A O 1
ATOM 2939 N N . PRO A 1 392 ? 33.405 -18.409 -21.193 1.00 91.00 392 PRO A N 1
ATOM 2940 C CA . PRO A 1 392 ? 34.028 -18.946 -22.410 1.00 91.00 392 PRO A CA 1
ATOM 2941 C C . PRO A 1 392 ? 33.910 -20.464 -22.588 1.00 91.00 392 PRO A C 1
ATOM 2943 O O . PRO A 1 392 ? 33.991 -20.967 -23.706 1.00 91.00 392 PRO A O 1
ATOM 2946 N N . SER A 1 393 ? 33.740 -21.208 -21.493 1.00 95.06 393 SER A N 1
ATOM 2947 C CA . SER A 1 393 ? 33.548 -22.660 -21.523 1.00 95.06 393 SER A CA 1
ATOM 2948 C C . SER A 1 393 ? 32.151 -23.085 -21.989 1.00 95.06 393 SER A C 1
ATOM 2950 O O . SER A 1 393 ? 31.945 -24.271 -22.241 1.00 95.06 393 SER A O 1
ATOM 2952 N N . MET A 1 394 ? 31.199 -22.155 -22.114 1.00 96.19 394 MET A N 1
ATOM 2953 C CA . MET A 1 394 ? 29.827 -22.426 -22.542 1.00 96.19 394 MET A CA 1
ATOM 2954 C C . MET A 1 394 ? 29.683 -22.148 -24.050 1.00 96.19 394 MET A C 1
ATOM 2956 O O . MET A 1 394 ? 29.647 -20.989 -24.466 1.00 96.19 394 MET A O 1
ATOM 2960 N N . PRO A 1 395 ? 29.564 -23.187 -24.904 1.00 96.94 395 PRO A N 1
ATOM 2961 C CA . PRO A 1 395 ? 29.562 -23.029 -26.362 1.00 96.94 395 PRO A CA 1
ATOM 2962 C C . PRO A 1 395 ? 28.197 -22.607 -26.932 1.00 96.94 395 PRO A C 1
ATOM 2964 O O . PRO A 1 395 ? 27.973 -22.706 -28.134 1.00 96.94 395 PRO A O 1
ATOM 2967 N N . TYR A 1 396 ? 27.269 -22.181 -26.078 1.00 97.69 396 TYR A N 1
ATOM 2968 C CA . TYR A 1 396 ? 25.926 -21.737 -26.439 1.00 97.69 396 TYR A CA 1
ATOM 2969 C C . TYR A 1 396 ? 25.475 -20.619 -25.490 1.00 97.69 396 TYR A C 1
ATOM 2971 O O . TYR A 1 396 ? 25.918 -20.573 -24.341 1.00 97.69 396 TYR A O 1
ATOM 2979 N N . ARG A 1 397 ? 24.554 -19.766 -25.941 1.00 98.19 397 ARG A N 1
ATOM 2980 C CA . ARG A 1 397 ? 23.950 -18.690 -25.144 1.00 98.19 397 ARG A CA 1
ATOM 2981 C C . ARG A 1 397 ? 22.540 -19.083 -24.715 1.00 98.19 397 ARG A C 1
ATOM 2983 O O . ARG A 1 397 ? 21.703 -19.430 -25.540 1.00 98.19 397 ARG A O 1
ATOM 2990 N N . GLU A 1 398 ? 22.261 -19.035 -23.420 1.00 98.00 398 GLU A N 1
ATOM 2991 C CA . GLU A 1 398 ? 20.934 -19.346 -22.871 1.00 98.00 398 GLU A CA 1
ATOM 2992 C C . GLU A 1 398 ? 20.241 -18.081 -22.387 1.00 98.00 398 GLU A C 1
ATOM 2994 O O . GLU A 1 398 ? 20.902 -17.169 -21.892 1.00 98.00 398 GLU A O 1
ATOM 2999 N N . LEU A 1 399 ? 18.916 -18.034 -22.501 1.00 98.56 399 LEU A N 1
ATOM 3000 C CA . LEU A 1 399 ? 18.090 -16.917 -22.053 1.00 98.56 399 LEU A CA 1
ATOM 3001 C C . LEU A 1 399 ? 16.809 -17.441 -21.406 1.00 98.56 399 LEU A C 1
ATOM 3003 O O . LEU A 1 399 ? 16.166 -18.360 -21.921 1.00 98.56 399 LEU A O 1
ATOM 3007 N N . MET A 1 400 ? 16.412 -16.806 -20.306 1.00 98.56 400 MET A N 1
ATOM 3008 C CA . MET A 1 400 ? 15.084 -16.976 -19.716 1.00 98.56 400 MET A CA 1
ATOM 3009 C C . MET A 1 400 ? 14.223 -15.769 -20.069 1.00 98.56 400 MET A C 1
ATOM 3011 O O . MET A 1 400 ? 14.615 -14.634 -19.813 1.00 98.56 400 MET A O 1
ATOM 3015 N N . VAL A 1 401 ? 13.043 -16.003 -20.635 1.00 98.69 401 VAL A N 1
ATOM 3016 C CA . VAL A 1 401 ? 12.099 -14.953 -21.035 1.00 98.69 401 VAL A CA 1
ATOM 3017 C C . VAL A 1 401 ? 10.792 -15.130 -20.272 1.00 98.69 401 VAL A C 1
ATOM 3019 O O . VAL A 1 401 ? 10.182 -16.196 -20.336 1.00 98.69 401 VAL A O 1
ATOM 3022 N N . SER A 1 402 ? 10.333 -14.079 -19.595 1.00 98.56 402 SER A N 1
ATOM 3023 C CA . SER A 1 402 ? 8.960 -14.016 -19.084 1.00 98.56 402 SER A CA 1
ATOM 3024 C C . SER A 1 402 ? 8.066 -13.442 -20.185 1.00 98.56 402 SER A C 1
ATOM 3026 O O . SER A 1 402 ? 8.277 -12.309 -20.622 1.00 98.56 402 SER A O 1
ATOM 3028 N N . LEU A 1 403 ? 7.084 -14.210 -20.656 1.00 98.50 403 LEU A N 1
ATOM 3029 C CA . LEU A 1 403 ? 6.061 -13.715 -21.576 1.00 98.50 403 LEU A CA 1
ATOM 3030 C C . LEU A 1 403 ? 4.835 -13.260 -20.788 1.00 98.50 403 LEU A C 1
ATOM 3032 O O . LEU A 1 403 ? 4.318 -14.040 -19.991 1.00 98.50 403 LEU A O 1
ATOM 3036 N N . PHE A 1 404 ? 4.344 -12.055 -21.072 1.00 98.75 404 PHE A N 1
ATOM 3037 C CA . PHE A 1 404 ? 3.073 -11.529 -20.567 1.00 98.75 404 PHE A CA 1
ATOM 3038 C C . PHE A 1 404 ? 2.131 -11.226 -21.734 1.00 98.75 404 PHE A C 1
ATOM 3040 O O . PHE A 1 404 ? 2.572 -10.823 -22.812 1.00 98.75 404 PHE A O 1
ATOM 3047 N N . TYR A 1 405 ? 0.836 -11.456 -21.547 1.00 98.62 405 TYR A N 1
ATOM 3048 C CA . TYR A 1 405 ? -0.179 -11.271 -22.589 1.00 98.62 405 TYR A CA 1
ATOM 3049 C C . TYR A 1 405 ? -1.584 -11.152 -21.978 1.00 98.62 405 TYR A C 1
ATOM 3051 O O . TYR A 1 405 ? -1.798 -11.618 -20.859 1.00 98.62 405 TYR A O 1
ATOM 3059 N N . PRO A 1 406 ? -2.575 -10.594 -22.699 1.00 98.50 406 PRO A N 1
ATOM 3060 C CA . PRO A 1 406 ? -3.977 -10.690 -22.312 1.00 98.50 406 PRO A CA 1
ATOM 3061 C C . PRO A 1 406 ? -4.385 -12.147 -22.078 1.00 98.50 406 PRO A C 1
ATOM 3063 O O . PRO A 1 406 ? -4.158 -13.000 -22.936 1.00 98.50 406 PRO A O 1
ATOM 3066 N N . ALA A 1 407 ? -4.999 -12.443 -20.938 1.00 97.88 407 ALA A N 1
ATOM 3067 C CA . ALA A 1 407 ? -5.523 -13.760 -20.595 1.00 97.88 407 ALA A CA 1
ATOM 3068 C C . ALA A 1 407 ? -7.002 -13.896 -20.973 1.00 97.88 407 ALA A C 1
ATOM 3070 O O . ALA A 1 407 ? -7.758 -12.930 -21.002 1.00 97.88 407 ALA A O 1
ATOM 3071 N N . ALA A 1 408 ? -7.445 -15.128 -21.215 1.00 96.19 408 ALA A N 1
ATOM 3072 C CA . ALA A 1 408 ? -8.862 -15.430 -21.421 1.00 96.19 408 ALA A CA 1
ATOM 3073 C C . ALA A 1 408 ? -9.698 -15.344 -20.129 1.00 96.19 408 ALA A C 1
ATOM 3075 O O . ALA A 1 408 ? -10.921 -15.278 -20.200 1.00 96.19 408 ALA A O 1
ATOM 3076 N N . SER A 1 409 ? -9.056 -15.385 -18.958 1.00 92.88 409 SER A N 1
ATOM 3077 C CA . SER A 1 409 ? -9.717 -15.375 -17.652 1.00 92.88 409 SER A CA 1
ATOM 3078 C C . SER A 1 409 ? -8.828 -14.709 -16.595 1.00 92.88 409 SER A C 1
ATOM 3080 O O . SER A 1 409 ? -7.617 -14.933 -16.613 1.00 92.88 409 SER A O 1
ATOM 3082 N N . PRO A 1 410 ? -9.402 -13.940 -15.649 1.00 90.50 410 PRO A N 1
ATOM 3083 C CA . PRO A 1 410 ? -8.682 -13.433 -14.477 1.00 90.50 410 PRO A CA 1
ATOM 3084 C C . PRO A 1 410 ? -8.451 -14.502 -13.394 1.00 90.50 410 PRO A C 1
ATOM 3086 O O . PRO A 1 410 ? -7.733 -14.244 -12.422 1.00 90.50 410 PRO A O 1
ATOM 3089 N N . HIS A 1 411 ? -9.078 -15.677 -13.527 1.00 89.50 411 HIS A N 1
ATOM 3090 C CA . HIS A 1 411 ? -9.072 -16.733 -12.517 1.00 89.50 411 HIS A CA 1
ATOM 3091 C C . HIS A 1 411 ? -7.944 -17.741 -12.740 1.00 89.50 411 HIS A C 1
ATOM 3093 O O . HIS A 1 411 ? -7.753 -18.236 -13.850 1.00 89.50 411 HIS A O 1
ATOM 3099 N N . GLY A 1 412 ? -7.258 -18.097 -11.655 1.00 90.12 412 GLY A N 1
ATOM 3100 C CA . GLY A 1 412 ? -6.206 -19.109 -11.627 1.00 90.12 412 GLY A CA 1
ATOM 3101 C C . GLY A 1 412 ? -5.094 -18.749 -10.638 1.00 90.12 412 GLY A C 1
ATOM 3102 O O . GLY A 1 412 ? -5.162 -17.693 -9.999 1.00 90.12 412 GLY A O 1
ATOM 3103 N N . PRO A 1 413 ? -4.081 -19.620 -10.492 1.00 90.94 413 PRO A N 1
ATOM 3104 C CA . PRO A 1 413 ? -2.931 -19.342 -9.642 1.00 90.94 413 PRO A CA 1
ATOM 3105 C C . PRO A 1 413 ? -2.178 -18.112 -10.154 1.00 90.94 413 PRO A C 1
ATOM 3107 O O . PRO A 1 413 ? -1.949 -17.967 -11.356 1.00 90.94 413 PRO A O 1
ATOM 3110 N N . LYS A 1 414 ? -1.801 -17.222 -9.236 1.00 92.50 414 LYS A N 1
ATOM 3111 C CA . LYS A 1 414 ? -1.002 -16.039 -9.559 1.00 92.50 414 LYS A CA 1
ATOM 3112 C C . LYS A 1 414 ? 0.464 -16.404 -9.742 1.00 92.50 414 LYS A C 1
ATOM 3114 O O . LYS A 1 414 ? 0.973 -17.309 -9.076 1.00 92.50 414 LYS A O 1
ATOM 3119 N N . THR A 1 415 ? 1.130 -15.712 -10.657 1.00 94.38 415 THR A N 1
ATOM 3120 C CA . THR A 1 415 ? 2.550 -15.930 -10.930 1.00 94.38 415 THR A CA 1
ATOM 3121 C C . THR A 1 415 ? 3.388 -15.436 -9.757 1.00 94.38 415 THR A C 1
ATOM 3123 O O . THR A 1 415 ? 3.192 -14.333 -9.256 1.00 94.38 415 THR A O 1
ATOM 3126 N N . ARG A 1 416 ? 4.331 -16.263 -9.297 1.00 92.88 416 ARG A N 1
ATOM 3127 C CA . ARG A 1 416 ? 5.316 -15.848 -8.289 1.00 92.88 416 ARG A CA 1
ATOM 3128 C C . ARG A 1 416 ? 6.312 -14.883 -8.916 1.00 92.88 416 ARG A C 1
ATOM 3130 O O . ARG A 1 416 ? 6.741 -15.109 -10.046 1.00 92.88 416 ARG A O 1
ATOM 3137 N N . TYR A 1 417 ? 6.703 -13.862 -8.165 1.00 95.00 417 TYR A N 1
ATOM 3138 C CA . TYR A 1 417 ? 7.613 -12.829 -8.652 1.00 95.00 417 TYR A CA 1
ATOM 3139 C C . TYR A 1 417 ? 9.008 -13.371 -8.981 1.00 95.00 417 TYR A C 1
ATOM 3141 O O . TYR A 1 417 ? 9.535 -13.116 -10.063 1.00 95.00 417 TYR A O 1
ATOM 3149 N N . VAL A 1 418 ? 9.579 -14.168 -8.074 1.00 95.06 418 VAL A N 1
ATOM 3150 C CA . VAL A 1 418 ? 10.915 -14.772 -8.203 1.00 95.06 418 VAL A CA 1
ATOM 3151 C C . VAL A 1 418 ? 10.974 -16.154 -7.544 1.00 95.06 418 VAL A C 1
ATOM 3153 O O . VAL A 1 418 ? 10.122 -16.511 -6.721 1.00 95.06 418 VAL A O 1
ATOM 3156 N N . THR A 1 419 ? 11.989 -16.953 -7.889 1.00 94.25 419 THR A N 1
ATOM 3157 C CA . THR A 1 419 ? 12.309 -18.189 -7.150 1.00 94.25 419 THR A CA 1
ATOM 3158 C C . THR A 1 419 ? 12.983 -17.888 -5.803 1.00 94.25 419 THR A C 1
ATOM 3160 O O . THR A 1 419 ? 13.415 -16.768 -5.544 1.00 94.25 419 THR A O 1
ATOM 3163 N N . ALA A 1 420 ? 13.125 -18.897 -4.933 1.00 93.00 420 ALA A N 1
ATOM 3164 C CA . ALA A 1 420 ? 13.841 -18.740 -3.661 1.00 93.00 420 ALA A CA 1
ATOM 3165 C C . ALA A 1 420 ? 15.321 -18.365 -3.846 1.00 93.00 420 ALA A C 1
ATOM 3167 O O . ALA A 1 420 ? 15.832 -17.518 -3.120 1.00 93.00 420 ALA A O 1
ATOM 3168 N N . ALA A 1 421 ? 15.993 -18.947 -4.843 1.00 94.12 421 ALA A N 1
ATOM 3169 C CA . ALA A 1 421 ? 17.385 -18.619 -5.147 1.00 94.12 421 ALA A CA 1
ATOM 3170 C C . ALA A 1 421 ? 17.523 -17.190 -5.699 1.00 94.12 421 ALA A C 1
ATOM 3172 O O . ALA A 1 421 ? 18.424 -16.458 -5.300 1.00 94.12 421 ALA A O 1
ATOM 3173 N N . GLU A 1 422 ? 16.603 -16.773 -6.575 1.00 95.50 422 GLU A N 1
ATOM 3174 C CA . GLU A 1 422 ? 16.561 -15.407 -7.110 1.00 95.50 422 GLU A CA 1
ATOM 3175 C C . GLU A 1 422 ? 16.228 -14.376 -6.015 1.00 95.50 422 GLU A C 1
ATOM 3177 O O . GLU A 1 422 ? 16.869 -13.329 -5.963 1.00 95.50 422 GLU A O 1
ATOM 3182 N N . SER A 1 423 ? 15.298 -14.688 -5.102 1.00 94.62 423 SER A N 1
ATOM 3183 C CA . SER A 1 423 ? 14.984 -13.865 -3.923 1.00 94.62 423 SER A CA 1
ATOM 3184 C C . SER A 1 423 ? 16.219 -13.659 -3.049 1.00 94.62 423 SER A C 1
ATOM 3186 O O . SER A 1 423 ? 16.603 -12.521 -2.782 1.00 94.62 423 SER A O 1
ATOM 3188 N N . ALA A 1 424 ? 16.889 -14.752 -2.669 1.00 93.94 424 ALA A N 1
ATOM 3189 C CA . ALA A 1 424 ? 18.075 -14.690 -1.824 1.00 93.94 424 ALA A CA 1
ATOM 3190 C C . ALA A 1 424 ? 19.192 -13.873 -2.486 1.00 93.94 424 ALA A C 1
ATOM 3192 O O . ALA A 1 424 ? 19.825 -13.051 -1.830 1.00 93.94 424 ALA A O 1
ATOM 3193 N N . ALA A 1 425 ? 19.405 -14.050 -3.792 1.00 93.56 425 ALA A N 1
ATOM 3194 C CA . ALA A 1 425 ? 20.424 -13.317 -4.534 1.00 93.56 425 ALA A CA 1
ATOM 3195 C C . ALA A 1 425 ? 20.095 -11.829 -4.725 1.00 93.56 425 ALA A C 1
ATOM 3197 O O . ALA A 1 425 ? 21.008 -11.011 -4.733 1.00 93.56 425 ALA A O 1
ATOM 3198 N N . LEU A 1 426 ? 18.818 -11.462 -4.883 1.00 91.25 426 LEU A N 1
ATOM 3199 C CA . LEU A 1 426 ? 18.411 -10.061 -5.023 1.00 91.25 426 LEU A CA 1
ATOM 3200 C C . LEU A 1 426 ? 18.471 -9.302 -3.690 1.00 91.25 426 LEU A C 1
ATOM 3202 O O . LEU A 1 426 ? 18.793 -8.116 -3.685 1.00 91.25 426 LEU A O 1
ATOM 3206 N N . LEU A 1 427 ? 18.172 -9.981 -2.580 1.00 90.12 427 LEU A N 1
ATOM 3207 C CA . LEU A 1 427 ? 18.239 -9.407 -1.233 1.00 90.12 427 LEU A CA 1
ATOM 3208 C C . LEU A 1 427 ? 19.662 -9.404 -0.663 1.00 90.12 427 LEU A C 1
ATOM 3210 O O . LEU A 1 427 ? 19.980 -8.572 0.190 1.00 90.12 427 LEU A O 1
ATOM 3214 N N . SER A 1 428 ? 20.534 -10.298 -1.137 1.00 86.12 428 SER A N 1
ATOM 3215 C CA . SER A 1 428 ? 21.941 -10.331 -0.741 1.00 86.12 428 SER A CA 1
ATOM 3216 C C . SER A 1 428 ? 22.640 -9.020 -1.108 1.00 86.12 428 SER A C 1
ATOM 3218 O O . SER A 1 428 ? 22.586 -8.567 -2.248 1.00 86.12 428 SER A O 1
ATOM 3220 N N . GLY A 1 429 ? 23.286 -8.391 -0.125 1.00 69.75 429 GLY A N 1
ATOM 3221 C CA . GLY A 1 429 ? 23.978 -7.114 -0.320 1.00 69.75 429 GLY A CA 1
ATOM 3222 C C . GLY A 1 429 ? 23.061 -5.888 -0.390 1.00 69.75 429 GLY A C 1
ATOM 3223 O O . GLY A 1 429 ? 23.561 -4.794 -0.628 1.00 69.75 429 GLY A O 1
ATOM 3224 N N . SER A 1 430 ? 21.751 -6.040 -0.147 1.00 75.00 430 SER A N 1
ATOM 3225 C CA . SER A 1 430 ? 20.812 -4.908 -0.056 1.00 75.00 430 SER A CA 1
ATOM 3226 C C . SER A 1 430 ? 20.975 -4.080 1.225 1.00 75.00 430 SER A C 1
ATOM 3228 O O . SER A 1 430 ? 20.512 -2.947 1.284 1.00 75.00 430 SER A O 1
ATOM 3230 N N . GLY A 1 431 ? 21.625 -4.643 2.251 1.00 73.25 431 GLY A N 1
ATOM 3231 C CA . GLY A 1 431 ? 21.719 -4.046 3.586 1.00 73.25 431 GLY A CA 1
ATOM 3232 C C . GLY A 1 431 ? 20.449 -4.207 4.429 1.00 73.25 431 GLY A C 1
ATOM 3233 O O . GLY A 1 431 ? 20.418 -3.723 5.556 1.00 73.25 431 GLY A O 1
ATOM 3234 N N . LEU A 1 432 ? 19.425 -4.896 3.911 1.00 78.12 432 LEU A N 1
ATOM 3235 C CA . LEU A 1 432 ? 18.172 -5.145 4.618 1.00 78.12 432 LEU A CA 1
ATOM 3236 C C . LEU A 1 432 ? 18.274 -6.363 5.538 1.00 78.12 432 LEU A C 1
ATOM 3238 O O . LEU A 1 432 ? 18.707 -7.436 5.112 1.00 78.12 432 LEU A O 1
ATOM 3242 N N . ASP A 1 433 ? 17.798 -6.214 6.773 1.00 78.56 433 ASP A N 1
ATOM 3243 C CA . ASP A 1 433 ? 17.589 -7.325 7.705 1.00 78.56 433 ASP A CA 1
ATOM 3244 C C . ASP A 1 433 ? 16.212 -7.961 7.462 1.00 78.56 433 ASP A C 1
ATOM 3246 O O . ASP A 1 433 ? 15.235 -7.718 8.170 1.00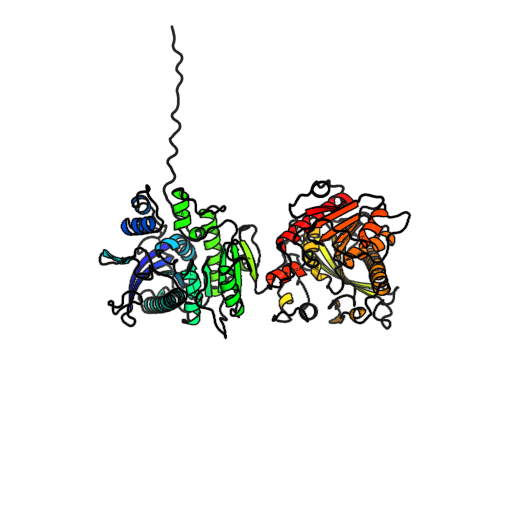 78.56 433 ASP A O 1
ATOM 3250 N N . VAL A 1 434 ? 16.112 -8.715 6.365 1.00 81.12 434 VAL A N 1
ATOM 3251 C CA . VAL A 1 434 ? 14.887 -9.408 5.952 1.00 81.12 434 VAL A CA 1
ATOM 3252 C C . VAL A 1 434 ? 15.168 -10.872 5.610 1.00 81.12 434 VAL A C 1
ATOM 3254 O O . VAL A 1 434 ? 16.277 -11.206 5.182 1.00 81.12 434 VAL A O 1
ATOM 3257 N N . PRO A 1 435 ? 14.173 -11.773 5.736 1.00 83.12 435 PRO A N 1
ATOM 3258 C CA . PRO A 1 435 ? 14.336 -13.161 5.325 1.00 83.12 435 PRO A CA 1
ATOM 3259 C C . PRO A 1 435 ? 14.754 -13.279 3.847 1.00 83.12 435 PRO A C 1
ATOM 3261 O O . PRO A 1 435 ? 14.159 -12.618 2.992 1.00 83.12 435 PRO A O 1
ATOM 3264 N N . PRO A 1 436 ? 15.721 -14.150 3.498 1.00 86.81 436 PRO A N 1
ATOM 3265 C CA . PRO A 1 436 ? 16.215 -14.282 2.123 1.00 86.81 436 PRO A CA 1
ATOM 3266 C C . PRO A 1 436 ? 15.148 -14.797 1.142 1.00 86.81 436 PRO A C 1
ATOM 3268 O O . PRO A 1 436 ? 15.279 -14.632 -0.070 1.00 86.81 436 PRO A O 1
ATOM 3271 N N . ASP A 1 437 ? 14.076 -15.407 1.642 1.00 87.19 437 ASP A N 1
ATOM 3272 C CA . ASP A 1 437 ? 12.936 -15.898 0.871 1.00 87.19 437 ASP A CA 1
ATOM 3273 C C . ASP A 1 437 ? 11.765 -14.900 0.804 1.00 87.19 437 ASP A C 1
ATOM 3275 O O . ASP A 1 437 ? 10.723 -15.239 0.241 1.00 87.19 437 ASP A O 1
ATOM 3279 N N . LEU A 1 438 ? 11.906 -13.681 1.343 1.00 87.44 438 LEU A N 1
ATOM 3280 C CA . LEU A 1 438 ? 10.820 -12.699 1.434 1.00 87.44 438 LEU A CA 1
ATOM 3281 C C . LEU A 1 438 ? 10.116 -12.466 0.088 1.00 87.44 438 LEU A C 1
ATOM 3283 O O . LEU A 1 438 ? 8.888 -12.514 0.016 1.00 87.44 438 LEU A O 1
ATOM 3287 N N . LEU A 1 439 ? 10.876 -12.285 -0.996 1.00 90.69 439 LEU A N 1
ATOM 3288 C CA . LEU A 1 439 ? 10.312 -11.974 -2.314 1.00 90.69 439 LEU A CA 1
ATOM 3289 C C . LEU A 1 439 ? 9.603 -13.168 -2.969 1.00 90.69 439 LEU A C 1
ATOM 3291 O O . LEU A 1 439 ? 8.890 -12.990 -3.953 1.00 90.69 439 LEU A O 1
ATOM 3295 N N . THR A 1 440 ? 9.733 -14.379 -2.417 1.00 89.88 440 THR A N 1
ATOM 3296 C CA . THR A 1 440 ? 8.964 -15.548 -2.882 1.00 89.88 440 THR A CA 1
ATOM 3297 C C . THR A 1 440 ? 7.488 -15.481 -2.494 1.00 89.88 440 THR A C 1
ATOM 3299 O O . THR A 1 440 ? 6.665 -16.171 -3.101 1.00 89.88 440 THR A O 1
ATOM 3302 N N . ARG A 1 441 ? 7.158 -14.659 -1.487 1.00 86.12 441 ARG A N 1
ATOM 3303 C CA . ARG A 1 441 ? 5.786 -14.404 -1.025 1.00 86.12 441 ARG A CA 1
ATOM 3304 C C . ARG A 1 441 ? 5.073 -13.378 -1.904 1.00 86.12 441 ARG A C 1
ATOM 3306 O O . ARG A 1 441 ? 3.847 -13.337 -1.903 1.00 86.12 441 ARG A O 1
ATOM 3313 N N . LEU A 1 442 ? 5.829 -12.603 -2.685 1.00 89.19 442 LEU A N 1
ATOM 3314 C CA . LEU A 1 442 ? 5.282 -11.679 -3.664 1.00 89.19 442 LEU A CA 1
ATOM 3315 C C . LEU A 1 442 ? 4.737 -12.466 -4.860 1.00 89.19 442 LEU A C 1
ATOM 3317 O O . LEU A 1 442 ? 5.453 -13.216 -5.535 1.00 89.19 442 LEU A O 1
ATOM 3321 N N . VAL A 1 443 ? 3.455 -12.255 -5.145 1.00 89.62 443 VAL A N 1
ATOM 3322 C CA . VAL A 1 443 ? 2.808 -12.702 -6.380 1.00 89.62 443 VAL A CA 1
ATOM 3323 C C . VAL A 1 443 ? 2.444 -11.499 -7.235 1.00 89.62 443 VAL A C 1
ATOM 3325 O O . VAL A 1 443 ? 2.078 -10.442 -6.725 1.00 89.62 443 VAL A O 1
ATOM 3328 N N . THR A 1 444 ? 2.548 -11.663 -8.545 1.00 91.06 444 THR A N 1
ATOM 3329 C CA . THR A 1 444 ? 2.137 -10.643 -9.505 1.00 91.06 444 THR A CA 1
ATOM 3330 C C . THR A 1 444 ? 0.625 -10.736 -9.767 1.00 91.06 444 THR A C 1
ATOM 3332 O O . THR A 1 444 ? -0.064 -11.631 -9.261 1.00 91.06 444 THR A O 1
ATOM 3335 N N . THR A 1 445 ? 0.060 -9.818 -10.555 1.00 89.94 445 THR A N 1
ATOM 3336 C CA . THR A 1 445 ? -1.390 -9.827 -10.835 1.00 89.94 445 THR A CA 1
ATOM 3337 C C . THR A 1 445 ? -1.779 -10.880 -11.884 1.00 89.94 445 THR A C 1
ATOM 3339 O O . THR A 1 445 ? -2.937 -11.320 -11.946 1.00 89.94 445 THR A O 1
ATOM 3342 N N . SER A 1 446 ? -0.824 -11.308 -12.707 1.00 95.69 446 SER A N 1
ATOM 3343 C CA . SER A 1 446 ? -1.030 -12.239 -13.811 1.00 95.69 446 SER A CA 1
ATOM 3344 C C . SER A 1 446 ? -1.299 -13.670 -13.362 1.00 95.69 446 SER A C 1
ATOM 3346 O O . SER A 1 446 ? -0.849 -14.140 -12.317 1.00 95.69 446 SER A O 1
ATOM 3348 N N . VAL A 1 447 ? -2.085 -14.366 -14.178 1.00 97.12 447 VAL A N 1
ATOM 3349 C CA . VAL A 1 447 ? -2.415 -15.776 -13.998 1.00 97.12 447 VAL A CA 1
ATOM 3350 C C . VAL A 1 447 ? -1.352 -16.631 -14.688 1.00 97.12 447 VAL A C 1
ATOM 3352 O O . VAL A 1 447 ? -1.132 -16.503 -15.898 1.00 97.12 447 VAL A O 1
ATOM 3355 N N . ALA A 1 448 ? -0.710 -17.507 -13.919 1.00 96.38 448 ALA A N 1
ATOM 3356 C CA . ALA A 1 448 ? 0.349 -18.382 -14.401 1.00 96.38 448 ALA A CA 1
ATOM 3357 C C . ALA A 1 448 ? -0.180 -19.358 -15.462 1.00 96.38 448 ALA A C 1
ATOM 3359 O O . ALA A 1 448 ? -1.214 -20.002 -15.271 1.00 96.38 448 ALA A O 1
ATOM 3360 N N . ASP A 1 449 ? 0.532 -19.442 -16.587 1.00 96.44 449 ASP A N 1
ATOM 3361 C CA . ASP A 1 449 ? 0.257 -20.309 -17.737 1.00 96.44 449 ASP A CA 1
ATOM 3362 C C . ASP A 1 449 ? -1.179 -20.206 -18.280 1.00 96.44 449 ASP A C 1
ATOM 3364 O O . ASP A 1 449 ? -1.720 -21.150 -18.867 1.00 96.44 449 ASP A O 1
ATOM 3368 N N . ALA A 1 450 ? -1.808 -19.039 -18.107 1.00 96.50 450 ALA A N 1
ATOM 3369 C CA . ALA A 1 450 ? -3.155 -18.794 -18.593 1.00 96.50 450 ALA A CA 1
ATOM 3370 C C . ALA A 1 450 ? -3.240 -18.929 -20.116 1.00 96.50 450 ALA A C 1
ATOM 3372 O O . ALA A 1 450 ? -2.318 -18.602 -20.862 1.00 96.50 450 ALA A O 1
ATOM 3373 N N . ARG A 1 451 ? -4.406 -19.347 -20.613 1.00 96.44 451 ARG A N 1
ATOM 3374 C CA . ARG A 1 451 ? -4.671 -19.324 -22.052 1.00 96.44 451 ARG A CA 1
ATOM 3375 C C . ARG A 1 451 ? -4.651 -17.866 -22.553 1.00 96.44 451 ARG A C 1
ATOM 3377 O O . ARG A 1 451 ? -5.418 -17.060 -22.014 1.00 96.44 451 ARG A O 1
ATOM 3384 N N . PRO A 1 452 ? -3.869 -17.534 -23.599 1.00 96.44 452 PRO A N 1
ATOM 3385 C CA . PRO A 1 452 ? -3.898 -16.202 -24.191 1.00 96.44 452 PRO A CA 1
ATOM 3386 C C . PRO A 1 452 ? -5.279 -15.850 -24.758 1.00 96.44 452 PRO A C 1
ATOM 3388 O O . PRO A 1 452 ? -5.963 -16.700 -25.340 1.00 96.44 452 PRO A O 1
ATOM 3391 N N . ALA A 1 453 ? -5.665 -14.586 -24.620 1.00 95.25 453 ALA A N 1
ATOM 3392 C CA . ALA A 1 453 ? -6.786 -13.965 -25.308 1.00 95.25 453 ALA A CA 1
ATOM 3393 C C . ALA A 1 453 ? -6.289 -13.129 -26.493 1.00 95.25 453 ALA A C 1
ATOM 3395 O O . ALA A 1 453 ? -5.319 -12.379 -26.394 1.00 95.25 453 ALA A O 1
ATOM 3396 N N . GLY A 1 454 ? -7.002 -13.228 -27.615 1.00 90.31 454 GLY A N 1
ATOM 3397 C CA . GLY A 1 454 ? -6.648 -12.544 -28.855 1.00 90.31 454 GLY A CA 1
ATOM 3398 C C . GLY A 1 454 ? -5.614 -13.291 -29.703 1.00 90.31 454 GLY A C 1
ATOM 3399 O O . GLY A 1 454 ? -5.252 -14.437 -29.445 1.00 90.31 454 GLY A O 1
ATOM 3400 N N . SER A 1 455 ? -5.182 -12.628 -30.771 1.00 94.75 455 SER A N 1
ATOM 3401 C CA . SER A 1 455 ? -4.206 -13.109 -31.753 1.00 94.75 455 SER A CA 1
ATOM 3402 C C . SER A 1 455 ? -3.569 -11.905 -32.433 1.00 94.75 455 SER A C 1
ATOM 3404 O O . SER A 1 455 ? -4.221 -10.861 -32.515 1.00 94.75 455 SER A O 1
ATOM 3406 N N . ARG A 1 456 ? -2.355 -12.049 -32.976 1.00 97.31 456 ARG A N 1
ATOM 3407 C CA . ARG A 1 456 ? -1.637 -10.954 -33.655 1.00 97.31 456 ARG A CA 1
ATOM 3408 C C . ARG A 1 456 ? -1.595 -9.659 -32.825 1.00 97.31 456 ARG A C 1
ATOM 3410 O O . ARG A 1 456 ? -1.995 -8.590 -33.284 1.00 97.31 456 ARG A O 1
ATOM 3417 N N . LEU A 1 457 ? -1.137 -9.757 -31.586 1.00 98.44 457 LEU A N 1
ATOM 3418 C CA . LEU A 1 457 ? -0.894 -8.626 -30.698 1.00 98.44 457 LEU A CA 1
ATOM 3419 C C . LEU A 1 457 ? 0.436 -7.948 -31.066 1.00 98.44 457 LEU A C 1
ATOM 3421 O O . LEU A 1 457 ? 1.388 -8.657 -31.406 1.00 98.44 457 LEU A O 1
ATOM 3425 N N . PRO A 1 458 ? 0.551 -6.609 -30.979 1.00 98.75 458 PRO A N 1
ATOM 3426 C CA . PRO A 1 458 ? 1.859 -5.964 -31.014 1.00 98.75 458 PRO A CA 1
ATOM 3427 C C . PRO A 1 458 ? 2.750 -6.524 -29.902 1.00 98.75 458 PRO A C 1
ATOM 3429 O O . PRO A 1 458 ? 2.278 -6.719 -28.778 1.00 98.75 458 PRO A O 1
ATOM 3432 N N . LEU A 1 459 ? 4.018 -6.773 -30.216 1.00 98.88 459 LEU A N 1
ATOM 3433 C CA . LEU A 1 459 ? 5.002 -7.280 -29.264 1.00 98.88 459 LEU A CA 1
ATOM 3434 C C . LEU A 1 459 ? 5.877 -6.137 -28.748 1.00 98.88 459 LEU A C 1
ATOM 3436 O O . LEU A 1 459 ? 6.455 -5.399 -29.542 1.00 98.88 459 LEU A O 1
ATOM 3440 N N . VAL A 1 460 ? 6.031 -6.036 -27.432 1.00 98.94 460 VAL A N 1
ATOM 3441 C CA . VAL A 1 460 ? 7.044 -5.186 -26.795 1.00 98.94 460 VAL A CA 1
ATOM 3442 C C . VAL A 1 460 ? 8.090 -6.076 -26.134 1.00 98.94 460 VAL A C 1
ATOM 3444 O O . VAL A 1 460 ? 7.761 -6.921 -25.304 1.00 98.94 460 VAL A O 1
ATOM 3447 N N . VAL A 1 461 ? 9.358 -5.908 -26.497 1.00 98.94 461 VAL A N 1
ATOM 3448 C CA . VAL A 1 461 ? 10.472 -6.550 -25.790 1.00 98.94 461 VAL A CA 1
ATOM 3449 C C . VAL A 1 461 ? 10.940 -5.627 -24.670 1.00 98.94 461 VAL A C 1
ATOM 3451 O O . VAL A 1 461 ? 11.195 -4.451 -24.918 1.00 98.94 461 VAL A O 1
ATOM 3454 N N . LEU A 1 462 ? 11.060 -6.156 -23.454 1.00 98.94 462 LEU A N 1
ATOM 3455 C CA . LEU A 1 462 ? 11.607 -5.443 -22.303 1.00 98.94 462 LEU A CA 1
ATOM 3456 C C . LEU A 1 462 ? 12.963 -6.032 -21.900 1.00 98.94 462 LEU A C 1
ATOM 3458 O O . LEU A 1 462 ? 13.101 -7.252 -21.777 1.00 98.94 462 LEU A O 1
ATOM 3462 N N . SER A 1 463 ? 13.954 -5.167 -21.668 1.00 98.81 463 SER A N 1
ATOM 3463 C CA . SER A 1 463 ? 15.281 -5.545 -21.156 1.00 98.81 463 SER A CA 1
ATOM 3464 C C . SER A 1 463 ? 15.565 -4.838 -19.814 1.00 98.81 463 SER A C 1
ATOM 3466 O O . SER A 1 463 ? 15.434 -3.613 -19.744 1.00 98.81 463 SER A O 1
ATOM 3468 N N . PRO A 1 464 ? 15.921 -5.568 -18.736 1.00 98.50 464 PRO A N 1
ATOM 3469 C CA . PRO A 1 464 ? 16.151 -5.002 -17.399 1.00 98.50 464 PRO A CA 1
ATOM 3470 C C . PRO A 1 464 ? 17.484 -4.248 -17.305 1.00 98.50 464 PRO A C 1
ATOM 3472 O O . PRO A 1 464 ? 18.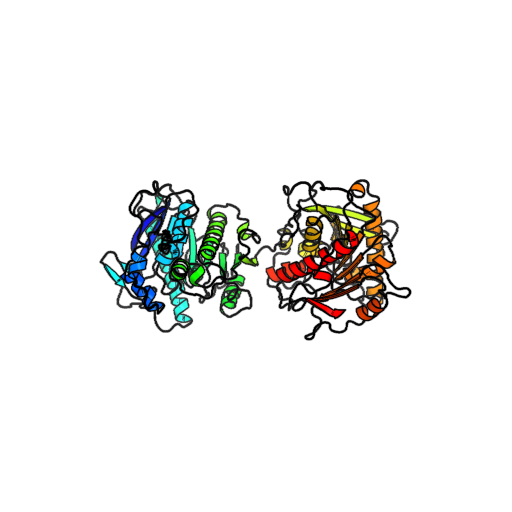314 -4.330 -18.204 1.00 98.50 464 PRO A O 1
ATOM 3475 N N . GLY A 1 465 ? 17.748 -3.566 -16.190 1.00 97.88 465 GLY A N 1
ATOM 3476 C CA . GLY A 1 465 ? 19.064 -2.978 -15.921 1.00 97.88 465 GLY A CA 1
ATOM 3477 C C . GLY A 1 465 ? 20.193 -4.006 -15.763 1.00 97.88 465 GLY A C 1
ATOM 3478 O O . GLY A 1 465 ? 19.967 -5.210 -15.619 1.00 97.88 465 GLY A O 1
ATOM 3479 N N . TYR A 1 466 ? 21.446 -3.543 -15.795 1.00 97.50 466 TYR A N 1
ATOM 3480 C CA . TYR A 1 466 ? 22.595 -4.392 -15.460 1.00 97.50 466 TYR A CA 1
ATOM 3481 C C . TYR A 1 466 ? 22.540 -4.791 -13.981 1.00 97.50 466 TYR A C 1
ATOM 3483 O O . TYR A 1 466 ? 22.087 -4.012 -13.146 1.00 97.50 466 TYR A O 1
ATOM 3491 N N . THR A 1 467 ? 22.970 -6.007 -13.649 1.00 95.31 467 THR A N 1
ATOM 3492 C CA . THR A 1 467 ? 22.805 -6.673 -12.341 1.00 95.31 467 THR A CA 1
ATOM 3493 C C . THR A 1 467 ? 21.363 -7.011 -11.945 1.00 95.31 467 THR A C 1
ATOM 3495 O O . THR A 1 467 ? 21.167 -7.796 -11.022 1.00 95.31 467 THR A O 1
ATOM 3498 N N . LYS A 1 468 ? 20.335 -6.501 -12.634 1.00 95.56 468 LYS A N 1
ATOM 3499 C CA . LYS A 1 468 ? 18.934 -6.694 -12.235 1.00 95.56 468 LYS A CA 1
ATOM 3500 C C . LYS A 1 468 ? 18.270 -7.852 -12.993 1.00 95.56 468 LYS A C 1
ATOM 3502 O O . LYS A 1 468 ? 18.363 -7.906 -14.221 1.00 95.56 468 LYS A O 1
ATOM 3507 N N . PRO A 1 469 ? 17.623 -8.809 -12.294 1.00 95.31 469 PRO A N 1
ATOM 3508 C CA . PRO A 1 469 ? 16.884 -9.886 -12.944 1.00 95.31 469 PRO A CA 1
ATOM 3509 C C . PRO A 1 469 ? 15.727 -9.356 -13.788 1.00 95.31 469 PRO A C 1
ATOM 3511 O O . PRO A 1 469 ? 15.156 -8.311 -13.495 1.00 95.31 469 PRO A O 1
ATOM 3514 N N . ARG A 1 470 ? 15.301 -10.138 -14.786 1.00 95.94 470 ARG A N 1
ATOM 3515 C CA . ARG A 1 470 ? 14.159 -9.786 -15.649 1.00 95.94 470 ARG A CA 1
ATOM 3516 C C . ARG A 1 470 ? 12.894 -9.453 -14.852 1.00 95.94 470 ARG A C 1
ATOM 3518 O O . ARG A 1 470 ? 12.131 -8.608 -15.283 1.00 95.94 470 ARG A O 1
ATOM 3525 N N . ALA A 1 471 ? 12.700 -10.069 -13.682 1.00 96.56 471 ALA A N 1
ATOM 3526 C CA . ALA A 1 471 ? 11.540 -9.840 -12.826 1.00 96.56 471 ALA A CA 1
ATOM 3527 C C . ALA A 1 471 ? 11.354 -8.369 -12.422 1.00 96.56 471 ALA A C 1
ATOM 3529 O O . ALA A 1 471 ? 10.218 -7.977 -12.203 1.00 96.56 471 ALA A O 1
ATOM 3530 N N . THR A 1 472 ? 12.404 -7.537 -12.407 1.00 97.12 472 THR A N 1
ATOM 3531 C CA . THR A 1 472 ? 12.311 -6.144 -11.933 1.00 97.12 472 THR A CA 1
ATOM 3532 C C . THR A 1 472 ? 11.545 -5.193 -12.860 1.00 97.12 472 THR A C 1
ATOM 3534 O O . THR A 1 472 ? 11.486 -3.998 -12.587 1.00 97.12 472 THR A O 1
ATOM 3537 N N . LEU A 1 473 ? 11.017 -5.685 -13.981 1.00 98.50 473 LEU A N 1
ATOM 3538 C CA . LEU A 1 473 ? 10.127 -4.945 -14.882 1.00 98.50 473 LEU A CA 1
ATOM 3539 C C . LEU A 1 473 ? 8.756 -5.634 -15.011 1.00 98.50 473 LEU A C 1
ATOM 3541 O O . LEU A 1 473 ? 8.064 -5.447 -16.016 1.00 98.50 473 LEU A O 1
ATOM 3545 N N . SER A 1 474 ? 8.363 -6.463 -14.038 1.00 98.06 474 SER A N 1
ATOM 3546 C CA . SER A 1 474 ? 7.095 -7.197 -14.089 1.00 98.06 474 SER A CA 1
ATOM 3547 C C . SER A 1 474 ? 5.909 -6.247 -14.000 1.00 98.06 474 SER A C 1
ATOM 3549 O O . SER A 1 474 ? 4.962 -6.416 -14.767 1.00 98.06 474 SER A O 1
ATOM 3551 N N . ALA A 1 475 ? 5.966 -5.212 -13.153 1.00 97.56 475 ALA A N 1
ATOM 3552 C CA . ALA A 1 475 ? 4.865 -4.256 -13.034 1.00 97.56 475 ALA A CA 1
ATOM 3553 C C . ALA A 1 475 ? 4.604 -3.507 -14.353 1.00 97.56 475 ALA A C 1
ATOM 3555 O O . ALA A 1 475 ? 3.445 -3.259 -14.687 1.00 97.56 475 ALA A O 1
ATOM 3556 N N . LEU A 1 476 ? 5.651 -3.178 -15.119 1.00 98.56 476 LEU A N 1
ATOM 3557 C CA . LEU A 1 476 ? 5.528 -2.560 -16.445 1.00 98.56 476 LEU A CA 1
ATOM 3558 C C . LEU A 1 476 ? 5.045 -3.563 -17.507 1.00 98.56 476 LEU A C 1
ATOM 3560 O O . LEU A 1 476 ? 4.223 -3.224 -18.359 1.00 98.56 476 LEU A O 1
ATOM 3564 N N . ALA A 1 477 ? 5.532 -4.806 -17.455 1.00 98.75 477 ALA A N 1
ATOM 3565 C CA . ALA A 1 477 ? 5.131 -5.853 -18.389 1.00 98.75 477 ALA A CA 1
ATOM 3566 C C . ALA A 1 477 ? 3.652 -6.246 -18.233 1.00 98.75 477 ALA A C 1
ATOM 3568 O O . ALA A 1 477 ? 2.955 -6.415 -19.236 1.00 98.75 477 ALA A O 1
ATOM 3569 N N . GLU A 1 478 ? 3.163 -6.363 -16.993 1.00 98.44 478 GLU A N 1
ATOM 3570 C CA . GLU A 1 478 ? 1.747 -6.619 -16.710 1.00 98.44 478 GLU A CA 1
ATOM 3571 C C . GLU A 1 478 ? 0.867 -5.470 -17.192 1.00 98.44 478 GLU A C 1
ATOM 3573 O O . GLU A 1 478 ? -0.191 -5.709 -17.774 1.00 98.44 478 GLU A O 1
ATOM 3578 N N . ASP A 1 479 ? 1.324 -4.234 -17.012 1.00 98.69 479 ASP A N 1
ATOM 3579 C CA . ASP A 1 479 ? 0.583 -3.057 -17.440 1.00 98.69 479 ASP A CA 1
ATOM 3580 C C . ASP A 1 479 ? 0.422 -3.003 -18.966 1.00 98.69 479 ASP A C 1
ATOM 3582 O O . ASP A 1 479 ? -0.703 -2.969 -19.465 1.00 98.69 479 ASP A O 1
ATOM 3586 N N . LEU A 1 480 ? 1.508 -3.153 -19.727 1.00 98.81 480 LEU A N 1
ATOM 3587 C CA . LEU A 1 480 ? 1.443 -3.266 -21.189 1.00 98.81 480 LEU A CA 1
ATOM 3588 C C . LEU A 1 480 ? 0.542 -4.431 -21.637 1.00 98.81 480 LEU A C 1
ATOM 3590 O O . LEU A 1 480 ? -0.296 -4.287 -22.533 1.00 98.81 480 LEU A O 1
ATOM 3594 N N . ALA A 1 481 ? 0.671 -5.601 -21.008 1.00 98.69 481 ALA A N 1
ATOM 3595 C CA . ALA A 1 481 ? -0.149 -6.755 -21.357 1.00 98.69 481 ALA A CA 1
ATOM 3596 C C . ALA A 1 481 ? -1.645 -6.508 -21.103 1.00 98.69 481 ALA A C 1
ATOM 3598 O O . ALA A 1 481 ? -2.475 -6.875 -21.940 1.00 98.69 481 ALA A O 1
ATOM 3599 N N . SER A 1 482 ? -1.992 -5.824 -20.010 1.00 98.44 482 SER A N 1
ATOM 3600 C CA . SER A 1 482 ? -3.376 -5.438 -19.704 1.00 98.44 482 SER A CA 1
ATOM 3601 C C . SER A 1 482 ? -3.968 -4.469 -20.735 1.00 98.44 482 SER A C 1
ATOM 3603 O O . SER A 1 482 ? -5.172 -4.495 -20.971 1.00 98.44 482 SER A O 1
ATOM 3605 N N . HIS A 1 483 ? -3.128 -3.704 -21.442 1.00 98.06 483 HIS A N 1
ATOM 3606 C CA . HIS A 1 483 ? -3.525 -2.835 -22.554 1.00 98.06 483 HIS A CA 1
ATOM 3607 C C . HIS A 1 483 ? -3.524 -3.546 -23.912 1.00 98.06 483 HIS A C 1
ATOM 3609 O O . HIS A 1 483 ? -3.687 -2.911 -24.954 1.00 98.06 483 HIS A O 1
ATOM 3615 N N . GLY A 1 484 ? -3.338 -4.867 -23.968 1.00 97.88 484 GLY A N 1
ATOM 3616 C CA . GLY A 1 484 ? -3.438 -5.636 -25.212 1.00 97.88 484 GLY A CA 1
ATOM 3617 C C . GLY A 1 484 ? -2.119 -5.903 -25.939 1.00 97.88 484 GLY A C 1
ATOM 3618 O O . GLY A 1 484 ? -2.159 -6.279 -27.110 1.00 97.88 484 GLY A O 1
ATOM 3619 N N . TYR A 1 485 ? -0.967 -5.693 -25.299 1.00 98.75 485 TYR A N 1
ATOM 3620 C CA . TYR A 1 485 ? 0.337 -6.062 -25.859 1.00 98.75 485 TYR A CA 1
ATOM 3621 C C . TYR A 1 485 ? 0.699 -7.515 -25.529 1.00 98.75 485 TYR A C 1
ATOM 3623 O O . TYR A 1 485 ? 0.376 -8.021 -24.458 1.00 98.75 485 TYR A O 1
ATOM 3631 N N . ALA A 1 486 ? 1.415 -8.190 -26.427 1.00 98.69 486 ALA A N 1
ATOM 3632 C CA . ALA A 1 486 ? 2.293 -9.274 -26.001 1.00 98.69 486 ALA A CA 1
ATOM 3633 C C . ALA A 1 486 ? 3.599 -8.640 -25.504 1.00 98.69 486 ALA A C 1
ATOM 3635 O O . ALA A 1 486 ? 4.105 -7.711 -26.133 1.00 98.69 486 ALA A O 1
ATOM 3636 N N . VAL A 1 487 ? 4.157 -9.124 -24.399 1.00 98.88 487 VAL A N 1
ATOM 3637 C CA . VAL A 1 487 ? 5.399 -8.589 -23.829 1.00 98.88 487 VAL A CA 1
ATOM 3638 C C . VAL A 1 487 ? 6.392 -9.720 -23.615 1.00 98.88 487 VAL A C 1
ATOM 3640 O O . VAL A 1 487 ? 6.045 -10.737 -23.018 1.00 98.88 487 VAL A O 1
ATOM 3643 N N . ALA A 1 488 ? 7.624 -9.548 -24.094 1.00 98.88 488 ALA A N 1
ATOM 3644 C CA . ALA A 1 488 ? 8.730 -10.473 -23.868 1.00 98.88 488 ALA A CA 1
ATOM 3645 C C . ALA A 1 488 ? 9.803 -9.805 -23.007 1.00 98.88 488 ALA A C 1
ATOM 3647 O O . ALA A 1 488 ? 10.554 -8.959 -23.483 1.00 98.88 488 ALA A O 1
ATOM 3648 N N . LEU A 1 489 ? 9.873 -10.193 -21.736 1.00 98.75 489 LEU A N 1
ATOM 3649 C CA . LEU A 1 489 ? 10.807 -9.648 -20.758 1.00 98.75 489 LEU A CA 1
ATOM 3650 C C . LEU A 1 489 ? 12.029 -10.565 -20.632 1.00 98.75 489 LEU A C 1
ATOM 3652 O O . LEU A 1 489 ? 11.922 -11.696 -20.150 1.00 98.75 489 LEU A O 1
ATOM 3656 N N . VAL A 1 490 ? 13.179 -10.096 -21.119 1.00 98.81 490 VAL A N 1
ATOM 3657 C CA . VAL A 1 490 ? 14.369 -10.923 -21.378 1.00 98.81 490 VAL A CA 1
ATOM 3658 C C . VAL A 1 490 ? 15.335 -10.913 -20.193 1.00 98.81 490 VAL A C 1
ATOM 3660 O O . VAL A 1 490 ? 15.799 -9.866 -19.751 1.00 98.81 490 VAL A O 1
ATOM 3663 N N . GLY A 1 491 ? 15.678 -12.097 -19.691 1.00 97.94 491 GLY A N 1
ATOM 3664 C CA . GLY A 1 491 ? 16.766 -12.320 -18.743 1.00 97.94 491 GLY A CA 1
ATOM 3665 C C . GLY A 1 491 ? 18.062 -12.650 -19.471 1.00 97.94 491 GLY A C 1
ATOM 3666 O O . GLY A 1 491 ? 18.210 -13.748 -20.008 1.00 97.94 491 GLY A O 1
ATOM 3667 N N . HIS A 1 492 ? 18.998 -11.703 -19.464 1.00 98.38 492 HIS A N 1
ATOM 3668 C CA . HIS A 1 492 ? 20.332 -11.874 -20.034 1.00 98.38 492 HIS A CA 1
ATOM 3669 C C . HIS A 1 492 ? 21.230 -12.618 -19.038 1.00 98.38 492 HIS A C 1
ATOM 3671 O O . HIS A 1 492 ? 21.596 -12.081 -17.989 1.00 98.38 492 HIS A O 1
ATOM 3677 N N . THR A 1 493 ? 21.514 -13.888 -19.330 1.00 97.88 493 THR A N 1
ATOM 3678 C CA . THR A 1 493 ? 22.226 -14.798 -18.421 1.00 97.88 493 THR A CA 1
ATOM 3679 C C . THR A 1 493 ? 23.620 -14.269 -18.085 1.00 97.88 493 THR A C 1
ATOM 3681 O O . THR A 1 493 ? 24.302 -13.705 -18.939 1.00 97.88 493 THR A O 1
ATOM 3684 N N . TYR A 1 494 ? 24.040 -14.450 -16.832 1.00 97.81 494 TYR A N 1
ATOM 3685 C CA . TYR A 1 494 ? 25.316 -13.983 -16.280 1.00 97.81 494 TYR A CA 1
ATOM 3686 C C . TYR A 1 494 ? 25.500 -12.467 -16.128 1.00 97.81 494 TYR A C 1
ATOM 3688 O O . TYR A 1 494 ? 26.559 -12.051 -15.670 1.00 97.81 494 TYR A O 1
ATOM 3696 N N . GLU A 1 495 ? 24.478 -11.661 -16.428 1.00 97.75 495 GLU A N 1
ATOM 3697 C CA . GLU A 1 495 ? 24.510 -10.189 -16.320 1.00 97.75 495 GLU A CA 1
ATOM 3698 C C . GLU A 1 495 ? 23.653 -9.641 -15.170 1.00 97.75 495 GLU A C 1
ATOM 3700 O O . GLU A 1 495 ? 23.444 -8.431 -15.060 1.00 97.75 495 GLU A O 1
ATOM 3705 N N . ASN A 1 496 ? 23.099 -10.528 -14.344 1.00 95.06 496 ASN A N 1
ATOM 3706 C CA . ASN A 1 496 ? 22.199 -10.203 -13.244 1.00 95.06 496 ASN A CA 1
ATOM 3707 C C . ASN A 1 496 ? 22.547 -10.990 -11.973 1.00 95.06 496 ASN A C 1
ATOM 3709 O O . ASN A 1 496 ? 23.312 -11.951 -12.041 1.00 95.06 496 ASN A O 1
ATOM 3713 N N . THR A 1 497 ? 21.994 -10.588 -10.823 1.00 92.69 497 THR A N 1
ATOM 3714 C CA . THR A 1 497 ? 22.242 -11.250 -9.526 1.00 92.69 497 THR A CA 1
ATOM 3715 C C . THR A 1 497 ? 21.919 -12.744 -9.531 1.00 92.69 497 THR A C 1
ATOM 3717 O O . THR A 1 497 ? 22.512 -13.495 -8.758 1.00 92.69 497 THR A O 1
ATOM 3720 N N . GLY A 1 498 ? 21.014 -13.199 -10.398 1.00 90.06 498 GLY A N 1
ATOM 3721 C CA . GLY A 1 498 ? 20.602 -14.589 -10.431 1.00 90.06 498 GLY A CA 1
ATOM 3722 C C . GLY A 1 498 ? 19.545 -14.900 -11.477 1.00 90.06 498 GLY A C 1
ATOM 3723 O O . GLY A 1 498 ? 18.540 -14.200 -11.591 1.00 90.06 498 GLY A O 1
ATOM 3724 N N . THR A 1 499 ? 19.741 -15.995 -12.208 1.00 95.19 499 THR A N 1
ATOM 3725 C CA . THR A 1 499 ? 18.732 -16.577 -13.101 1.00 95.19 499 THR A CA 1
ATOM 3726 C C . THR A 1 499 ? 18.575 -18.066 -12.809 1.00 95.19 499 THR A C 1
ATOM 3728 O O . THR A 1 499 ? 19.539 -18.830 -12.919 1.00 95.19 499 THR A O 1
ATOM 3731 N N . SER A 1 500 ? 17.358 -18.485 -12.453 1.00 96.06 500 SER A N 1
ATOM 3732 C CA . SER A 1 500 ? 17.002 -19.901 -12.309 1.00 96.06 500 SER A CA 1
ATOM 3733 C C . SER A 1 500 ? 16.566 -20.514 -13.643 1.00 96.06 500 SER A C 1
ATOM 3735 O O . SER A 1 500 ? 15.735 -19.948 -14.357 1.00 96.06 500 SER A O 1
ATOM 3737 N N . PHE A 1 501 ? 17.085 -21.702 -13.950 1.00 96.62 501 PHE A N 1
ATOM 3738 C CA . PHE A 1 501 ? 16.759 -22.478 -15.146 1.00 96.62 501 PHE A CA 1
ATOM 3739 C C . PHE A 1 501 ? 15.830 -23.665 -14.837 1.00 96.62 501 PHE A C 1
ATOM 3741 O O . PHE A 1 501 ? 15.791 -24.140 -13.698 1.00 96.62 501 PHE A O 1
ATOM 3748 N N . PRO A 1 502 ? 15.091 -24.188 -15.840 1.00 93.88 502 PRO A N 1
ATOM 3749 C CA . PRO A 1 502 ? 14.174 -25.317 -15.646 1.00 93.88 502 PRO A CA 1
ATOM 3750 C C . PRO A 1 502 ? 14.840 -26.617 -15.169 1.00 93.88 502 PRO A C 1
ATOM 3752 O O . PRO A 1 502 ? 14.173 -27.462 -14.583 1.00 93.88 502 PRO A O 1
ATOM 3755 N N . ASP A 1 503 ? 16.140 -26.783 -15.418 1.00 93.19 503 ASP A N 1
ATOM 3756 C CA . ASP A 1 503 ? 16.950 -27.923 -14.966 1.00 93.19 503 ASP A CA 1
ATOM 3757 C C . ASP A 1 503 ? 17.390 -27.805 -13.490 1.00 93.19 503 ASP A C 1
ATOM 3759 O O . ASP A 1 503 ? 18.110 -28.667 -12.988 1.00 93.19 503 ASP A O 1
ATOM 3763 N N . GLY A 1 504 ? 16.967 -26.747 -12.788 1.00 92.06 504 GLY A N 1
ATOM 3764 C CA . GLY A 1 504 ? 17.342 -26.454 -11.405 1.00 92.06 504 GLY A CA 1
ATOM 3765 C C . GLY A 1 504 ? 18.668 -25.704 -11.263 1.00 92.06 504 GLY A C 1
ATOM 3766 O O . GLY A 1 504 ? 19.038 -25.333 -10.147 1.00 92.06 504 GLY A O 1
ATOM 3767 N N . ARG A 1 505 ? 19.384 -25.438 -12.362 1.00 95.12 505 ARG A N 1
ATOM 3768 C CA . ARG A 1 505 ? 20.620 -24.653 -12.331 1.00 95.12 505 ARG A CA 1
ATOM 3769 C C . ARG A 1 505 ? 20.324 -23.193 -12.010 1.00 95.12 505 ARG A C 1
ATOM 3771 O O . ARG A 1 505 ? 19.346 -22.610 -12.476 1.00 95.12 505 ARG A O 1
ATOM 3778 N N . PHE A 1 506 ? 21.227 -22.586 -11.252 1.00 96.31 506 PHE A N 1
ATOM 3779 C CA . PHE A 1 506 ? 21.221 -21.163 -10.947 1.00 96.31 506 PHE A CA 1
ATOM 3780 C C . PHE A 1 506 ? 22.488 -20.517 -11.510 1.00 96.31 506 PHE A C 1
ATOM 3782 O O . PHE A 1 506 ? 23.597 -20.964 -11.216 1.00 96.31 506 PHE A O 1
ATOM 3789 N N . ALA A 1 507 ? 22.326 -19.491 -12.341 1.00 96.19 507 ALA A N 1
ATOM 3790 C CA . ALA A 1 507 ? 23.428 -18.710 -12.893 1.00 96.19 507 ALA A CA 1
ATOM 3791 C C . ALA A 1 507 ? 23.510 -17.352 -12.187 1.00 96.19 507 ALA A C 1
ATOM 3793 O O . ALA A 1 507 ? 22.586 -16.550 -12.311 1.00 96.19 507 ALA A O 1
ATOM 3794 N N . GLY A 1 508 ? 24.605 -17.104 -11.462 1.00 94.81 508 GLY A N 1
ATOM 3795 C CA . GLY A 1 508 ? 24.925 -15.788 -10.890 1.00 94.81 508 GLY A CA 1
ATOM 3796 C C . GLY A 1 508 ? 25.525 -14.825 -11.922 1.00 94.81 508 GLY A C 1
ATOM 3797 O O . GLY A 1 508 ? 25.522 -15.108 -13.117 1.00 94.81 508 GLY A O 1
ATOM 3798 N N . CYS A 1 509 ? 26.089 -13.704 -11.471 1.00 95.62 509 CYS A N 1
ATOM 3799 C CA . CYS A 1 509 ? 26.606 -12.650 -12.348 1.00 95.62 509 CYS A CA 1
ATOM 3800 C C . CYS A 1 509 ? 28.077 -12.866 -12.761 1.00 95.62 509 CYS A C 1
ATOM 3802 O O . CYS A 1 509 ? 28.970 -12.219 -12.221 1.00 95.62 509 CYS A O 1
ATOM 3804 N N . ALA A 1 510 ? 28.368 -13.744 -13.727 1.00 96.50 510 ALA A N 1
ATOM 3805 C CA . ALA A 1 510 ? 29.759 -13.936 -14.172 1.00 96.50 510 ALA A CA 1
ATOM 3806 C C . ALA A 1 510 ? 30.369 -12.663 -14.793 1.00 96.50 510 ALA A C 1
ATOM 3808 O O . ALA A 1 510 ? 31.573 -12.441 -14.688 1.00 96.50 510 ALA A O 1
ATOM 3809 N N . SER A 1 511 ? 29.554 -11.793 -15.401 1.00 96.50 511 SER A N 1
ATOM 3810 C CA . SER A 1 511 ? 30.034 -10.518 -15.943 1.00 96.50 511 SER A CA 1
ATOM 3811 C C . SER A 1 511 ? 30.402 -9.500 -14.858 1.00 96.50 511 SER A C 1
ATOM 3813 O O . SER A 1 511 ? 31.084 -8.526 -15.161 1.00 96.50 511 SER A O 1
ATOM 3815 N N . CYS A 1 512 ? 29.960 -9.691 -13.608 1.00 94.31 512 CYS A N 1
ATOM 3816 C CA . CYS A 1 512 ? 30.275 -8.786 -12.501 1.00 94.31 512 CYS A CA 1
ATOM 3817 C C . CYS A 1 512 ? 31.751 -8.852 -12.085 1.00 94.31 512 CYS A C 1
ATOM 3819 O O . CYS A 1 512 ? 32.252 -7.888 -11.519 1.00 94.31 512 CYS A O 1
ATOM 3821 N N . GLU A 1 513 ? 32.451 -9.933 -12.432 1.00 92.56 513 GLU A N 1
ATOM 3822 C CA . GLU A 1 513 ? 33.886 -10.112 -12.173 1.00 92.56 513 GLU A CA 1
ATOM 3823 C C . GLU A 1 513 ? 34.778 -9.498 -13.273 1.00 92.56 513 GLU A C 1
ATOM 3825 O O . GLU A 1 513 ? 36.006 -9.515 -13.179 1.00 92.56 513 GLU A O 1
ATOM 3830 N N . VAL A 1 514 ? 34.179 -8.983 -14.353 1.00 93.94 514 VAL A N 1
ATOM 3831 C CA . VAL A 1 514 ? 34.898 -8.381 -15.486 1.00 93.94 514 VAL A CA 1
ATOM 3832 C C . VAL A 1 514 ? 35.054 -6.871 -15.254 1.00 93.94 514 VAL A C 1
ATOM 3834 O O . VAL A 1 514 ? 34.084 -6.244 -14.840 1.00 93.94 514 VAL A O 1
ATOM 3837 N N . PRO A 1 515 ? 36.213 -6.251 -15.562 1.00 94.06 515 PRO A N 1
ATOM 3838 C CA . PRO A 1 515 ? 36.385 -4.801 -15.441 1.00 94.06 515 PRO A CA 1
ATOM 3839 C C . PRO A 1 515 ? 35.353 -3.992 -16.248 1.00 94.06 515 PRO A C 1
ATOM 3841 O O . PRO A 1 515 ? 35.200 -4.198 -17.451 1.00 94.06 515 PRO A O 1
ATOM 3844 N N . HIS A 1 516 ? 34.682 -3.037 -15.597 1.00 94.75 516 HIS A N 1
ATOM 3845 C CA . HIS A 1 516 ? 33.624 -2.195 -16.181 1.00 94.75 516 HIS A CA 1
ATOM 3846 C C . HIS A 1 516 ? 34.172 -0.975 -16.932 1.00 94.75 516 HIS A C 1
ATOM 3848 O O . HIS A 1 516 ? 33.916 0.170 -16.561 1.00 94.75 516 HIS A O 1
ATOM 3854 N N . ASP A 1 517 ? 34.939 -1.213 -17.992 1.00 94.31 517 ASP A N 1
ATOM 3855 C CA . ASP A 1 517 ? 35.419 -0.162 -18.894 1.00 94.31 517 ASP A CA 1
ATOM 3856 C C . ASP A 1 517 ? 34.458 0.098 -20.082 1.00 94.31 517 ASP A C 1
ATOM 3858 O O . ASP A 1 517 ? 33.331 -0.411 -20.159 1.00 94.31 517 ASP A O 1
ATOM 3862 N N . ALA A 1 518 ? 34.883 0.940 -21.030 1.00 92.25 518 ALA A N 1
ATOM 3863 C CA . ALA A 1 518 ? 34.099 1.231 -22.231 1.00 92.25 518 ALA A CA 1
ATOM 3864 C C . ALA A 1 518 ? 33.871 -0.024 -23.096 1.00 92.25 518 ALA A C 1
ATOM 3866 O O . ALA A 1 518 ? 32.771 -0.222 -23.617 1.00 92.25 518 ALA A O 1
ATOM 3867 N N . ALA A 1 519 ? 34.872 -0.907 -23.199 1.00 96.31 519 ALA A N 1
ATOM 3868 C CA . ALA A 1 519 ? 34.771 -2.136 -23.978 1.00 96.31 519 ALA A CA 1
ATOM 3869 C C . ALA A 1 519 ? 33.769 -3.116 -23.353 1.00 96.31 519 ALA A C 1
ATOM 3871 O O . ALA A 1 519 ? 33.009 -3.762 -24.080 1.00 96.31 519 ALA A O 1
ATOM 3872 N N . PHE A 1 520 ? 33.702 -3.184 -22.019 1.00 97.44 520 PHE A N 1
ATOM 3873 C CA . PHE A 1 520 ? 32.654 -3.915 -21.310 1.00 97.44 520 PHE A CA 1
ATOM 3874 C C . PHE A 1 520 ? 31.263 -3.406 -21.694 1.00 97.44 520 PHE A C 1
ATOM 3876 O O . PHE A 1 520 ? 30.398 -4.198 -22.072 1.00 97.44 520 PHE A O 1
ATOM 3883 N N . SER A 1 521 ? 31.056 -2.089 -21.642 1.00 96.62 521 SER A N 1
ATOM 3884 C CA . SER A 1 521 ? 29.747 -1.481 -21.905 1.00 96.62 521 SER A CA 1
ATOM 3885 C C . SER A 1 521 ? 29.299 -1.684 -23.357 1.00 96.62 521 SER A C 1
ATOM 3887 O O . SER A 1 521 ? 28.138 -2.015 -23.611 1.00 96.62 521 SER A O 1
ATOM 3889 N N . GLU A 1 522 ? 30.219 -1.571 -24.318 1.00 96.94 522 GLU A N 1
ATOM 3890 C CA . GLU A 1 522 ? 29.945 -1.888 -25.723 1.00 96.94 522 GLU A CA 1
ATOM 3891 C C . GLU A 1 522 ? 29.620 -3.372 -25.931 1.00 96.94 522 GLU A C 1
ATOM 3893 O O . GLU A 1 522 ? 28.652 -3.707 -26.622 1.00 96.94 522 GLU A O 1
ATOM 3898 N N . LYS A 1 523 ? 30.405 -4.270 -25.319 1.00 97.75 523 LYS A N 1
ATOM 3899 C CA . LYS A 1 523 ? 30.184 -5.719 -25.388 1.00 97.75 523 LYS A CA 1
ATOM 3900 C C . LYS A 1 523 ? 28.824 -6.101 -24.808 1.00 97.75 523 LYS A C 1
ATOM 3902 O O . LYS A 1 523 ? 28.108 -6.882 -25.432 1.00 97.75 523 LYS A O 1
ATOM 3907 N N . LEU A 1 524 ? 28.457 -5.522 -23.665 1.00 98.44 524 LEU A N 1
ATOM 3908 C CA . LEU A 1 524 ? 27.162 -5.713 -23.017 1.00 98.44 524 LEU A CA 1
ATOM 3909 C C . LEU A 1 524 ? 26.017 -5.311 -23.955 1.00 98.44 524 LEU A C 1
ATOM 3911 O O . LEU A 1 524 ? 25.160 -6.134 -24.270 1.00 98.44 524 LEU A O 1
ATOM 3915 N N . GLN A 1 525 ? 26.032 -4.076 -24.466 1.00 98.38 525 GLN A N 1
ATOM 3916 C CA . GLN A 1 525 ? 24.934 -3.547 -25.283 1.00 98.38 525 GLN A CA 1
ATOM 3917 C C . GLN A 1 525 ? 24.779 -4.286 -26.621 1.00 98.38 525 GLN A C 1
ATOM 3919 O O . GLN A 1 525 ? 23.661 -4.594 -27.041 1.00 98.38 525 GLN A O 1
ATOM 3924 N N . ARG A 1 526 ? 25.889 -4.642 -27.285 1.00 98.31 526 ARG A N 1
ATOM 3925 C CA . ARG A 1 526 ? 25.848 -5.453 -28.518 1.00 98.31 526 ARG A CA 1
ATOM 3926 C C . ARG A 1 526 ? 25.415 -6.895 -28.248 1.00 98.31 526 ARG A C 1
ATOM 3928 O O . ARG A 1 526 ? 24.671 -7.461 -29.046 1.00 98.31 526 ARG A O 1
ATOM 3935 N N . GLY A 1 527 ? 25.853 -7.479 -27.132 1.00 98.38 527 GLY A N 1
ATOM 3936 C CA . GLY A 1 527 ? 25.442 -8.816 -26.703 1.00 98.38 527 GLY A CA 1
ATOM 3937 C C . GLY A 1 527 ? 23.933 -8.899 -26.486 1.00 98.38 527 GLY A C 1
ATOM 3938 O O . GLY A 1 527 ? 23.281 -9.789 -27.033 1.00 98.38 527 GLY A O 1
ATOM 3939 N N . ARG A 1 528 ? 23.360 -7.910 -25.792 1.00 98.69 528 ARG A N 1
ATOM 3940 C CA . ARG A 1 528 ? 21.910 -7.811 -25.584 1.00 98.69 528 ARG A CA 1
ATOM 3941 C C . ARG A 1 528 ? 21.130 -7.601 -26.879 1.00 98.69 528 ARG A C 1
ATOM 3943 O O . ARG A 1 528 ? 20.073 -8.204 -27.035 1.00 98.69 528 ARG A O 1
ATOM 3950 N N . ALA A 1 529 ? 21.661 -6.831 -27.830 1.00 98.75 529 ALA A N 1
ATOM 3951 C CA . ALA A 1 529 ? 21.052 -6.688 -29.154 1.00 98.75 529 ALA A CA 1
ATOM 3952 C C . ALA A 1 529 ? 20.968 -8.019 -29.921 1.00 98.75 529 ALA A C 1
ATOM 3954 O O . ALA A 1 529 ? 19.934 -8.340 -30.518 1.00 98.75 529 ALA A O 1
ATOM 3955 N N . ALA A 1 530 ? 22.029 -8.826 -29.863 1.00 98.81 530 ALA A N 1
ATOM 3956 C CA . ALA A 1 530 ? 22.029 -10.168 -30.441 1.00 98.81 530 ALA A CA 1
ATOM 3957 C C . ALA A 1 530 ? 21.061 -11.111 -29.702 1.00 98.81 530 ALA A C 1
ATOM 3959 O O . ALA A 1 530 ? 20.335 -11.870 -30.344 1.00 98.81 530 ALA A O 1
ATOM 3960 N N . ASP A 1 531 ? 20.994 -11.024 -28.371 1.00 98.88 531 ASP A N 1
ATOM 3961 C CA . ASP A 1 531 ? 20.040 -11.787 -27.562 1.00 98.88 531 ASP A CA 1
ATOM 3962 C C . ASP A 1 531 ? 18.588 -11.462 -27.929 1.00 98.88 531 ASP A C 1
ATOM 3964 O O . ASP A 1 531 ? 17.797 -12.378 -28.146 1.00 98.88 531 ASP A O 1
ATOM 3968 N N . VAL A 1 532 ? 18.230 -10.181 -28.058 1.00 98.88 532 VAL A N 1
ATOM 3969 C CA . VAL A 1 532 ? 16.871 -9.775 -28.450 1.00 98.88 532 VAL A CA 1
ATOM 3970 C C . VAL A 1 532 ? 16.536 -10.253 -29.861 1.00 98.88 532 VAL A C 1
ATOM 3972 O O . VAL A 1 532 ? 15.449 -10.788 -30.066 1.00 98.88 532 VAL A O 1
ATOM 3975 N N . SER A 1 533 ? 17.463 -10.138 -30.813 1.00 98.81 533 SER A N 1
ATOM 3976 C CA . SER A 1 533 ? 17.253 -10.639 -32.182 1.00 98.81 533 SER A CA 1
ATOM 3977 C C . SER A 1 533 ? 16.946 -12.145 -32.184 1.00 98.81 533 SER A C 1
ATOM 3979 O O . SER A 1 533 ? 15.991 -12.588 -32.825 1.00 98.81 533 SER A O 1
ATOM 3981 N N . PHE A 1 534 ? 17.681 -12.922 -31.381 1.00 98.88 534 PHE A N 1
ATOM 3982 C CA . PHE A 1 534 ? 17.443 -14.357 -31.206 1.00 98.88 534 PHE A CA 1
ATOM 3983 C C . PHE A 1 534 ? 16.110 -14.670 -30.497 1.00 98.88 534 PHE A C 1
ATOM 3985 O O . PHE A 1 534 ? 15.413 -15.621 -30.865 1.00 98.88 534 PHE A O 1
ATOM 3992 N N . VAL A 1 535 ? 15.715 -13.872 -29.498 1.00 98.88 535 VAL A N 1
ATOM 3993 C CA . VAL A 1 535 ? 14.396 -13.988 -28.850 1.00 98.88 535 VAL A CA 1
ATOM 3994 C C . VAL A 1 535 ? 13.283 -13.740 -29.867 1.00 98.88 535 VAL A C 1
ATOM 3996 O O . VAL A 1 535 ? 12.333 -14.521 -29.927 1.00 98.88 535 VAL A O 1
ATOM 3999 N N . LEU A 1 536 ? 13.405 -12.698 -30.694 1.00 98.81 536 LEU A N 1
ATOM 4000 C CA . LEU A 1 536 ? 12.439 -12.402 -31.750 1.00 98.81 536 LEU A CA 1
ATOM 4001 C C . LEU A 1 536 ? 12.344 -13.564 -32.740 1.00 98.81 536 LEU A C 1
ATOM 4003 O O . LEU A 1 536 ? 11.235 -14.034 -32.986 1.00 98.81 536 LEU A O 1
ATOM 4007 N N . ASP A 1 537 ? 13.473 -14.096 -33.218 1.00 98.56 537 ASP A N 1
ATOM 4008 C CA . ASP A 1 537 ? 13.489 -15.287 -34.078 1.00 98.56 537 ASP A CA 1
ATOM 4009 C C . ASP A 1 537 ? 12.763 -16.466 -33.428 1.00 98.56 537 ASP A C 1
ATOM 4011 O O . ASP A 1 537 ? 11.895 -17.087 -34.045 1.00 98.56 537 ASP A O 1
ATOM 4015 N N . SER A 1 538 ? 13.071 -16.748 -32.166 1.00 98.50 538 SER A N 1
ATOM 4016 C CA . SER A 1 538 ? 12.489 -17.870 -31.433 1.00 98.50 538 SER A CA 1
ATOM 4017 C C . SER A 1 538 ? 10.975 -17.728 -31.254 1.00 98.50 538 SER A C 1
ATOM 4019 O O . SER A 1 538 ? 10.229 -18.696 -31.422 1.00 98.50 538 SER A O 1
ATOM 4021 N N . LEU A 1 539 ? 10.494 -16.527 -30.924 1.00 98.38 539 LEU A N 1
ATOM 4022 C CA . LEU A 1 539 ? 9.077 -16.277 -30.664 1.00 98.38 539 LEU A CA 1
ATOM 4023 C C . LEU A 1 539 ? 8.255 -16.191 -31.956 1.00 98.38 539 LEU A C 1
ATOM 4025 O O . LEU A 1 539 ? 7.180 -16.792 -32.019 1.00 98.38 539 LEU A O 1
ATOM 4029 N N . THR A 1 540 ? 8.748 -15.510 -32.996 1.00 97.56 540 THR A N 1
ATOM 4030 C CA . THR A 1 540 ? 7.988 -15.313 -34.245 1.00 97.56 540 THR A CA 1
ATOM 4031 C C . THR A 1 540 ? 7.962 -16.542 -35.149 1.00 97.56 540 THR A C 1
ATOM 4033 O O . THR A 1 540 ? 7.107 -16.618 -36.027 1.00 97.56 540 THR A O 1
ATOM 4036 N N . HIS A 1 541 ? 8.848 -17.520 -34.935 1.00 96.56 541 HIS A N 1
ATOM 4037 C CA . HIS A 1 541 ? 8.817 -18.809 -35.641 1.00 96.56 541 HIS A CA 1
ATOM 4038 C C . HIS A 1 541 ? 8.232 -19.954 -34.795 1.00 96.56 541 HIS A C 1
ATOM 4040 O O . HIS A 1 541 ? 8.012 -21.058 -35.300 1.00 96.56 541 HIS A O 1
ATOM 4046 N N . SER A 1 542 ? 7.945 -19.716 -33.512 1.00 96.44 542 SER A N 1
ATOM 4047 C CA . SER A 1 542 ? 7.351 -20.721 -32.629 1.00 96.44 542 SER A CA 1
ATOM 4048 C C . SER A 1 542 ? 5.914 -21.041 -33.032 1.00 96.44 542 SER A C 1
ATOM 4050 O O . SER A 1 542 ? 5.060 -20.160 -33.066 1.00 96.44 542 SER A O 1
ATOM 4052 N N . LYS A 1 543 ? 5.587 -22.329 -33.199 1.00 95.69 543 LYS A N 1
ATOM 4053 C CA . LYS A 1 543 ? 4.194 -22.773 -33.418 1.00 95.69 543 LYS A CA 1
ATOM 4054 C C . LYS A 1 543 ? 3.247 -22.348 -32.289 1.00 95.69 543 LYS A C 1
ATOM 4056 O O . LYS A 1 543 ? 2.058 -22.179 -32.535 1.00 95.69 543 LYS A O 1
ATOM 4061 N N . LYS A 1 544 ? 3.765 -22.201 -31.064 1.00 94.31 544 LYS A N 1
ATOM 4062 C CA . LYS A 1 544 ? 2.982 -21.815 -29.883 1.00 94.31 544 LYS A CA 1
ATOM 4063 C C . LYS A 1 544 ? 2.740 -20.305 -29.828 1.00 94.31 544 LYS A C 1
ATOM 4065 O O . LYS A 1 544 ? 1.631 -19.889 -29.518 1.00 94.31 544 LYS A O 1
ATOM 4070 N N . TRP A 1 545 ? 3.764 -19.500 -30.121 1.00 96.38 545 TRP A N 1
ATOM 4071 C CA . TRP A 1 545 ? 3.743 -18.055 -29.855 1.00 96.38 545 TRP A CA 1
ATOM 4072 C C . TRP A 1 545 ? 3.547 -17.190 -31.100 1.00 96.38 545 TRP A C 1
ATOM 4074 O O . TRP A 1 545 ? 2.936 -16.129 -30.997 1.00 96.38 545 TRP A O 1
ATOM 4084 N N . ALA A 1 546 ? 3.964 -17.650 -32.281 1.00 97.31 546 ALA A N 1
ATOM 4085 C CA . ALA A 1 546 ? 3.811 -16.898 -33.523 1.00 97.31 546 ALA A CA 1
ATOM 4086 C C . ALA A 1 546 ? 2.352 -16.501 -33.829 1.00 97.31 546 ALA A C 1
ATOM 4088 O O . ALA A 1 546 ? 2.141 -15.358 -34.224 1.00 97.31 546 ALA A O 1
ATOM 4089 N N . PRO A 1 547 ? 1.319 -17.343 -33.593 1.00 97.56 547 PRO A N 1
ATOM 4090 C CA . PRO A 1 547 ? -0.072 -16.927 -33.815 1.00 97.56 547 PRO A CA 1
ATOM 4091 C C . PRO A 1 547 ? -0.538 -15.778 -32.902 1.00 97.56 547 PRO A C 1
ATOM 4093 O O . PRO A 1 547 ? -1.461 -15.034 -33.247 1.00 97.56 547 PRO A O 1
ATOM 4096 N N . LEU A 1 548 ? 0.083 -15.628 -31.728 1.00 97.75 548 LEU A N 1
ATOM 4097 C CA . LEU A 1 548 ? -0.238 -14.571 -30.771 1.00 97.75 548 LEU A CA 1
ATOM 4098 C C . LEU A 1 548 ? 0.407 -13.235 -31.152 1.00 97.75 548 LEU A C 1
ATOM 4100 O O . LEU A 1 548 ? -0.134 -12.198 -30.791 1.00 97.75 548 LEU A O 1
ATOM 4104 N N . ILE A 1 549 ? 1.524 -13.244 -31.880 1.00 98.44 549 ILE A N 1
ATOM 4105 C CA . ILE A 1 549 ? 2.368 -12.069 -32.126 1.00 98.44 549 ILE A CA 1
ATOM 4106 C C . ILE A 1 549 ? 2.136 -11.521 -33.535 1.00 98.44 549 ILE A C 1
ATOM 4108 O O . ILE A 1 549 ? 2.110 -12.259 -34.517 1.00 98.44 549 ILE A O 1
ATOM 4112 N N . ASP A 1 550 ? 2.011 -10.203 -33.657 1.00 98.25 550 ASP A N 1
ATOM 4113 C CA . ASP A 1 550 ? 2.068 -9.526 -34.945 1.00 98.25 550 ASP A CA 1
ATOM 4114 C C . ASP A 1 550 ? 3.490 -9.062 -35.257 1.00 98.25 550 ASP A C 1
ATOM 4116 O O . ASP A 1 550 ? 3.942 -8.016 -34.792 1.00 98.25 550 ASP A O 1
ATOM 4120 N N . ALA A 1 551 ? 4.199 -9.837 -36.076 1.00 96.69 551 ALA A N 1
ATOM 4121 C CA . ALA A 1 551 ? 5.605 -9.590 -36.389 1.00 96.69 551 ALA A CA 1
ATOM 4122 C C . ALA A 1 551 ? 5.865 -8.263 -37.135 1.00 96.69 551 ALA A C 1
ATOM 4124 O O . ALA A 1 551 ? 7.012 -7.833 -37.234 1.00 96.69 551 ALA A O 1
ATOM 4125 N N . SER A 1 552 ? 4.831 -7.584 -37.651 1.00 97.69 552 SER A N 1
ATOM 4126 C CA . SER A 1 552 ? 4.977 -6.241 -38.231 1.00 97.69 552 SER A CA 1
ATOM 4127 C C . SER A 1 552 ? 4.933 -5.110 -37.199 1.00 97.69 552 SER A C 1
ATOM 4129 O O . SER A 1 552 ? 5.248 -3.973 -37.550 1.00 97.69 552 SER A O 1
ATOM 4131 N N . ARG A 1 553 ? 4.543 -5.396 -35.950 1.00 98.56 553 ARG A N 1
ATOM 4132 C CA . ARG A 1 553 ? 4.364 -4.420 -34.867 1.00 98.56 553 ARG A CA 1
ATOM 4133 C C . ARG A 1 553 ? 5.183 -4.833 -33.644 1.00 98.56 553 ARG A C 1
ATOM 4135 O O . ARG A 1 553 ? 4.639 -5.345 -32.670 1.00 98.56 553 ARG A O 1
ATOM 4142 N N . ILE A 1 554 ? 6.494 -4.613 -33.720 1.00 98.94 554 ILE A N 1
ATOM 4143 C CA . ILE A 1 554 ? 7.434 -4.920 -32.638 1.00 98.94 554 ILE A CA 1
ATOM 4144 C C . ILE A 1 554 ? 8.065 -3.623 -32.133 1.00 98.94 554 ILE A C 1
ATOM 4146 O O . ILE A 1 554 ? 8.596 -2.845 -32.925 1.00 98.94 554 ILE A O 1
ATOM 4150 N N . GLY A 1 555 ? 8.023 -3.401 -30.825 1.00 98.88 555 GLY A N 1
ATOM 4151 C CA . GLY A 1 555 ? 8.763 -2.350 -30.133 1.00 98.88 555 GLY A CA 1
ATOM 4152 C C . GLY A 1 555 ? 9.730 -2.930 -29.105 1.00 98.88 555 GLY A C 1
ATOM 4153 O O . GLY A 1 555 ? 9.634 -4.104 -28.743 1.00 98.88 555 GLY A O 1
ATOM 4154 N N . MET A 1 556 ? 10.659 -2.109 -28.629 1.00 98.88 556 MET A N 1
ATOM 4155 C CA . MET A 1 556 ? 11.547 -2.463 -27.526 1.00 98.88 556 MET A CA 1
ATOM 4156 C C . MET A 1 556 ? 11.684 -1.290 -26.561 1.00 98.88 556 MET A C 1
ATOM 4158 O O . MET A 1 556 ? 11.799 -0.144 -26.986 1.00 98.88 556 MET A O 1
ATOM 4162 N N . ALA A 1 557 ? 11.679 -1.586 -25.270 1.00 98.88 557 ALA A N 1
ATOM 4163 C CA . ALA A 1 557 ? 12.082 -0.655 -24.231 1.00 98.88 557 ALA A CA 1
ATOM 4164 C C . ALA A 1 557 ? 12.988 -1.372 -23.231 1.00 98.88 557 ALA A C 1
ATOM 4166 O O . ALA A 1 557 ? 13.025 -2.603 -23.159 1.00 98.88 557 ALA A O 1
ATOM 4167 N N . GLY A 1 558 ? 13.702 -0.617 -22.417 1.00 98.50 558 GLY A N 1
ATOM 4168 C CA . GLY A 1 558 ? 14.436 -1.202 -21.310 1.00 98.50 558 GLY A CA 1
ATOM 4169 C C . GLY A 1 558 ? 14.883 -0.158 -20.316 1.00 98.50 558 GLY A C 1
ATOM 4170 O O . GLY A 1 558 ? 14.877 1.032 -20.618 1.00 98.50 558 GLY A O 1
ATOM 4171 N N . HIS A 1 559 ? 15.278 -0.632 -19.141 1.00 98.69 559 HIS A N 1
ATOM 4172 C CA . HIS A 1 559 ? 15.827 0.202 -18.078 1.00 98.69 559 HIS A CA 1
ATOM 4173 C C . HIS A 1 559 ? 17.352 0.131 -18.068 1.00 98.69 559 HIS A C 1
ATOM 4175 O O . HIS A 1 559 ? 17.915 -0.953 -18.247 1.00 98.69 559 HIS A O 1
ATOM 4181 N N . SER A 1 560 ? 18.026 1.257 -17.832 1.00 98.00 560 SER A N 1
ATOM 4182 C CA . SER A 1 560 ? 19.477 1.318 -17.644 1.00 98.00 560 SER A CA 1
ATOM 4183 C C . SER A 1 560 ? 20.224 0.655 -18.817 1.00 98.00 560 SER A C 1
ATOM 4185 O O . SER A 1 560 ? 19.968 0.968 -19.978 1.00 98.00 560 SER A O 1
ATOM 4187 N N . ALA A 1 561 ? 21.103 -0.320 -18.569 1.00 98.25 561 ALA A N 1
ATOM 4188 C CA . ALA A 1 561 ? 21.772 -1.079 -19.631 1.00 98.25 561 ALA A CA 1
ATOM 4189 C C . ALA A 1 561 ? 20.807 -1.727 -20.647 1.00 98.25 561 ALA A C 1
ATOM 4191 O O . ALA A 1 561 ? 21.164 -1.875 -21.817 1.00 98.25 561 ALA A O 1
ATOM 4192 N N . GLY A 1 562 ? 19.595 -2.108 -20.234 1.00 98.38 562 GLY A N 1
ATOM 4193 C CA . GLY A 1 562 ? 18.557 -2.605 -21.135 1.00 98.38 562 GLY A CA 1
ATOM 4194 C C . GLY A 1 562 ? 17.995 -1.517 -22.049 1.00 98.38 562 GLY A C 1
ATOM 4195 O O . GLY A 1 562 ? 17.800 -1.769 -23.236 1.00 98.38 562 GLY A O 1
ATOM 4196 N N . GLY A 1 563 ? 17.814 -0.304 -21.525 1.00 98.25 563 GLY A N 1
ATOM 4197 C CA . GLY A 1 563 ? 17.394 0.870 -22.293 1.00 98.25 563 GLY A CA 1
ATOM 4198 C C . GLY A 1 563 ? 18.450 1.283 -23.310 1.00 98.25 563 GLY A C 1
ATOM 4199 O O . GLY A 1 563 ? 18.164 1.337 -24.509 1.00 98.25 563 GLY A O 1
ATOM 4200 N N . ALA A 1 564 ? 19.700 1.395 -22.858 1.00 98.19 564 ALA A N 1
ATOM 4201 C CA . ALA A 1 564 ? 20.850 1.708 -23.700 1.00 98.19 564 ALA A CA 1
ATOM 4202 C C . ALA A 1 564 ? 21.083 0.670 -24.814 1.00 98.19 564 ALA A C 1
ATOM 4204 O O . ALA A 1 564 ? 21.593 0.994 -25.886 1.00 98.19 564 ALA A O 1
ATOM 4205 N N . SER A 1 565 ? 20.675 -0.586 -24.593 1.00 98.69 565 SER A N 1
ATOM 4206 C CA . SER A 1 565 ? 20.744 -1.655 -25.601 1.00 98.69 565 SER A CA 1
ATOM 4207 C C . SER A 1 565 ? 19.668 -1.540 -26.690 1.00 98.69 565 SER A C 1
ATOM 4209 O O . SER A 1 565 ? 19.755 -2.231 -27.708 1.00 98.69 565 SER A O 1
ATOM 4211 N N . THR A 1 566 ? 18.664 -0.674 -26.534 1.00 98.75 566 THR A N 1
ATOM 4212 C CA . THR A 1 566 ? 17.561 -0.540 -27.498 1.00 98.75 566 THR A CA 1
ATOM 4213 C C . THR A 1 566 ? 18.029 0.032 -28.834 1.00 98.75 566 THR A C 1
ATOM 4215 O O . THR A 1 566 ? 17.675 -0.509 -29.881 1.00 98.75 566 THR A O 1
ATOM 4218 N N . LEU A 1 567 ? 18.880 1.066 -28.829 1.00 98.25 567 LEU A N 1
ATOM 4219 C CA . LEU A 1 567 ? 19.453 1.631 -30.059 1.00 98.25 567 LEU A CA 1
ATOM 4220 C C . LEU A 1 567 ? 20.238 0.595 -30.884 1.00 98.25 567 LEU A C 1
ATOM 4222 O O . LEU A 1 567 ? 19.877 0.386 -32.048 1.00 98.25 567 LEU A O 1
ATOM 4226 N N . PRO A 1 568 ? 21.263 -0.096 -30.340 1.00 98.06 568 PRO A N 1
ATOM 4227 C CA . PRO A 1 568 ? 21.987 -1.103 -31.108 1.00 98.06 568 PRO A CA 1
ATOM 4228 C C . PRO A 1 568 ? 21.091 -2.271 -31.535 1.00 98.06 568 PRO A C 1
ATOM 4230 O O . PRO A 1 568 ? 21.296 -2.807 -32.623 1.00 98.06 568 PRO A O 1
ATOM 4233 N N . THR A 1 569 ? 20.061 -2.623 -30.755 1.00 98.75 569 THR A N 1
ATOM 4234 C CA . THR A 1 569 ? 19.067 -3.630 -31.165 1.00 98.75 569 THR A CA 1
ATOM 4235 C C . THR A 1 569 ? 18.279 -3.178 -32.383 1.00 98.75 569 THR A C 1
ATOM 4237 O O . THR A 1 569 ? 18.179 -3.921 -33.354 1.00 98.75 569 THR A O 1
ATOM 4240 N N . MET A 1 570 ? 17.755 -1.951 -32.379 1.00 98.69 570 MET A N 1
ATOM 4241 C CA . MET A 1 570 ? 17.036 -1.421 -33.534 1.00 98.69 570 MET A CA 1
ATOM 4242 C C . MET A 1 570 ? 17.937 -1.385 -34.765 1.00 98.69 570 MET A C 1
ATOM 4244 O O . MET A 1 570 ? 17.506 -1.789 -35.841 1.00 98.69 570 MET A O 1
ATOM 4248 N N . VAL A 1 571 ? 19.184 -0.926 -34.634 1.00 98.00 571 VAL A N 1
ATOM 4249 C CA . VAL A 1 571 ? 20.138 -0.893 -35.754 1.00 98.00 571 VAL A CA 1
ATOM 4250 C C . VAL A 1 571 ? 20.392 -2.295 -36.315 1.00 98.00 571 VAL A C 1
ATOM 4252 O O . VAL A 1 571 ? 20.378 -2.459 -37.533 1.00 98.00 571 VAL A O 1
ATOM 4255 N N . ALA A 1 572 ? 20.581 -3.294 -35.450 1.00 97.62 572 ALA A N 1
ATOM 4256 C CA . ALA A 1 572 ? 20.842 -4.672 -35.858 1.00 97.62 572 ALA A CA 1
ATOM 4257 C C . ALA A 1 572 ? 19.600 -5.392 -36.415 1.00 97.62 572 ALA A C 1
ATOM 4259 O O . ALA A 1 572 ? 19.736 -6.243 -37.293 1.00 97.62 572 ALA A O 1
ATOM 4260 N N . ASP A 1 573 ? 18.401 -5.046 -35.939 1.00 98.44 573 ASP A N 1
ATOM 4261 C CA . ASP A 1 573 ? 17.158 -5.732 -36.280 1.00 98.44 573 ASP A CA 1
ATOM 4262 C C . ASP A 1 573 ? 16.072 -4.757 -36.766 1.00 98.44 573 ASP A C 1
ATOM 4264 O O . ASP A 1 573 ? 15.450 -3.996 -36.014 1.00 98.44 573 ASP A O 1
ATOM 4268 N N . ALA A 1 574 ? 15.802 -4.809 -38.072 1.00 97.94 574 ALA A N 1
ATOM 4269 C CA . ALA A 1 574 ? 14.806 -3.970 -38.735 1.00 97.94 574 ALA A CA 1
ATOM 4270 C C . ALA A 1 574 ? 13.355 -4.266 -38.305 1.00 97.94 574 ALA A C 1
ATOM 4272 O O . ALA A 1 574 ? 12.461 -3.456 -38.582 1.00 97.94 574 ALA A O 1
ATOM 4273 N N . ARG A 1 575 ? 13.100 -5.405 -37.642 1.00 98.62 575 ARG A N 1
ATOM 4274 C CA . ARG A 1 575 ? 11.769 -5.760 -37.133 1.00 98.62 575 ARG A CA 1
ATOM 4275 C C . ARG A 1 575 ? 11.338 -4.849 -35.991 1.00 98.62 575 ARG A C 1
ATOM 4277 O O . ARG A 1 575 ? 10.149 -4.565 -35.887 1.00 98.62 575 ARG A O 1
ATOM 4284 N N . VAL A 1 576 ? 12.276 -4.349 -35.180 1.00 98.81 576 VAL A N 1
ATOM 4285 C CA . VAL A 1 576 ? 11.977 -3.413 -34.086 1.00 98.81 576 VAL A CA 1
ATOM 4286 C C . VAL A 1 576 ? 11.660 -2.038 -34.676 1.00 98.81 576 VAL A C 1
ATOM 4288 O O . VAL A 1 576 ? 12.532 -1.350 -35.209 1.00 98.81 576 VAL A O 1
ATOM 4291 N N . ARG A 1 577 ? 10.388 -1.642 -34.631 1.00 98.69 577 ARG A N 1
ATOM 4292 C CA . ARG A 1 577 ? 9.850 -0.442 -35.289 1.00 98.69 577 ARG A CA 1
ATOM 4293 C C . ARG A 1 577 ? 9.907 0.812 -34.426 1.00 98.69 577 ARG A C 1
ATOM 4295 O O . ARG A 1 577 ? 9.975 1.890 -35.001 1.00 98.69 577 ARG A O 1
ATOM 4302 N N . ALA A 1 578 ? 9.896 0.678 -33.103 1.00 98.81 578 ALA A N 1
ATOM 4303 C CA . ALA A 1 578 ? 9.938 1.787 -32.152 1.00 98.81 578 ALA A CA 1
ATOM 4304 C C . ALA A 1 578 ? 10.756 1.395 -30.911 1.00 98.81 578 ALA A C 1
ATOM 4306 O O . ALA A 1 578 ? 10.658 0.249 -30.463 1.00 98.81 578 ALA A O 1
ATOM 4307 N N . GLY A 1 579 ? 11.554 2.324 -30.383 1.00 98.75 579 GLY A N 1
ATOM 4308 C CA . GLY A 1 579 ? 12.459 2.079 -29.258 1.00 98.75 579 GLY A CA 1
ATOM 4309 C C . GLY A 1 579 ? 12.333 3.095 -28.130 1.00 98.75 579 GLY A C 1
ATOM 4310 O O . GLY A 1 579 ? 12.076 4.267 -28.388 1.00 98.75 579 GLY A O 1
ATOM 4311 N N . MET A 1 580 ? 12.556 2.666 -26.892 1.00 98.81 580 MET A N 1
ATOM 4312 C CA . MET A 1 580 ? 12.670 3.560 -25.744 1.00 98.81 580 MET A CA 1
ATOM 4313 C C . MET A 1 580 ? 13.860 3.183 -24.857 1.00 98.81 580 MET A C 1
ATOM 4315 O O . MET A 1 580 ? 14.054 2.013 -24.529 1.00 98.81 580 MET A O 1
ATOM 4319 N N . ASP A 1 581 ? 14.629 4.183 -24.444 1.00 98.69 581 ASP A N 1
ATOM 4320 C CA . ASP A 1 581 ? 15.662 4.063 -23.420 1.00 98.69 581 ASP A CA 1
ATOM 4321 C C . ASP A 1 581 ? 15.179 4.738 -22.131 1.00 98.69 581 ASP A C 1
ATOM 4323 O O . ASP A 1 581 ? 15.010 5.960 -22.080 1.00 98.69 581 ASP A O 1
ATOM 4327 N N . ILE A 1 582 ? 14.911 3.918 -21.110 1.00 98.56 582 ILE A N 1
ATOM 4328 C CA . ILE A 1 582 ? 14.557 4.376 -19.770 1.00 98.56 582 ILE A CA 1
ATOM 4329 C C . ILE A 1 582 ? 15.849 4.437 -18.961 1.00 98.56 582 ILE A C 1
ATOM 4331 O O . ILE A 1 582 ? 16.288 3.454 -18.359 1.00 98.56 582 ILE A O 1
ATOM 4335 N N . ASP A 1 583 ? 16.431 5.627 -18.944 1.00 97.19 583 ASP A N 1
ATOM 4336 C CA . ASP A 1 583 ? 17.494 6.035 -18.037 1.00 97.19 583 ASP A CA 1
ATOM 4337 C C . ASP A 1 583 ? 18.818 5.265 -18.206 1.00 97.19 583 ASP A C 1
ATOM 4339 O O . ASP A 1 583 ? 19.564 5.042 -17.254 1.00 97.19 583 ASP A O 1
ATOM 4343 N N . GLY A 1 584 ? 19.111 4.806 -19.424 1.00 96.69 584 GLY A N 1
ATOM 4344 C CA . GLY A 1 584 ? 20.337 4.104 -19.788 1.00 96.69 584 GLY A CA 1
ATOM 4345 C C . GLY A 1 584 ? 21.422 4.987 -20.390 1.00 96.69 584 GLY A C 1
ATOM 4346 O O . GLY A 1 584 ? 21.171 5.872 -21.195 1.00 96.69 584 GLY A O 1
ATOM 4347 N N . THR A 1 585 ? 22.681 4.696 -20.067 1.00 94.31 585 THR A N 1
ATOM 4348 C CA . THR A 1 585 ? 23.832 5.371 -20.686 1.00 94.31 585 THR A CA 1
ATOM 4349 C C . THR A 1 585 ? 24.282 4.629 -21.944 1.00 94.31 585 THR A C 1
ATOM 4351 O O . THR A 1 585 ? 24.736 3.482 -21.881 1.00 94.31 585 THR A O 1
ATOM 4354 N N . THR A 1 586 ? 24.205 5.276 -23.107 1.00 95.12 586 THR A N 1
ATOM 4355 C CA . THR A 1 586 ? 24.520 4.652 -24.401 1.00 95.12 586 THR A CA 1
ATOM 4356 C C . THR A 1 586 ? 26.031 4.567 -24.653 1.00 95.12 586 THR A C 1
ATOM 4358 O O . THR A 1 586 ? 26.728 5.571 -24.833 1.00 95.12 586 THR A O 1
ATOM 4361 N N . ALA A 1 587 ? 26.558 3.343 -24.717 1.00 94.31 587 ALA A N 1
ATOM 4362 C CA . ALA A 1 587 ? 27.975 3.072 -24.970 1.00 94.31 587 ALA A CA 1
ATOM 4363 C C . ALA A 1 587 ? 28.253 2.811 -26.452 1.00 94.31 587 ALA A C 1
ATOM 4365 O O . ALA A 1 587 ? 29.349 3.094 -26.917 1.00 94.31 587 ALA A O 1
ATOM 4366 N N . VAL A 1 588 ? 27.261 2.316 -27.199 1.00 95.31 588 VAL A N 1
ATOM 4367 C CA . VAL A 1 588 ? 27.350 2.105 -28.649 1.00 95.31 588 VAL A CA 1
ATOM 4368 C C . VAL A 1 588 ? 26.756 3.315 -29.381 1.00 95.31 588 VAL A C 1
ATOM 4370 O O . VAL A 1 588 ? 25.532 3.441 -29.411 1.00 95.31 588 VAL A O 1
ATOM 4373 N N . PRO A 1 589 ? 27.577 4.194 -29.991 1.00 92.31 589 PRO A N 1
ATOM 4374 C CA . PRO A 1 589 ? 27.077 5.387 -30.661 1.00 92.31 589 PRO A CA 1
ATOM 4375 C C . PRO A 1 589 ? 26.199 5.063 -31.862 1.00 92.31 589 PRO A C 1
ATOM 4377 O O . PRO A 1 589 ? 26.545 4.207 -32.686 1.00 92.31 589 PRO A O 1
ATOM 4380 N N . LEU A 1 590 ? 25.120 5.823 -32.025 1.00 93.94 590 LEU A N 1
ATOM 4381 C CA . LEU A 1 590 ? 24.441 5.898 -33.309 1.00 93.94 590 LEU A CA 1
ATOM 4382 C C . LEU A 1 590 ? 25.330 6.675 -34.295 1.00 93.94 590 LEU A C 1
ATOM 4384 O O . LEU A 1 590 ? 25.928 7.691 -33.948 1.00 93.94 590 LEU A O 1
ATOM 4388 N N . THR A 1 591 ? 25.456 6.182 -35.527 1.00 92.31 591 THR A N 1
ATOM 4389 C CA . THR A 1 591 ? 26.326 6.767 -36.565 1.00 92.31 591 THR A CA 1
ATOM 4390 C C . THR A 1 591 ? 25.526 7.074 -37.838 1.00 92.31 591 THR A C 1
ATOM 4392 O O . THR A 1 591 ? 24.451 6.494 -38.026 1.00 92.31 591 THR A O 1
ATOM 4395 N N . PRO A 1 592 ? 26.001 7.979 -38.720 1.00 91.06 592 PRO A N 1
ATOM 4396 C CA . PRO A 1 592 ? 25.330 8.287 -39.984 1.00 91.06 592 PRO A CA 1
ATOM 4397 C C . PRO A 1 592 ? 25.028 7.028 -40.826 1.00 91.06 592 PRO A C 1
ATOM 4399 O O . PRO A 1 592 ? 25.870 6.131 -40.885 1.00 91.06 592 PRO A O 1
ATOM 4402 N N . PRO A 1 593 ? 23.864 6.945 -41.505 1.00 93.00 593 PRO A N 1
ATOM 4403 C CA . PRO A 1 593 ? 22.871 8.006 -41.724 1.00 93.00 593 PRO A CA 1
ATOM 4404 C C . PRO A 1 593 ? 21.884 8.221 -40.559 1.00 93.00 593 PRO A C 1
ATOM 4406 O O . PRO A 1 593 ? 20.897 8.938 -40.722 1.00 93.00 593 PRO A O 1
ATOM 4409 N N . GLY A 1 594 ? 22.130 7.611 -39.398 1.00 95.31 594 GLY A N 1
ATOM 4410 C CA . GLY A 1 594 ? 21.272 7.731 -38.228 1.00 95.31 594 GLY A CA 1
ATOM 4411 C C . GLY A 1 594 ? 20.098 6.750 -38.229 1.00 95.31 594 GLY A C 1
ATOM 4412 O O . GLY A 1 594 ? 20.093 5.750 -38.952 1.00 95.31 594 GLY A O 1
ATOM 4413 N N . LEU A 1 595 ? 19.087 7.026 -37.401 1.00 97.62 595 LEU A N 1
ATOM 4414 C CA . LEU A 1 595 ? 17.913 6.168 -37.216 1.00 97.62 595 LEU A CA 1
ATOM 4415 C C . LEU A 1 595 ? 16.617 6.957 -37.435 1.00 97.62 595 LEU A C 1
ATOM 4417 O O . LEU A 1 595 ? 16.266 7.835 -36.653 1.00 97.62 595 LEU A O 1
ATOM 4421 N N . ALA A 1 596 ? 15.877 6.594 -38.486 1.00 98.19 596 ALA A N 1
ATOM 4422 C CA . ALA A 1 596 ? 14.602 7.228 -38.837 1.00 98.19 596 ALA A CA 1
ATOM 4423 C C . ALA A 1 596 ? 13.381 6.634 -38.103 1.00 98.19 596 ALA A C 1
ATOM 4425 O O . ALA A 1 596 ? 12.264 7.131 -38.236 1.00 98.19 596 ALA A O 1
ATOM 4426 N N . ARG A 1 597 ? 13.561 5.535 -37.361 1.00 98.38 597 ARG A N 1
ATOM 4427 C CA . ARG A 1 597 ? 12.484 4.899 -36.589 1.00 98.38 597 ARG A CA 1
ATOM 4428 C C . ARG A 1 597 ? 12.230 5.666 -35.280 1.00 98.38 597 ARG A C 1
ATOM 4430 O O . ARG A 1 597 ? 13.196 6.180 -34.724 1.00 98.38 597 ARG A O 1
ATOM 4437 N N . PRO A 1 598 ? 10.976 5.725 -34.785 1.00 98.69 598 PRO A N 1
ATOM 4438 C CA . PRO A 1 598 ? 10.634 6.413 -33.544 1.00 98.69 598 PRO A CA 1
ATOM 4439 C C . PRO A 1 598 ? 11.477 5.978 -32.347 1.00 98.69 598 PRO A C 1
ATOM 4441 O O . PRO A 1 598 ? 11.602 4.775 -32.093 1.00 98.69 598 PRO A O 1
ATOM 4444 N N . PHE A 1 599 ? 12.005 6.951 -31.604 1.00 98.75 599 PHE A N 1
ATOM 4445 C CA . PHE A 1 599 ? 12.805 6.692 -30.412 1.00 98.75 599 PHE A CA 1
ATOM 4446 C C . PHE A 1 599 ? 12.490 7.657 -29.264 1.00 98.75 599 PHE A C 1
ATOM 4448 O O . PHE A 1 599 ? 12.319 8.851 -29.497 1.00 98.75 599 PHE A O 1
ATOM 4455 N N . MET A 1 600 ? 12.436 7.167 -28.027 1.00 98.44 600 MET A N 1
ATOM 4456 C CA . MET A 1 600 ? 12.185 7.999 -26.848 1.00 98.44 600 MET A CA 1
ATOM 4457 C C . MET A 1 600 ? 13.230 7.784 -25.755 1.00 98.44 600 MET A C 1
ATOM 4459 O O . MET A 1 600 ? 13.586 6.653 -25.445 1.00 98.44 600 MET A O 1
ATOM 4463 N N . PHE A 1 601 ? 13.671 8.880 -25.151 1.00 98.31 601 PHE A N 1
ATOM 4464 C CA . PHE A 1 601 ? 14.530 8.903 -23.974 1.00 98.31 601 PHE A CA 1
ATOM 4465 C C . PHE A 1 601 ? 13.725 9.333 -22.740 1.00 98.31 601 PHE A C 1
ATOM 4467 O O . PHE A 1 601 ? 12.968 10.306 -22.807 1.00 98.31 601 PHE A O 1
ATOM 4474 N N . VAL A 1 602 ? 13.886 8.618 -21.625 1.00 97.81 602 VAL A N 1
ATOM 4475 C CA . VAL A 1 602 ? 13.246 8.926 -20.334 1.00 97.81 602 VAL A CA 1
ATOM 4476 C C . VAL A 1 602 ? 14.305 8.899 -19.241 1.00 97.81 602 VAL A C 1
ATOM 4478 O O . VAL A 1 602 ? 14.801 7.821 -18.934 1.00 97.81 602 VAL A O 1
ATOM 4481 N N . SER A 1 603 ? 14.673 10.043 -18.667 1.00 96.31 603 SER A N 1
ATOM 4482 C CA . SER A 1 603 ? 15.670 10.110 -17.586 1.00 96.31 603 SER A CA 1
ATOM 4483 C C . SER A 1 603 ? 15.044 10.353 -16.215 1.00 96.31 603 SER A C 1
ATOM 4485 O O . SER A 1 603 ? 13.993 10.994 -16.101 1.00 96.31 603 SER A O 1
ATOM 4487 N N . HIS A 1 604 ? 15.725 9.885 -15.167 1.00 94.56 604 HIS A N 1
ATOM 4488 C CA . HIS A 1 604 ? 15.496 10.405 -13.817 1.00 94.56 604 HIS A CA 1
ATOM 4489 C C . HIS A 1 604 ? 16.010 11.843 -13.695 1.00 94.56 604 HIS A C 1
ATOM 4491 O O . HIS A 1 604 ? 16.650 12.367 -14.611 1.00 94.56 604 HIS A O 1
ATOM 4497 N N . GLN A 1 605 ? 15.752 12.481 -12.553 1.00 91.31 605 GLN A N 1
ATOM 4498 C CA . GLN A 1 605 ? 16.271 13.814 -12.276 1.00 91.31 605 GLN A CA 1
ATOM 4499 C C . GLN A 1 605 ? 17.801 13.786 -12.123 1.00 91.31 605 GLN A C 1
ATOM 4501 O O . GLN A 1 605 ? 18.325 13.392 -11.084 1.00 91.31 605 GLN A O 1
ATOM 4506 N N . LEU A 1 606 ? 18.520 14.257 -13.146 1.00 84.19 606 LEU A N 1
ATOM 4507 C CA . LEU A 1 606 ? 19.990 14.231 -13.178 1.00 84.19 606 LEU A CA 1
ATOM 4508 C C . LEU A 1 606 ? 20.642 15.367 -12.372 1.00 84.19 606 LEU A C 1
ATOM 4510 O O . LEU A 1 606 ? 21.799 15.258 -11.965 1.00 84.19 606 LEU A O 1
ATOM 4514 N N . ALA A 1 607 ? 19.932 16.480 -12.169 1.00 85.44 607 ALA A N 1
ATOM 4515 C CA . ALA A 1 607 ? 20.411 17.635 -11.415 1.00 85.44 607 ALA A CA 1
ATOM 4516 C C . ALA A 1 607 ? 19.250 18.447 -10.819 1.00 85.44 607 ALA A C 1
ATOM 4518 O O . ALA A 1 607 ? 18.078 18.219 -11.113 1.00 85.44 607 ALA A O 1
ATOM 4519 N N . ALA A 1 608 ? 19.576 19.456 -10.006 1.00 81.62 608 ALA A N 1
ATOM 4520 C CA . ALA A 1 608 ? 18.581 20.388 -9.471 1.00 81.62 608 ALA A CA 1
ATOM 4521 C C . ALA A 1 608 ? 17.839 21.171 -10.573 1.00 81.62 608 ALA A C 1
ATOM 4523 O O . ALA A 1 608 ? 16.676 21.525 -10.404 1.00 81.62 608 ALA A O 1
ATOM 4524 N N . THR A 1 609 ? 18.503 21.438 -11.701 1.00 82.75 609 THR A N 1
ATOM 4525 C CA . THR A 1 609 ? 17.887 22.032 -12.892 1.00 82.75 609 THR A CA 1
ATOM 4526 C C . THR A 1 609 ? 17.422 20.941 -13.840 1.00 82.75 609 THR A C 1
ATOM 4528 O O . THR A 1 609 ? 18.222 20.072 -14.192 1.00 82.75 609 THR A O 1
ATOM 4531 N N . ALA A 1 610 ? 16.172 21.046 -14.292 1.00 82.75 610 ALA A N 1
ATOM 4532 C CA . ALA A 1 610 ? 15.590 20.086 -15.213 1.00 82.75 610 ALA A CA 1
ATOM 4533 C C . ALA A 1 610 ? 16.384 19.973 -16.522 1.00 82.75 610 ALA A C 1
ATOM 4535 O O . ALA A 1 610 ? 16.905 20.975 -17.027 1.00 82.75 610 ALA A O 1
ATOM 4536 N N . CYS A 1 611 ? 16.417 18.767 -17.090 1.00 85.62 611 CYS A N 1
ATOM 4537 C CA . CYS A 1 611 ? 17.024 18.475 -18.389 1.00 85.62 611 CYS A CA 1
ATOM 4538 C C . CYS A 1 611 ? 18.522 18.799 -18.442 1.00 85.62 611 CYS A C 1
ATOM 4540 O O . CYS A 1 611 ? 19.010 19.458 -19.370 1.00 85.62 611 CYS A O 1
ATOM 4542 N N . ALA A 1 612 ? 19.259 18.340 -17.429 1.00 82.62 612 ALA A N 1
ATOM 4543 C CA . ALA A 1 612 ? 20.707 18.490 -17.395 1.00 82.62 612 ALA A CA 1
ATOM 4544 C C . ALA A 1 612 ? 21.368 17.792 -18.607 1.00 82.62 612 ALA A C 1
ATOM 4546 O O . ALA A 1 612 ? 20.888 16.746 -19.054 1.00 82.62 612 ALA A O 1
ATOM 4547 N N . PRO A 1 613 ? 22.481 18.330 -19.148 1.00 79.88 613 PRO A N 1
ATOM 4548 C CA . PRO A 1 613 ? 23.142 17.731 -20.302 1.00 79.88 613 PRO A CA 1
ATOM 4549 C C . PRO A 1 613 ? 23.563 16.277 -20.057 1.00 79.88 613 PRO A C 1
ATOM 4551 O O . PRO A 1 613 ? 24.279 15.974 -19.104 1.00 79.88 613 PRO A O 1
ATOM 4554 N N . ASN A 1 614 ? 23.196 15.394 -20.984 1.00 83.50 614 ASN A N 1
ATOM 4555 C CA . ASN A 1 614 ? 23.624 13.999 -21.023 1.00 83.50 614 ASN A CA 1
ATOM 4556 C C . ASN A 1 614 ? 24.402 13.769 -22.327 1.00 83.50 614 ASN A C 1
ATOM 4558 O O . ASN A 1 614 ? 23.814 13.671 -23.402 1.00 83.50 614 ASN A O 1
ATOM 4562 N N . VAL A 1 615 ? 25.739 13.741 -22.247 1.00 84.12 615 VAL A N 1
ATOM 4563 C CA . VAL A 1 615 ? 26.620 13.727 -23.432 1.00 84.12 615 VAL A CA 1
ATOM 4564 C C . VAL A 1 615 ? 26.358 12.523 -24.357 1.00 84.12 615 VAL A C 1
ATOM 4566 O O . VAL A 1 615 ? 26.223 12.743 -25.564 1.00 84.12 615 VAL A O 1
ATOM 4569 N N . PRO A 1 616 ? 26.248 11.273 -23.858 1.00 89.56 616 PRO A N 1
ATOM 4570 C CA . PRO A 1 616 ? 25.858 10.135 -24.694 1.00 89.56 616 PRO A CA 1
ATOM 4571 C C . PRO A 1 616 ? 24.509 10.306 -25.404 1.00 89.56 616 PRO A C 1
ATOM 4573 O O . PRO A 1 616 ? 24.413 10.013 -26.596 1.00 89.56 616 PRO A O 1
ATOM 4576 N N . TRP A 1 617 ? 23.488 10.825 -24.719 1.00 93.69 617 TRP A N 1
ATOM 4577 C CA . TRP A 1 617 ? 22.177 11.040 -25.338 1.00 93.69 617 TRP A CA 1
ATOM 4578 C C . TRP A 1 617 ? 22.171 12.190 -26.337 1.00 93.69 617 TRP A C 1
ATOM 4580 O O . TRP A 1 617 ? 21.587 12.036 -27.399 1.00 93.69 617 TRP A O 1
ATOM 4590 N N . GLU A 1 618 ? 22.864 13.301 -26.078 1.00 94.12 618 GLU A N 1
ATOM 4591 C CA . GLU A 1 618 ? 22.995 14.406 -27.043 1.00 94.12 618 GLU A CA 1
ATOM 4592 C C . GLU A 1 618 ? 23.692 13.943 -28.337 1.00 94.12 618 GLU A C 1
ATOM 4594 O O . GLU A 1 618 ? 23.267 14.287 -29.446 1.00 94.12 618 GLU A O 1
ATOM 4599 N N . ARG A 1 619 ? 24.720 13.089 -28.212 1.00 94.38 619 ARG A N 1
ATOM 4600 C CA . ARG A 1 619 ? 25.388 12.443 -29.354 1.00 94.38 619 ARG A CA 1
ATOM 4601 C C . ARG A 1 619 ? 24.398 11.646 -30.202 1.00 94.38 619 ARG A C 1
ATOM 4603 O O . ARG A 1 619 ? 24.365 11.820 -31.420 1.00 94.38 619 ARG A O 1
ATOM 4610 N N . ASP A 1 620 ? 23.618 10.766 -29.579 1.00 95.69 620 ASP A N 1
ATOM 4611 C CA . ASP A 1 620 ? 22.703 9.884 -30.310 1.00 95.69 620 ASP A CA 1
ATOM 4612 C C . ASP A 1 620 ? 21.461 10.631 -30.802 1.00 95.69 620 ASP A C 1
ATOM 4614 O O . ASP A 1 620 ? 20.999 10.389 -31.918 1.00 95.69 620 ASP A O 1
ATOM 4618 N N . TRP A 1 621 ? 20.976 11.606 -30.030 1.00 96.06 621 TRP A N 1
ATOM 4619 C CA . TRP A 1 621 ? 19.892 12.507 -30.404 1.00 96.06 621 TRP A CA 1
ATOM 4620 C C . TRP A 1 621 ? 20.181 13.173 -31.741 1.00 96.06 621 TRP A C 1
ATOM 4622 O O . TRP A 1 621 ? 19.327 13.140 -32.626 1.00 96.06 621 TRP A O 1
ATOM 4632 N N . ALA A 1 622 ? 21.399 13.690 -31.940 1.00 95.38 622 ALA A N 1
ATOM 4633 C CA . ALA A 1 622 ? 21.823 14.302 -33.200 1.00 95.38 622 ALA A CA 1
ATOM 4634 C C . ALA A 1 622 ? 21.718 13.357 -34.416 1.00 95.38 622 ALA A C 1
ATOM 4636 O O . ALA A 1 622 ? 21.618 13.832 -35.546 1.00 95.38 622 ALA A O 1
ATOM 4637 N N . GLN A 1 623 ? 21.710 12.040 -34.192 1.00 97.50 623 GLN A N 1
ATOM 4638 C CA . GLN A 1 623 ? 21.604 11.007 -35.224 1.00 97.50 623 GLN A CA 1
ATOM 4639 C C . GLN A 1 623 ? 20.199 10.375 -35.315 1.00 97.50 623 GLN A C 1
ATOM 4641 O O . GLN A 1 623 ? 19.948 9.551 -36.195 1.00 97.50 623 GLN A O 1
ATOM 4646 N N . LEU A 1 624 ? 19.249 10.757 -34.459 1.00 97.75 624 LEU A N 1
ATOM 4647 C CA . LEU A 1 624 ? 17.841 10.381 -34.607 1.00 97.75 624 LEU A CA 1
ATOM 4648 C C . LEU A 1 624 ? 17.182 11.274 -35.666 1.00 97.75 624 LEU A C 1
ATOM 4650 O O . LEU A 1 624 ? 17.014 12.472 -35.461 1.00 97.75 624 LEU A O 1
ATOM 4654 N N . THR A 1 625 ? 16.802 10.699 -36.804 1.00 97.56 625 THR A N 1
ATOM 4655 C CA . THR A 1 625 ? 16.263 11.444 -37.960 1.00 97.56 625 THR A CA 1
ATOM 4656 C C . THR A 1 625 ? 14.744 11.337 -38.099 1.00 97.56 625 THR A C 1
ATOM 4658 O O . THR A 1 625 ? 14.151 12.014 -38.937 1.00 97.56 625 THR A O 1
ATOM 4661 N N . GLY A 1 626 ? 14.111 10.488 -37.286 1.00 97.31 626 GLY A N 1
ATOM 4662 C CA . GLY A 1 626 ? 12.666 10.273 -37.254 1.00 97.31 626 GLY A CA 1
ATOM 4663 C C . GLY A 1 626 ? 11.958 10.984 -36.105 1.00 97.31 626 GLY A C 1
ATOM 4664 O O . GLY A 1 626 ? 12.434 11.980 -35.563 1.00 97.31 626 GLY A O 1
ATOM 4665 N N . TRP A 1 627 ? 10.803 10.437 -35.712 1.00 98.06 627 TRP A N 1
ATOM 4666 C CA . TRP A 1 627 ? 10.122 10.873 -34.493 1.00 98.06 627 TRP A CA 1
ATOM 4667 C C . TRP A 1 627 ? 11.027 10.629 -33.282 1.00 98.06 627 TRP A C 1
ATOM 4669 O O . TRP A 1 627 ? 11.578 9.537 -33.130 1.00 98.06 627 TRP A O 1
ATOM 4679 N N . ARG A 1 628 ? 11.173 11.637 -32.424 1.00 97.50 628 ARG A N 1
ATOM 4680 C CA . ARG A 1 628 ? 11.987 11.549 -31.214 1.00 97.50 628 ARG A CA 1
ATOM 4681 C C . ARG A 1 628 ? 11.438 12.426 -30.095 1.00 97.50 628 ARG A C 1
ATOM 4683 O O . ARG A 1 628 ? 10.874 13.489 -30.375 1.00 97.50 628 ARG A O 1
ATOM 4690 N N . ARG A 1 629 ? 11.608 11.978 -28.851 1.00 97.06 629 ARG A N 1
ATOM 4691 C CA . ARG A 1 629 ? 11.277 12.718 -27.621 1.00 97.06 629 ARG A CA 1
ATOM 4692 C C . ARG A 1 629 ? 12.292 12.417 -26.534 1.00 97.06 629 ARG A C 1
ATOM 4694 O O . ARG A 1 629 ? 12.779 11.290 -26.451 1.00 97.06 629 ARG A O 1
ATOM 4701 N N . TRP A 1 630 ? 12.569 13.409 -25.702 1.00 96.19 630 TRP A N 1
ATOM 4702 C CA . TRP A 1 630 ? 13.339 13.232 -24.478 1.00 96.19 630 TRP A CA 1
ATOM 4703 C C . TRP A 1 630 ? 12.600 13.906 -23.331 1.00 96.19 630 TRP A C 1
ATOM 4705 O O . TRP A 1 630 ? 12.386 15.118 -23.361 1.00 96.19 630 TRP A O 1
ATOM 4715 N N . ILE A 1 631 ? 12.219 13.112 -22.333 1.00 96.31 631 ILE A N 1
ATOM 4716 C CA . ILE A 1 631 ? 11.628 13.603 -21.090 1.00 96.31 631 ILE A CA 1
ATOM 4717 C C . ILE A 1 631 ? 12.518 13.316 -19.879 1.00 96.31 631 ILE A C 1
ATOM 4719 O O . ILE A 1 631 ? 13.273 12.342 -19.864 1.00 96.31 631 ILE A O 1
ATOM 4723 N N . GLU A 1 632 ? 12.366 14.137 -18.850 1.00 96.25 632 GLU A N 1
ATOM 4724 C CA . GLU A 1 632 ? 12.924 13.930 -17.515 1.00 96.25 632 GLU A CA 1
ATOM 4725 C C . GLU A 1 632 ? 11.785 13.879 -16.489 1.00 96.25 632 GLU A C 1
ATOM 4727 O O . GLU A 1 632 ? 10.815 14.632 -16.616 1.00 96.25 632 GLU A O 1
ATOM 4732 N N . VAL A 1 633 ? 11.894 13.002 -15.486 1.00 96.69 633 VAL A N 1
ATOM 4733 C CA . VAL A 1 633 ? 10.913 12.882 -14.395 1.00 96.69 633 VAL A CA 1
ATOM 4734 C C . VAL A 1 633 ? 11.521 13.385 -13.081 1.00 96.69 633 VAL A C 1
ATOM 4736 O O . VAL A 1 633 ? 12.388 12.739 -12.489 1.00 96.69 633 VAL A O 1
ATOM 4739 N N . ALA A 1 634 ? 11.065 14.546 -12.620 1.00 95.19 634 ALA A N 1
ATOM 4740 C CA . ALA A 1 634 ? 11.517 15.194 -11.396 1.00 95.19 634 ALA A CA 1
ATOM 4741 C C . ALA A 1 634 ? 11.236 14.339 -10.151 1.00 95.19 634 ALA A C 1
ATOM 4743 O O . ALA A 1 634 ? 10.252 13.605 -10.087 1.00 95.19 634 ALA A O 1
ATOM 4744 N N . GLY A 1 635 ? 12.114 14.440 -9.153 1.00 92.44 635 GLY A N 1
ATOM 4745 C CA . GLY A 1 635 ? 12.004 13.733 -7.879 1.00 92.44 635 GLY A CA 1
ATOM 4746 C C . GLY A 1 635 ? 12.218 12.221 -7.951 1.00 92.44 635 GLY A C 1
ATOM 4747 O O . GLY A 1 635 ? 12.020 11.535 -6.948 1.00 92.44 635 GLY A O 1
ATOM 4748 N N . THR A 1 636 ? 12.625 11.698 -9.109 1.00 96.06 636 THR A N 1
ATOM 4749 C CA . THR A 1 636 ? 12.930 10.277 -9.301 1.00 96.06 636 THR A CA 1
ATOM 4750 C C . THR A 1 636 ? 14.429 10.013 -9.273 1.00 96.06 636 THR A C 1
ATOM 4752 O O . THR A 1 636 ? 15.245 10.903 -9.513 1.00 96.06 636 THR A O 1
ATOM 4755 N N . GLN A 1 637 ? 14.778 8.759 -9.001 1.00 95.19 637 GLN A N 1
ATOM 4756 C CA . GLN A 1 637 ? 16.135 8.229 -9.012 1.00 95.19 637 GLN A CA 1
ATOM 4757 C C . GLN A 1 637 ? 16.239 7.079 -10.010 1.00 95.19 637 GLN A C 1
ATOM 4759 O O . GLN A 1 637 ? 15.228 6.537 -10.460 1.00 95.19 637 GLN A O 1
ATOM 4764 N N . HIS A 1 638 ? 17.464 6.646 -10.307 1.00 95.56 638 HIS A N 1
ATOM 4765 C CA . HIS A 1 638 ? 17.710 5.603 -11.307 1.00 95.56 638 HIS A CA 1
ATOM 4766 C C . HIS A 1 638 ? 16.868 4.329 -11.098 1.00 95.56 638 HIS A C 1
ATOM 4768 O O . HIS A 1 638 ? 16.371 3.741 -12.057 1.00 95.56 638 HIS A O 1
ATOM 4774 N N . ALA A 1 639 ? 16.665 3.893 -9.849 1.00 94.19 639 ALA A N 1
ATOM 4775 C CA . ALA A 1 639 ? 15.886 2.691 -9.531 1.00 94.19 639 ALA A CA 1
ATOM 4776 C C . ALA A 1 639 ? 14.355 2.892 -9.571 1.00 94.19 639 ALA A C 1
ATOM 4778 O O . ALA A 1 639 ? 13.625 1.897 -9.643 1.00 94.19 639 ALA A O 1
ATOM 4779 N N . SER A 1 640 ? 13.864 4.139 -9.553 1.00 95.88 640 SER A N 1
ATOM 4780 C CA . SER A 1 640 ? 12.438 4.474 -9.404 1.00 95.88 640 SER A CA 1
ATOM 4781 C C . SER A 1 640 ? 11.561 3.941 -10.546 1.00 95.88 640 SER A C 1
ATOM 4783 O O . SER A 1 640 ? 10.385 3.650 -10.344 1.00 95.88 640 SER A O 1
ATOM 4785 N N . PHE A 1 641 ? 12.128 3.744 -11.739 1.00 97.25 641 PHE A N 1
ATOM 4786 C CA . PHE A 1 641 ? 11.404 3.236 -12.914 1.00 97.25 641 PHE A CA 1
ATOM 4787 C C . PHE A 1 641 ? 11.169 1.721 -12.916 1.00 97.25 641 PHE A C 1
ATOM 4789 O O . PHE A 1 641 ? 10.630 1.180 -13.881 1.00 97.25 641 PHE A O 1
ATOM 4796 N N . THR A 1 642 ? 11.580 1.015 -11.864 1.00 97.19 642 THR A N 1
ATOM 4797 C CA . THR A 1 642 ? 11.540 -0.450 -11.799 1.00 97.19 642 THR A CA 1
ATOM 4798 C C . THR A 1 642 ? 10.832 -0.937 -10.545 1.00 97.19 642 THR A C 1
ATOM 4800 O O . THR A 1 642 ? 10.655 -0.192 -9.580 1.00 97.19 642 THR A O 1
ATOM 4803 N N . ASP A 1 643 ? 10.527 -2.229 -10.516 1.00 96.44 643 ASP A N 1
ATOM 4804 C CA . ASP A 1 643 ? 9.969 -2.900 -9.344 1.00 96.44 643 ASP A CA 1
ATOM 4805 C C . ASP A 1 643 ? 10.945 -2.863 -8.146 1.00 96.44 643 ASP A C 1
ATOM 4807 O O . ASP A 1 643 ? 10.523 -3.057 -7.012 1.00 96.44 643 ASP A O 1
ATOM 4811 N N . VAL A 1 644 ? 12.240 -2.569 -8.359 1.00 93.00 644 VAL A N 1
ATOM 4812 C CA . VAL A 1 644 ? 13.2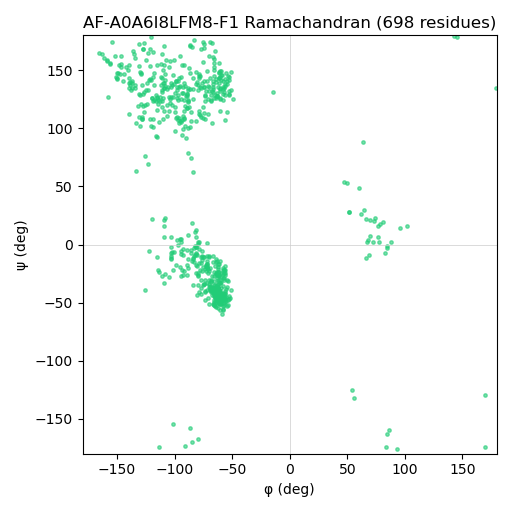00 -2.327 -7.262 1.00 93.00 644 VAL A CA 1
ATOM 4813 C C . VAL A 1 644 ? 12.833 -1.070 -6.478 1.00 93.00 644 VAL A C 1
ATOM 4815 O O . VAL A 1 644 ? 12.945 -1.083 -5.259 1.00 93.00 644 VAL A O 1
ATOM 4818 N N . GLY A 1 645 ? 12.391 -0.004 -7.153 1.00 91.62 645 GLY A N 1
ATOM 4819 C CA . GLY A 1 645 ? 11.932 1.216 -6.488 1.00 91.62 645 GLY A CA 1
ATOM 4820 C C . GLY A 1 645 ? 10.657 0.976 -5.679 1.00 91.62 645 GLY A C 1
ATOM 4821 O O . GLY A 1 645 ? 10.593 1.385 -4.527 1.00 91.62 645 GLY A O 1
ATOM 4822 N N . LEU A 1 646 ? 9.692 0.245 -6.254 1.00 90.50 646 LEU A N 1
ATOM 4823 C CA . LEU A 1 646 ? 8.448 -0.152 -5.577 1.00 90.50 646 LEU A CA 1
ATOM 4824 C C . LEU A 1 646 ? 8.717 -0.970 -4.313 1.00 90.50 646 LEU A C 1
ATOM 4826 O O . LEU A 1 646 ? 8.367 -0.567 -3.208 1.00 90.50 646 LEU A O 1
ATOM 4830 N N . VAL A 1 647 ? 9.394 -2.105 -4.483 1.00 90.44 647 VAL A N 1
ATOM 4831 C CA . VAL A 1 647 ? 9.678 -3.030 -3.386 1.00 90.44 647 VAL A CA 1
ATOM 4832 C C . VAL A 1 647 ? 10.622 -2.394 -2.365 1.00 90.44 647 VAL A C 1
ATOM 4834 O O . VAL A 1 647 ? 10.492 -2.650 -1.174 1.00 90.44 647 VAL A O 1
ATOM 4837 N N . GLY A 1 648 ? 11.562 -1.559 -2.815 1.00 87.75 648 GLY A N 1
ATOM 4838 C CA . GLY A 1 648 ? 12.454 -0.805 -1.942 1.00 87.75 648 GLY A CA 1
ATOM 4839 C C . GLY A 1 648 ? 11.689 0.140 -1.018 1.00 87.75 648 GLY A C 1
ATOM 4840 O O . GLY A 1 648 ? 11.874 0.059 0.191 1.00 87.75 648 GLY A O 1
ATOM 4841 N N . GLU A 1 649 ? 10.796 0.971 -1.564 1.00 84.69 649 GLU A N 1
ATOM 4842 C CA . GLU A 1 649 ? 9.969 1.907 -0.785 1.00 84.69 649 GLU A CA 1
ATOM 4843 C C . GLU A 1 649 ? 9.114 1.171 0.262 1.00 84.69 649 GLU A C 1
ATOM 4845 O O . GLU A 1 649 ? 9.134 1.534 1.437 1.00 84.69 649 GLU A O 1
ATOM 4850 N N . GLU A 1 650 ? 8.458 0.070 -0.121 1.00 83.62 650 GLU A N 1
ATOM 4851 C CA . GLU A 1 650 ? 7.636 -0.747 0.790 1.00 83.62 650 GLU A CA 1
ATOM 4852 C C . GLU A 1 650 ? 8.432 -1.404 1.931 1.00 83.62 650 GLU A C 1
ATOM 4854 O O . GLU A 1 650 ? 7.873 -1.690 2.996 1.00 83.62 650 GLU A O 1
ATOM 4859 N N . LEU A 1 651 ? 9.728 -1.642 1.707 1.00 80.44 651 LEU A N 1
ATOM 4860 C CA . LEU A 1 651 ? 10.674 -2.180 2.688 1.00 80.44 651 LEU A CA 1
ATOM 4861 C C . LEU A 1 651 ? 11.454 -1.091 3.438 1.00 80.44 651 LEU A C 1
ATOM 4863 O O . LEU A 1 651 ? 12.331 -1.422 4.237 1.00 80.44 651 LEU A O 1
ATOM 4867 N N . GLY A 1 652 ? 11.145 0.188 3.208 1.00 74.50 652 GLY A N 1
ATOM 4868 C CA . GLY A 1 652 ? 11.803 1.315 3.870 1.00 74.50 652 GLY A CA 1
ATOM 4869 C C . GLY A 1 652 ? 13.219 1.604 3.362 1.00 74.50 652 GLY A C 1
ATOM 4870 O O . GLY A 1 652 ? 14.022 2.190 4.088 1.00 74.50 652 GLY A O 1
ATOM 4871 N N . VAL A 1 653 ? 13.553 1.190 2.137 1.00 81.75 653 VAL A N 1
ATOM 4872 C CA . VAL A 1 653 ? 14.825 1.530 1.490 1.00 81.75 653 VAL A CA 1
ATOM 4873 C C . VAL A 1 653 ? 14.759 2.952 0.954 1.00 81.75 653 VAL A C 1
ATOM 4875 O O . VAL A 1 653 ? 14.077 3.222 -0.035 1.00 81.75 653 VAL A O 1
ATOM 4878 N N . ASP A 1 654 ? 15.526 3.850 1.564 1.00 81.50 654 ASP A N 1
ATOM 4879 C CA . ASP A 1 654 ? 15.718 5.192 1.028 1.00 81.50 654 ASP A CA 1
ATOM 4880 C C . ASP A 1 654 ? 16.668 5.151 -0.179 1.00 81.50 654 ASP A C 1
ATOM 4882 O O . ASP A 1 654 ? 17.872 4.915 -0.052 1.00 81.50 654 ASP A O 1
ATOM 4886 N N . ILE A 1 655 ? 16.111 5.368 -1.371 1.00 85.38 655 ILE A N 1
ATOM 4887 C CA . ILE A 1 655 ? 16.876 5.501 -2.619 1.00 85.38 655 ILE A CA 1
ATOM 4888 C C . ILE A 1 655 ? 17.191 6.964 -2.964 1.00 85.38 655 ILE A C 1
ATOM 4890 O O . ILE A 1 655 ? 17.777 7.218 -4.015 1.00 85.38 655 ILE A O 1
ATOM 4894 N N . GLY A 1 656 ? 16.794 7.919 -2.117 1.00 87.06 656 GLY A N 1
ATOM 4895 C CA . GLY A 1 656 ? 16.959 9.358 -2.323 1.00 87.06 656 GLY A CA 1
ATOM 4896 C C . GLY A 1 656 ? 15.943 9.978 -3.286 1.00 87.06 656 GLY A C 1
ATOM 4897 O O . GLY A 1 656 ? 16.208 11.047 -3.838 1.00 87.06 656 GLY A O 1
ATOM 4898 N N . ALA A 1 657 ? 14.824 9.301 -3.558 1.00 89.06 657 ALA A N 1
ATOM 4899 C CA . ALA A 1 657 ? 13.736 9.837 -4.375 1.00 89.06 657 ALA A CA 1
ATOM 4900 C C . ALA A 1 657 ? 12.806 10.706 -3.515 1.00 89.06 657 ALA A C 1
ATOM 4902 O O . ALA A 1 657 ? 12.550 10.394 -2.356 1.00 89.06 657 ALA A O 1
ATOM 4903 N N . THR A 1 658 ? 12.284 11.790 -4.085 1.00 88.56 658 THR A N 1
ATOM 4904 C CA . THR A 1 658 ? 11.282 12.652 -3.427 1.00 88.56 658 THR A CA 1
ATOM 4905 C C . THR A 1 658 ? 9.869 12.416 -3.954 1.00 88.56 658 THR A C 1
ATOM 4907 O O . THR A 1 658 ? 8.899 12.876 -3.356 1.00 88.56 658 THR A O 1
ATOM 4910 N N . THR A 1 659 ? 9.741 11.691 -5.067 1.00 85.31 659 THR A N 1
ATOM 4911 C CA . THR A 1 659 ? 8.470 11.183 -5.596 1.00 85.31 659 THR A CA 1
ATOM 4912 C C . THR A 1 659 ? 8.277 9.739 -5.157 1.00 85.31 659 THR A C 1
ATOM 4914 O O . THR A 1 659 ? 9.229 8.959 -5.184 1.00 85.31 659 THR A O 1
ATOM 4917 N N . THR A 1 660 ? 7.044 9.366 -4.805 1.00 85.06 660 THR A N 1
ATOM 4918 C CA . THR A 1 660 ? 6.744 7.991 -4.389 1.00 85.06 660 THR A CA 1
ATOM 4919 C C . THR A 1 660 ? 6.930 6.996 -5.535 1.00 85.06 660 THR A C 1
ATOM 4921 O O . THR A 1 660 ? 6.768 7.324 -6.723 1.00 85.06 660 THR A O 1
ATOM 4924 N N . ALA A 1 661 ? 7.238 5.746 -5.201 1.00 88.50 661 ALA A N 1
ATOM 4925 C CA . ALA A 1 661 ? 7.447 4.696 -6.187 1.00 88.50 661 ALA A CA 1
ATOM 4926 C C . ALA A 1 661 ? 6.167 4.412 -6.988 1.00 88.50 661 ALA A C 1
ATOM 4928 O O . ALA A 1 661 ? 6.218 4.300 -8.215 1.00 88.50 661 ALA A O 1
ATOM 4929 N N . VAL A 1 662 ? 5.000 4.388 -6.331 1.00 84.75 662 VAL A N 1
ATOM 4930 C CA . VAL A 1 662 ? 3.699 4.216 -7.007 1.00 84.75 662 VAL A CA 1
ATOM 4931 C C . VAL A 1 662 ? 3.434 5.346 -8.005 1.00 84.75 662 VAL A C 1
ATOM 4933 O O . VAL A 1 662 ? 3.016 5.079 -9.133 1.00 84.75 662 VAL A O 1
ATOM 4936 N N . ARG A 1 663 ? 3.731 6.598 -7.634 1.00 89.38 663 ARG A N 1
ATOM 4937 C CA . ARG A 1 663 ? 3.570 7.749 -8.532 1.00 89.38 663 ARG A CA 1
ATOM 4938 C C . ARG A 1 663 ? 4.521 7.676 -9.724 1.00 89.38 663 ARG A C 1
ATOM 4940 O O . ARG A 1 663 ? 4.108 7.912 -10.857 1.00 89.38 663 ARG A O 1
ATOM 4947 N N . THR A 1 664 ? 5.770 7.275 -9.497 1.00 94.50 664 THR A N 1
ATOM 4948 C CA . THR A 1 664 ? 6.729 7.057 -10.590 1.00 94.50 664 THR A CA 1
ATOM 4949 C C . THR A 1 664 ? 6.244 5.970 -11.551 1.00 94.50 664 THR A C 1
ATOM 4951 O O . THR A 1 664 ? 6.364 6.118 -12.769 1.00 94.50 664 THR A O 1
ATOM 4954 N N . GLN A 1 665 ? 5.648 4.896 -11.026 1.00 93.50 665 GLN A N 1
ATOM 4955 C CA . GLN A 1 665 ? 5.091 3.822 -11.845 1.00 93.50 665 GLN A CA 1
ATOM 4956 C C . GLN A 1 665 ? 3.877 4.269 -12.662 1.00 93.50 665 GLN A C 1
ATOM 4958 O O . GLN A 1 665 ? 3.741 3.875 -13.818 1.00 93.50 665 GLN A O 1
ATOM 4963 N N . GLU A 1 666 ? 3.022 5.124 -12.107 1.00 92.75 666 GLU A N 1
ATOM 4964 C CA . GLU A 1 666 ? 1.923 5.745 -12.852 1.00 92.75 666 GLU A CA 1
ATOM 4965 C C . GLU A 1 666 ? 2.444 6.541 -14.062 1.00 92.75 666 GLU A C 1
ATOM 4967 O O . GLU A 1 666 ? 1.973 6.355 -15.190 1.00 92.75 666 GLU A O 1
ATOM 4972 N N . ILE A 1 667 ? 3.469 7.372 -13.844 1.00 96.19 667 ILE A N 1
ATOM 4973 C CA . ILE A 1 667 ? 4.095 8.186 -14.891 1.00 96.19 667 ILE A CA 1
ATOM 4974 C C . ILE A 1 667 ? 4.721 7.283 -15.958 1.00 96.19 667 ILE A C 1
ATOM 4976 O O . ILE A 1 667 ? 4.389 7.404 -17.140 1.00 96.19 667 ILE A O 1
ATOM 4980 N N . ILE A 1 668 ? 5.597 6.349 -15.569 1.00 97.44 668 ILE A N 1
ATOM 4981 C CA . ILE A 1 668 ? 6.331 5.531 -16.544 1.00 97.44 668 ILE A CA 1
ATOM 4982 C C . ILE A 1 668 ? 5.386 4.642 -17.358 1.00 97.44 668 ILE A C 1
ATOM 4984 O O . ILE A 1 668 ? 5.525 4.571 -18.578 1.00 97.44 668 ILE A O 1
ATOM 4988 N N . ARG A 1 669 ? 4.368 4.037 -16.728 1.00 97.31 669 ARG A N 1
ATOM 4989 C CA . ARG A 1 669 ? 3.339 3.257 -17.431 1.00 97.31 669 ARG A CA 1
ATOM 4990 C C . ARG A 1 669 ? 2.594 4.126 -18.437 1.00 97.31 669 ARG A C 1
ATOM 4992 O O . ARG A 1 669 ? 2.410 3.702 -19.577 1.00 97.31 669 ARG A O 1
ATOM 4999 N N . THR A 1 670 ? 2.231 5.354 -18.068 1.00 97.50 670 THR A N 1
ATOM 5000 C CA . THR A 1 670 ? 1.519 6.269 -18.971 1.00 97.50 670 THR A CA 1
ATOM 5001 C C . THR A 1 670 ? 2.341 6.606 -20.212 1.00 97.50 670 THR A C 1
ATOM 5003 O O . THR A 1 670 ? 1.849 6.449 -21.331 1.00 97.50 670 THR A O 1
ATOM 5006 N N . TYR A 1 671 ? 3.603 7.009 -20.050 1.00 98.25 671 TYR A N 1
ATOM 5007 C CA . TYR A 1 671 ? 4.450 7.375 -21.191 1.00 98.25 671 TYR A CA 1
ATOM 5008 C C . TYR A 1 671 ? 4.855 6.167 -22.046 1.00 98.25 671 TYR A C 1
ATOM 5010 O O . TYR A 1 671 ? 4.872 6.271 -23.275 1.00 98.25 671 TYR A O 1
ATOM 5018 N N . VAL A 1 672 ? 5.116 5.007 -21.433 1.00 98.50 672 VAL A N 1
ATOM 5019 C CA . VAL A 1 672 ? 5.444 3.773 -22.163 1.00 98.50 672 VAL A CA 1
ATOM 5020 C C . VAL A 1 672 ? 4.251 3.286 -22.991 1.00 98.50 672 VAL A C 1
ATOM 5022 O O . VAL A 1 672 ? 4.417 3.024 -24.187 1.00 98.50 672 VAL A O 1
ATOM 5025 N N . ASN A 1 673 ? 3.045 3.213 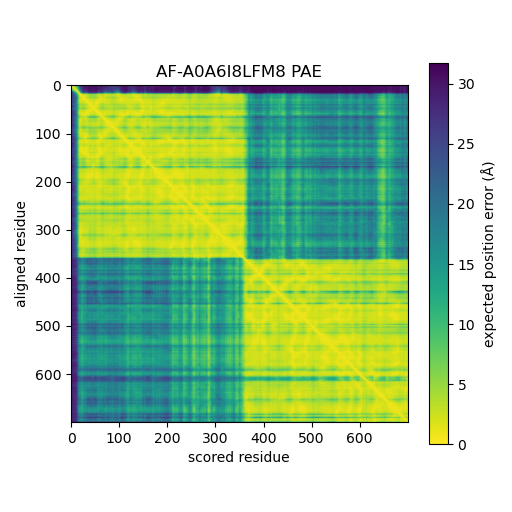-22.410 1.00 98.38 673 ASN A N 1
ATOM 5026 C CA . ASN A 1 673 ? 1.841 2.859 -23.171 1.00 98.38 673 ASN A CA 1
ATOM 5027 C C . ASN A 1 673 ? 1.579 3.879 -24.275 1.00 98.38 673 ASN A C 1
ATOM 5029 O O . ASN A 1 673 ? 1.383 3.493 -25.425 1.00 98.38 673 ASN A O 1
ATOM 5033 N N . ALA A 1 674 ? 1.648 5.176 -23.961 1.00 98.25 674 ALA A N 1
ATOM 5034 C CA . ALA A 1 674 ? 1.397 6.224 -24.937 1.00 98.25 674 ALA A CA 1
ATOM 5035 C C . ALA A 1 674 ? 2.330 6.125 -26.153 1.00 98.25 674 ALA A C 1
ATOM 5037 O O . ALA A 1 674 ? 1.876 6.212 -27.299 1.00 98.25 674 ALA A O 1
ATOM 5038 N N . PHE A 1 675 ? 3.627 5.909 -25.914 1.00 98.75 675 PHE A N 1
ATOM 5039 C CA . PHE A 1 675 ? 4.631 5.757 -26.964 1.00 98.75 675 PHE A CA 1
ATOM 5040 C C . PHE A 1 675 ? 4.336 4.553 -27.869 1.00 98.75 675 PHE A C 1
ATOM 5042 O O . PHE A 1 675 ? 4.295 4.690 -29.098 1.00 98.75 675 PHE A O 1
ATOM 5049 N N . PHE A 1 676 ? 4.082 3.377 -27.291 1.00 98.81 676 PHE A N 1
ATOM 5050 C CA . PHE A 1 676 ? 3.811 2.183 -28.092 1.00 98.81 676 PHE A CA 1
ATOM 5051 C C . PHE A 1 676 ? 2.439 2.215 -28.771 1.00 98.81 676 PHE A C 1
ATOM 5053 O O . PHE A 1 676 ? 2.328 1.765 -29.914 1.00 98.81 676 PHE A O 1
ATOM 5060 N N . ASP A 1 677 ? 1.425 2.820 -28.156 1.00 98.50 677 ASP A N 1
ATOM 5061 C CA . ASP A 1 677 ? 0.110 3.019 -28.771 1.00 98.50 677 ASP A CA 1
ATOM 5062 C C . ASP A 1 677 ? 0.233 3.887 -30.025 1.00 98.50 677 ASP A C 1
ATOM 5064 O O . ASP A 1 677 ? -0.248 3.518 -31.103 1.00 98.50 677 ASP A O 1
ATOM 5068 N N . ARG A 1 678 ? 0.992 4.984 -29.938 1.00 98.38 678 ARG A N 1
ATOM 5069 C CA . ARG A 1 678 ? 1.262 5.852 -31.086 1.00 98.38 678 ARG A CA 1
ATOM 5070 C C . ARG A 1 678 ? 1.983 5.118 -32.209 1.00 98.38 678 ARG A C 1
ATOM 5072 O O . ARG A 1 678 ? 1.571 5.209 -33.365 1.00 98.38 678 ARG A O 1
ATOM 5079 N N . HIS A 1 679 ? 3.066 4.412 -31.897 1.00 98.44 679 HIS A N 1
ATOM 5080 C CA . HIS A 1 679 ? 3.988 3.927 -32.928 1.00 98.44 679 HIS A CA 1
ATOM 5081 C C . HIS A 1 679 ? 3.744 2.495 -33.398 1.00 98.44 679 HIS A C 1
ATOM 5083 O O . HIS A 1 679 ? 4.188 2.139 -34.489 1.00 98.44 679 HIS A O 1
ATOM 5089 N N . LEU A 1 680 ? 3.026 1.684 -32.622 1.00 98.56 680 LEU A N 1
ATOM 5090 C CA . LEU A 1 680 ? 2.661 0.320 -33.002 1.00 98.56 680 LEU A CA 1
ATOM 5091 C C . LEU A 1 680 ? 1.173 0.188 -33.335 1.00 98.56 680 LEU A C 1
ATOM 5093 O O . LEU A 1 680 ? 0.821 -0.704 -34.105 1.00 98.56 680 LEU A O 1
ATOM 5097 N N . ARG A 1 681 ? 0.294 1.046 -32.800 1.00 97.94 681 ARG A N 1
ATOM 5098 C CA . ARG A 1 681 ? -1.162 0.971 -33.042 1.00 97.94 681 ARG A CA 1
ATOM 5099 C C . ARG A 1 681 ? -1.736 2.167 -33.799 1.00 97.94 681 ARG A C 1
ATOM 5101 O O . ARG A 1 681 ? -2.863 2.077 -34.273 1.00 97.94 681 ARG A O 1
ATOM 5108 N N . GLY A 1 682 ? -0.960 3.237 -33.979 1.00 96.19 682 GLY A N 1
ATOM 5109 C CA . GLY A 1 682 ? -1.415 4.448 -34.665 1.00 96.19 682 GLY A CA 1
ATOM 5110 C C . GLY A 1 682 ? -2.394 5.281 -33.836 1.00 96.19 682 GLY A C 1
ATOM 5111 O O . GLY A 1 682 ? -3.145 6.076 -34.395 1.00 96.19 682 GLY A O 1
ATOM 5112 N N . GLU A 1 683 ? -2.409 5.098 -32.516 1.00 95.69 683 GLU A N 1
ATOM 5113 C CA . GLU A 1 683 ? -3.314 5.800 -31.609 1.00 95.69 683 GLU A CA 1
ATOM 5114 C C . GLU A 1 683 ? -2.654 7.089 -31.102 1.00 95.69 683 GLU A C 1
ATOM 5116 O O . GLU A 1 683 ? -1.606 7.062 -30.458 1.00 95.69 683 GLU A O 1
ATOM 5121 N N . ALA A 1 684 ? -3.255 8.245 -31.391 1.00 90.50 684 ALA A N 1
ATOM 5122 C CA . ALA A 1 684 ? -2.742 9.517 -30.893 1.00 90.50 684 ALA A CA 1
ATOM 5123 C C . ALA A 1 684 ? -2.871 9.596 -29.362 1.00 90.50 684 ALA A C 1
ATOM 5125 O O . ALA A 1 684 ? -3.905 9.252 -28.785 1.00 90.50 684 ALA A O 1
ATOM 5126 N N . ARG A 1 685 ? -1.809 10.068 -28.705 1.00 92.38 685 ARG A N 1
ATOM 5127 C CA . ARG A 1 685 ? -1.705 10.161 -27.247 1.00 92.38 685 ARG A CA 1
ATOM 5128 C C . ARG A 1 685 ? -1.167 11.549 -26.875 1.00 92.38 685 ARG A C 1
ATOM 5130 O O . ARG A 1 685 ? 0.027 11.776 -27.064 1.00 92.38 685 ARG A O 1
ATOM 5137 N N . PRO A 1 686 ? -2.020 12.469 -26.380 1.00 91.38 686 PRO A N 1
ATOM 5138 C CA . PRO A 1 686 ? -1.640 13.863 -26.115 1.00 91.38 686 PRO A CA 1
ATOM 5139 C C . PRO A 1 686 ? -0.457 14.029 -25.155 1.00 91.38 686 PRO A C 1
ATOM 5141 O O . PRO A 1 686 ? 0.347 14.936 -25.328 1.00 91.38 686 PRO A O 1
ATOM 5144 N N . VAL A 1 687 ? -0.295 13.100 -24.208 1.00 94.12 687 VAL A N 1
ATOM 5145 C CA . VAL A 1 687 ? 0.788 13.112 -23.207 1.00 94.12 687 VAL A CA 1
ATOM 5146 C C . VAL A 1 687 ? 2.204 13.056 -23.809 1.00 94.12 687 VAL A C 1
ATOM 5148 O O . VAL A 1 687 ? 3.175 13.318 -23.117 1.00 94.12 687 VAL A O 1
ATOM 5151 N N . LEU A 1 688 ? 2.351 12.715 -25.097 1.00 95.69 688 LEU A N 1
ATOM 5152 C CA . LEU A 1 688 ? 3.642 12.724 -25.805 1.00 95.69 688 LEU A CA 1
ATOM 5153 C C . LEU A 1 688 ? 3.987 14.073 -26.453 1.00 95.69 688 LEU A C 1
ATOM 5155 O O . LEU A 1 688 ? 5.108 14.254 -26.941 1.00 95.69 688 LEU A O 1
ATOM 5159 N N . ASP A 1 689 ? 3.015 14.976 -26.526 1.00 91.75 689 ASP A N 1
ATOM 5160 C CA . ASP A 1 689 ? 3.142 16.284 -27.164 1.00 91.75 689 ASP A CA 1
ATOM 5161 C C . ASP A 1 689 ? 3.036 17.423 -26.131 1.00 91.75 689 ASP A C 1
ATOM 5163 O O . ASP A 1 689 ? 3.627 18.479 -26.342 1.00 91.75 689 ASP A O 1
ATOM 5167 N N . GLU A 1 690 ? 2.390 17.181 -24.984 1.00 88.88 690 GLU A N 1
ATOM 5168 C CA . GLU A 1 690 ? 2.318 18.097 -23.839 1.00 88.88 690 GLU A CA 1
ATOM 5169 C C . GLU A 1 690 ? 2.529 17.331 -22.514 1.00 88.88 690 GLU A C 1
ATOM 5171 O O . GLU A 1 690 ? 2.010 16.217 -22.381 1.00 88.88 690 GLU A O 1
ATOM 5176 N N . PRO A 1 691 ? 3.253 17.886 -21.516 1.00 82.50 691 PRO A N 1
ATOM 5177 C CA . PRO A 1 691 ? 3.447 17.217 -20.230 1.00 82.50 691 PRO A CA 1
ATOM 5178 C C . PRO A 1 691 ? 2.119 16.968 -19.502 1.00 82.50 691 PRO A C 1
ATOM 5180 O O . PRO A 1 691 ? 1.442 17.901 -19.078 1.00 82.50 691 PRO A O 1
ATOM 5183 N N . GLY A 1 692 ? 1.755 15.696 -19.320 1.00 85.44 692 GLY A N 1
ATOM 5184 C CA . GLY A 1 692 ? 0.538 15.306 -18.585 1.00 85.44 692 GLY A CA 1
ATOM 5185 C C . GLY A 1 692 ? 0.698 15.260 -17.062 1.00 85.44 692 GLY A C 1
ATOM 5186 O O . GLY A 1 692 ? -0.261 14.965 -16.355 1.00 85.44 692 GLY A O 1
ATOM 5187 N N . TYR A 1 693 ? 1.908 15.513 -16.564 1.00 93.00 693 TYR A N 1
ATOM 5188 C CA . TYR A 1 693 ? 2.308 15.327 -15.173 1.00 93.00 693 TYR A CA 1
ATOM 5189 C C . TYR A 1 693 ? 3.199 16.495 -14.739 1.00 93.00 693 TYR A C 1
ATOM 5191 O O . TYR A 1 693 ? 4.110 16.837 -15.496 1.00 93.00 693 TYR A O 1
ATOM 5199 N N . PRO A 1 694 ? 2.986 17.096 -13.551 1.00 92.94 694 PRO A N 1
ATOM 5200 C CA . PRO A 1 694 ? 3.831 18.187 -13.060 1.00 92.94 694 PRO A CA 1
ATOM 5201 C C . PRO A 1 694 ? 5.289 17.764 -12.838 1.00 92.94 694 PRO A C 1
ATOM 5203 O O . PRO A 1 694 ? 6.184 18.603 -12.876 1.00 92.94 694 PRO A O 1
ATOM 5206 N N . GLU A 1 695 ? 5.537 16.472 -12.629 1.00 94.75 695 GLU A N 1
ATOM 5207 C CA . GLU A 1 695 ? 6.873 15.906 -12.472 1.00 94.75 695 GLU A CA 1
ATOM 5208 C C . GLU A 1 695 ? 7.623 15.801 -13.808 1.00 94.75 695 GLU A C 1
ATOM 5210 O O . GLU A 1 695 ? 8.843 15.673 -13.813 1.00 94.75 695 GLU A O 1
ATOM 5215 N N . VAL A 1 696 ? 6.929 15.838 -14.950 1.00 96.38 696 VAL A N 1
ATOM 5216 C CA . VAL A 1 696 ? 7.550 15.560 -16.248 1.00 96.38 696 VAL A CA 1
ATOM 5217 C C . VAL A 1 696 ? 7.929 16.838 -16.980 1.00 96.38 696 VAL A C 1
ATOM 5219 O O . VAL A 1 696 ? 7.093 17.693 -17.260 1.00 96.38 696 VAL A O 1
ATOM 5222 N N . SER A 1 697 ? 9.199 16.921 -17.367 1.00 95.19 697 SER A N 1
ATOM 5223 C CA . SER A 1 697 ? 9.740 17.980 -18.218 1.00 95.19 697 SER A CA 1
ATOM 5224 C C . SER A 1 697 ? 10.108 17.435 -19.593 1.00 95.19 697 SER A C 1
ATOM 5226 O O . SER A 1 697 ? 10.679 16.352 -19.706 1.00 95.19 697 SER A O 1
ATOM 5228 N N . PHE A 1 698 ? 9.806 18.190 -20.651 1.00 94.81 698 PHE A N 1
ATOM 5229 C CA . PHE A 1 698 ? 10.234 17.860 -22.013 1.00 94.81 698 PHE A CA 1
ATOM 5230 C C . PHE A 1 698 ? 11.566 18.555 -22.291 1.00 94.81 698 PHE A C 1
ATOM 5232 O O . PHE A 1 698 ? 11.638 19.782 -22.344 1.00 94.81 698 PHE A O 1
ATOM 5239 N N . CYS A 1 699 ? 12.618 17.768 -22.478 1.00 91.88 699 CYS A N 1
ATOM 5240 C CA . CYS A 1 699 ? 13.966 18.267 -22.728 1.00 91.88 699 CYS A CA 1
ATOM 5241 C C . CYS A 1 699 ? 14.200 18.592 -24.207 1.00 91.88 699 CYS A C 1
ATOM 5243 O O . CYS A 1 699 ? 14.938 19.536 -24.530 1.00 91.88 699 CYS A O 1
ATOM 5245 N N . ARG A 1 700 ? 13.588 17.807 -25.106 1.00 85.94 700 ARG A N 1
ATOM 5246 C CA . ARG A 1 700 ? 13.693 17.943 -26.565 1.00 85.94 700 ARG A CA 1
ATOM 5247 C C . ARG A 1 700 ? 12.492 17.383 -27.326 1.00 85.94 700 ARG A C 1
ATOM 5249 O O . ARG A 1 700 ? 11.867 16.408 -26.840 1.00 85.94 700 ARG A O 1
#

Radius of gyration: 30.73 Å; Cα contacts (8 Å, |Δi|>4): 1599; chains: 1; bounding box: 98×72×89 Å